Protein AF-A0A414XHU5-F1 (afdb_monomer_lite)

Structure (mmCIF, N/CA/C/O backbone):
data_AF-A0A414XHU5-F1
#
_entry.id   AF-A0A414XHU5-F1
#
loop_
_atom_site.group_PDB
_atom_site.id
_atom_site.type_symbol
_atom_site.label_atom_id
_atom_site.label_alt_id
_atom_site.label_comp_id
_atom_site.label_asym_id
_atom_site.label_entity_id
_atom_site.label_seq_id
_atom_site.pdbx_PDB_ins_code
_atom_site.Cartn_x
_atom_site.Cartn_y
_atom_site.Cartn_z
_atom_site.occupancy
_atom_site.B_iso_or_equiv
_atom_site.auth_seq_id
_atom_site.auth_comp_id
_atom_site.auth_asym_id
_atom_site.auth_atom_id
_atom_site.pdbx_PDB_model_num
ATOM 1 N N . ASN A 1 1 ? 44.545 -7.232 -40.490 1.00 36.19 1 ASN A N 1
ATOM 2 C CA . ASN A 1 1 ? 45.678 -6.983 -41.417 1.00 36.19 1 ASN A CA 1
ATOM 3 C C . ASN A 1 1 ? 45.856 -5.525 -41.843 1.00 36.19 1 ASN A C 1
ATOM 5 O O . ASN A 1 1 ? 46.999 -5.104 -41.932 1.00 36.19 1 ASN A O 1
ATOM 9 N N . TYR A 1 2 ? 44.798 -4.718 -42.003 1.00 29.08 2 TYR A N 1
ATOM 10 C CA . TYR A 1 2 ? 44.934 -3.293 -42.374 1.00 29.08 2 TYR A CA 1
ATOM 11 C C . TYR A 1 2 ? 45.506 -2.367 -41.276 1.00 29.08 2 TYR A C 1
ATOM 13 O O . TYR A 1 2 ? 46.266 -1.456 -41.587 1.00 29.08 2 TYR A O 1
ATOM 21 N N . ILE A 1 3 ? 45.227 -2.626 -39.990 1.00 36.09 3 ILE A N 1
ATOM 22 C CA . ILE A 1 3 ? 45.802 -1.844 -38.870 1.00 36.09 3 ILE A CA 1
ATOM 23 C C . ILE A 1 3 ? 47.308 -2.125 -38.708 1.00 36.09 3 ILE A C 1
ATOM 25 O O . ILE A 1 3 ? 48.097 -1.203 -38.524 1.00 36.09 3 ILE A O 1
ATOM 29 N N . LYS A 1 4 ? 47.730 -3.385 -38.901 1.00 31.91 4 LYS A N 1
ATOM 30 C CA . LYS A 1 4 ? 49.151 -3.775 -38.906 1.00 31.91 4 LYS A CA 1
ATOM 31 C C . LYS A 1 4 ? 49.936 -3.072 -40.026 1.00 31.91 4 LYS A C 1
ATOM 33 O O . LYS A 1 4 ? 51.056 -2.646 -39.789 1.00 31.91 4 LYS A O 1
ATOM 38 N N . MET A 1 5 ? 49.339 -2.885 -41.209 1.00 30.17 5 MET A N 1
ATOM 39 C CA . MET A 1 5 ? 49.980 -2.190 -42.337 1.00 30.17 5 MET A CA 1
ATOM 40 C C . MET A 1 5 ? 50.178 -0.679 -42.108 1.00 30.17 5 MET A C 1
ATOM 42 O O . MET A 1 5 ? 51.208 -0.145 -42.511 1.00 30.17 5 MET A O 1
ATOM 46 N N . ARG A 1 6 ? 49.252 0.021 -41.429 1.00 39.09 6 ARG A N 1
ATOM 47 C CA . ARG A 1 6 ? 49.417 1.462 -41.131 1.00 39.09 6 ARG A CA 1
ATOM 48 C C . ARG A 1 6 ? 50.498 1.740 -40.082 1.00 39.09 6 ARG A C 1
ATOM 50 O O . ARG A 1 6 ? 51.263 2.683 -40.259 1.00 39.09 6 ARG A O 1
ATOM 57 N N . CYS A 1 7 ? 50.604 0.915 -39.037 1.00 41.22 7 CYS A N 1
ATOM 58 C CA . CYS A 1 7 ? 51.664 1.064 -38.030 1.00 41.22 7 CYS A CA 1
ATOM 59 C C . CYS A 1 7 ? 53.061 0.774 -38.602 1.00 41.22 7 CYS A C 1
ATOM 61 O O . CYS A 1 7 ? 54.009 1.471 -38.255 1.00 41.22 7 CYS A O 1
ATOM 63 N N . VAL A 1 8 ? 53.185 -0.194 -39.520 1.00 48.91 8 VAL A N 1
ATOM 64 C CA . VAL A 1 8 ? 54.460 -0.505 -40.197 1.00 48.91 8 VAL A CA 1
ATOM 65 C C . VAL A 1 8 ? 54.931 0.659 -41.081 1.00 48.91 8 VAL A C 1
ATOM 67 O O . VAL A 1 8 ? 56.120 0.968 -41.095 1.00 48.91 8 VAL A O 1
ATOM 70 N N . ASN A 1 9 ? 54.013 1.363 -41.755 1.00 51.53 9 ASN A N 1
ATOM 71 C CA . ASN A 1 9 ? 54.365 2.541 -42.555 1.00 51.53 9 ASN A CA 1
ATOM 72 C C . ASN A 1 9 ? 54.833 3.727 -41.695 1.00 51.53 9 ASN A C 1
ATOM 74 O O . ASN A 1 9 ? 55.819 4.367 -42.050 1.00 51.53 9 ASN A O 1
ATOM 78 N N . LEU A 1 10 ? 54.179 3.983 -40.555 1.00 57.66 10 LEU A N 1
ATOM 79 C CA . LEU A 1 10 ? 54.567 5.055 -39.623 1.00 57.66 10 LEU A CA 1
ATOM 80 C C . LEU A 1 10 ? 55.921 4.789 -38.950 1.00 57.66 10 LEU A C 1
ATOM 82 O O . LEU A 1 10 ? 56.737 5.700 -38.807 1.00 57.66 10 LEU A O 1
ATOM 86 N N . GLN A 1 11 ? 56.182 3.532 -38.591 1.00 65.81 11 GLN A N 1
ATOM 87 C CA . GLN A 1 11 ? 57.481 3.099 -38.080 1.00 65.81 11 GLN A CA 1
ATOM 88 C C . GLN A 1 11 ? 58.587 3.303 -39.127 1.00 65.81 11 GLN A C 1
ATOM 90 O O . GLN A 1 11 ? 59.675 3.775 -38.795 1.00 65.81 11 GLN A O 1
ATOM 95 N N . GLY A 1 12 ? 58.315 2.957 -40.391 1.00 68.25 12 GLY A N 1
ATOM 96 C CA . GLY A 1 12 ? 59.258 3.139 -41.494 1.00 68.25 12 GLY A CA 1
ATOM 97 C C . GLY A 1 12 ? 59.642 4.605 -41.701 1.00 68.25 12 GLY A C 1
ATOM 98 O O . GLY A 1 12 ? 60.824 4.913 -41.835 1.00 68.25 12 GLY A O 1
ATOM 99 N N . THR A 1 13 ? 58.669 5.520 -41.655 1.00 73.00 13 THR A N 1
ATOM 100 C CA . THR A 1 13 ? 58.928 6.968 -41.734 1.00 73.00 13 THR A CA 1
ATOM 101 C C . THR A 1 13 ? 59.700 7.491 -40.527 1.00 73.00 13 THR A C 1
ATOM 103 O O . THR A 1 13 ? 60.700 8.174 -40.714 1.00 73.00 13 THR A O 1
ATOM 106 N N . TRP A 1 14 ? 59.326 7.096 -39.307 1.00 81.38 14 TRP A N 1
ATOM 107 C CA . TRP A 1 14 ? 60.024 7.537 -38.095 1.00 81.38 14 TRP A CA 1
ATOM 108 C C . TRP A 1 14 ? 61.486 7.087 -38.067 1.00 81.38 14 TRP A C 1
ATOM 110 O O . TRP A 1 14 ? 62.373 7.870 -37.740 1.00 81.38 14 TRP A O 1
ATOM 120 N N . LYS A 1 15 ? 61.761 5.840 -38.466 1.00 80.25 15 LYS A N 1
ATOM 121 C CA . LYS A 1 15 ? 63.132 5.320 -38.519 1.00 80.25 15 LYS A CA 1
ATOM 122 C C . LYS A 1 15 ? 63.990 6.072 -39.544 1.00 80.25 15 LYS A C 1
ATOM 124 O O . LYS A 1 15 ? 65.169 6.315 -39.292 1.00 80.25 15 LYS A O 1
ATOM 129 N N . ASN A 1 16 ? 63.401 6.458 -40.677 1.00 80.25 16 ASN A N 1
ATOM 130 C CA . ASN A 1 16 ? 64.080 7.263 -41.692 1.00 80.25 16 ASN A CA 1
ATOM 131 C C . ASN A 1 16 ? 64.352 8.689 -41.201 1.00 80.25 16 ASN A C 1
ATOM 133 O O . ASN A 1 16 ? 65.447 9.205 -41.420 1.00 80.25 16 ASN A O 1
ATOM 137 N N . ASP A 1 17 ? 63.396 9.302 -40.503 1.00 77.44 17 ASP A N 1
ATOM 138 C CA . ASP A 1 17 ? 63.573 10.624 -39.902 1.00 77.44 17 ASP A CA 1
ATOM 139 C C . ASP A 1 17 ? 64.640 10.592 -38.795 1.00 77.44 17 ASP A C 1
ATOM 141 O O . ASP A 1 17 ? 65.489 11.482 -38.737 1.00 77.44 17 ASP A O 1
ATOM 145 N N . LEU A 1 18 ? 64.690 9.524 -37.988 1.00 82.81 18 LEU A N 1
ATOM 146 C CA . LEU A 1 18 ? 65.728 9.333 -36.971 1.00 82.81 18 LEU A CA 1
ATOM 147 C C . LEU A 1 18 ? 67.129 9.268 -37.569 1.00 82.81 18 LEU A C 1
ATOM 149 O O . LEU A 1 18 ? 68.023 9.968 -37.097 1.00 82.81 18 LEU A O 1
ATOM 153 N N . ALA A 1 19 ? 67.313 8.506 -38.646 1.00 83.31 19 ALA A N 1
ATOM 154 C CA . ALA A 1 19 ? 68.593 8.453 -39.346 1.00 83.31 19 ALA A CA 1
ATOM 155 C C . ALA A 1 19 ? 68.952 9.792 -40.016 1.00 83.31 19 ALA A C 1
ATOM 157 O O . ALA A 1 19 ? 70.114 10.194 -40.017 1.00 83.31 19 ALA A O 1
ATOM 158 N N . LYS A 1 20 ? 67.962 10.496 -40.576 1.00 83.38 20 LYS A N 1
ATOM 159 C CA . LYS A 1 20 ? 68.163 11.742 -41.327 1.00 83.38 20 LYS A CA 1
ATOM 160 C C . LYS A 1 20 ? 68.530 12.929 -40.440 1.00 83.38 20 LYS A C 1
ATOM 162 O O . LYS A 1 20 ? 69.322 13.772 -40.858 1.00 83.38 20 LYS A O 1
ATOM 167 N N . PHE A 1 21 ? 67.934 13.024 -39.255 1.00 78.69 21 PHE A N 1
ATOM 168 C CA . PHE A 1 21 ? 68.099 14.179 -38.373 1.00 78.69 21 PHE A CA 1
ATOM 169 C C . PHE A 1 21 ? 69.073 13.934 -37.214 1.00 78.69 21 PHE A C 1
ATOM 171 O O . PHE A 1 21 ? 69.372 14.870 -36.468 1.00 78.69 21 PHE A O 1
ATOM 178 N N . CYS A 1 22 ? 69.612 12.719 -37.083 1.00 85.62 22 CYS A N 1
ATOM 179 C CA . CYS A 1 22 ? 70.614 12.381 -36.077 1.00 85.62 22 CYS A CA 1
ATOM 180 C C . CYS A 1 22 ? 71.821 13.335 -36.101 1.00 85.62 22 CYS A C 1
ATOM 182 O O . CYS A 1 22 ? 72.412 13.577 -37.151 1.00 85.62 22 CYS A O 1
ATOM 184 N N . GLY A 1 23 ? 72.200 13.877 -34.938 1.00 77.69 23 GLY A N 1
ATOM 185 C CA . GLY A 1 23 ? 73.363 14.766 -34.806 1.00 77.69 23 GLY A CA 1
ATOM 186 C C . GLY A 1 23 ? 73.193 16.154 -35.438 1.00 77.69 23 GLY A C 1
ATOM 187 O O . GLY A 1 23 ? 74.147 16.928 -35.479 1.00 77.69 23 GLY A O 1
ATOM 188 N N . THR A 1 24 ? 71.992 16.487 -35.919 1.00 84.56 24 THR A N 1
ATOM 189 C CA . THR A 1 24 ? 71.660 17.814 -36.456 1.00 84.56 24 THR A CA 1
ATOM 190 C C . THR A 1 24 ? 70.909 18.653 -35.421 1.00 84.56 24 THR A C 1
ATOM 192 O O . THR A 1 24 ? 70.388 18.137 -34.435 1.00 84.56 24 THR A O 1
ATOM 195 N N . THR A 1 25 ? 70.767 19.956 -35.671 1.00 77.38 25 THR A N 1
ATOM 196 C CA . THR A 1 25 ? 69.922 20.844 -34.849 1.00 77.38 25 THR A CA 1
ATOM 197 C C . THR A 1 25 ? 68.431 20.491 -34.899 1.00 77.38 25 THR A C 1
ATOM 199 O O . THR A 1 25 ? 67.655 21.043 -34.127 1.00 77.38 25 THR A O 1
ATOM 202 N N . SER A 1 26 ? 68.025 19.588 -35.800 1.00 77.50 26 SER A N 1
ATOM 203 C CA . SER A 1 26 ? 66.652 19.083 -35.943 1.00 77.50 26 SER A CA 1
ATOM 204 C C . SER A 1 26 ? 66.491 17.645 -35.438 1.00 77.50 26 SER A C 1
ATOM 206 O O . SER A 1 26 ? 65.523 16.983 -35.806 1.00 77.50 26 SER A O 1
ATOM 208 N N . ALA A 1 27 ? 67.441 17.135 -34.646 1.00 83.06 27 ALA A N 1
ATOM 209 C CA . ALA A 1 27 ? 67.368 15.783 -34.102 1.00 83.06 27 ALA A CA 1
ATOM 210 C C . ALA A 1 27 ? 66.067 15.560 -33.313 1.00 83.06 27 ALA A C 1
ATOM 212 O O . ALA A 1 27 ? 65.570 16.470 -32.644 1.00 83.06 27 ALA A O 1
ATOM 213 N N . LEU A 1 28 ? 65.509 14.346 -33.403 1.00 81.06 28 LEU A N 1
ATOM 214 C CA . LEU A 1 28 ? 64.275 14.017 -32.690 1.00 81.06 28 LEU A CA 1
ATOM 215 C C . LEU A 1 28 ? 64.483 14.170 -31.188 1.00 81.06 28 LEU A C 1
ATOM 217 O O . LEU A 1 28 ? 65.548 13.853 -30.668 1.00 81.06 28 LEU A O 1
ATOM 221 N N . ILE A 1 29 ? 63.456 14.654 -30.500 1.00 81.19 29 ILE A N 1
ATOM 222 C CA . ILE A 1 29 ? 63.502 14.932 -29.066 1.00 81.19 29 ILE A CA 1
ATOM 223 C C . ILE A 1 29 ? 62.794 13.812 -28.313 1.00 81.19 29 ILE A C 1
ATOM 225 O O . ILE A 1 29 ? 61.684 13.422 -28.670 1.00 81.19 29 ILE A O 1
ATOM 229 N N . ASP A 1 30 ? 63.434 13.310 -27.264 1.00 79.06 30 ASP A N 1
ATOM 230 C CA . ASP A 1 30 ? 62.858 12.377 -26.309 1.00 79.06 30 ASP A CA 1
ATOM 231 C C . ASP A 1 30 ? 61.761 13.077 -25.502 1.00 79.06 30 ASP A C 1
ATOM 233 O O . ASP A 1 30 ? 62.015 13.929 -24.647 1.00 79.06 30 ASP A O 1
ATOM 237 N N . HIS A 1 31 ? 60.514 12.690 -25.757 1.00 72.06 31 HIS A N 1
ATOM 238 C CA . HIS A 1 31 ? 59.341 13.249 -25.093 1.00 72.06 31 HIS A CA 1
ATOM 239 C C . HIS A 1 31 ? 59.293 12.964 -23.580 1.00 72.06 31 HIS A C 1
ATOM 241 O O . HIS A 1 31 ? 58.481 13.568 -22.875 1.00 72.06 31 HIS A O 1
ATOM 247 N N . LYS A 1 32 ? 60.158 12.086 -23.051 1.00 68.50 32 LYS A N 1
ATOM 248 C CA . LYS A 1 32 ? 60.255 11.790 -21.614 1.00 68.50 32 LYS A CA 1
ATOM 249 C C . LYS A 1 32 ? 61.155 12.754 -20.858 1.00 68.50 32 LYS A C 1
ATOM 251 O O . LYS A 1 32 ? 60.929 13.017 -19.684 1.00 68.50 32 LYS A O 1
ATOM 256 N N . ASN A 1 33 ? 62.197 13.290 -21.474 1.00 74.00 33 ASN A N 1
ATOM 257 C CA . ASN A 1 33 ? 63.167 14.129 -20.758 1.00 74.00 33 ASN A CA 1
ATOM 258 C C . ASN A 1 33 ? 63.500 15.441 -21.477 1.00 74.00 33 ASN A C 1
ATOM 260 O O . ASN A 1 33 ? 64.143 16.295 -20.872 1.00 74.00 33 ASN A O 1
ATOM 264 N N . GLY A 1 34 ? 63.006 15.640 -22.701 1.00 74.25 34 GLY A N 1
ATOM 265 C CA . GLY A 1 34 ? 63.247 16.827 -23.518 1.00 74.25 34 GLY A CA 1
ATOM 266 C C . GLY A 1 34 ? 64.647 16.888 -24.138 1.00 74.25 34 GLY A C 1
ATOM 267 O O . GLY A 1 34 ? 64.983 17.901 -24.746 1.00 74.25 34 GLY A O 1
ATOM 268 N N . GLY A 1 35 ? 65.468 15.845 -23.978 1.00 82.25 35 GLY A N 1
ATOM 269 C CA . GLY A 1 35 ? 66.785 15.720 -24.604 1.00 82.25 35 GLY A CA 1
ATOM 270 C C . GLY A 1 35 ? 66.709 15.154 -26.023 1.00 82.25 35 GLY A C 1
ATOM 271 O O . GLY A 1 35 ? 65.655 14.720 -26.472 1.00 82.25 35 GLY A O 1
ATOM 272 N N . VAL A 1 36 ? 67.828 15.139 -26.747 1.00 86.38 36 VAL A N 1
ATOM 273 C CA . VAL A 1 36 ? 67.893 14.512 -28.078 1.00 86.38 36 VAL A CA 1
ATOM 274 C C . VAL A 1 36 ? 67.743 12.992 -27.946 1.00 86.38 36 VAL A C 1
ATOM 276 O O . VAL A 1 36 ? 68.419 12.370 -27.126 1.00 86.38 36 VAL A O 1
ATOM 279 N N . TRP A 1 37 ? 66.860 12.399 -28.750 1.00 84.44 37 TRP A N 1
ATOM 280 C CA . TRP A 1 37 ? 66.665 10.957 -28.839 1.00 84.44 37 TRP A CA 1
ATOM 281 C C . TRP A 1 37 ? 67.918 10.288 -29.393 1.00 84.44 37 TRP A C 1
ATOM 283 O O . TRP A 1 37 ? 68.489 10.716 -30.397 1.00 84.44 37 TRP A O 1
ATOM 293 N N . ASP A 1 38 ? 68.327 9.212 -28.734 1.00 86.31 38 ASP A N 1
ATOM 294 C CA . ASP A 1 38 ? 69.492 8.432 -29.123 1.00 86.31 38 ASP A CA 1
ATOM 295 C C . ASP A 1 38 ? 69.251 7.738 -30.474 1.00 86.31 38 ASP A C 1
ATOM 297 O O . ASP A 1 38 ? 68.32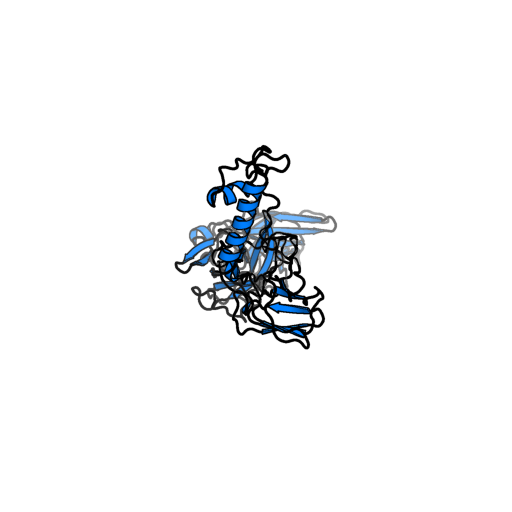9 6.934 -30.626 1.00 86.31 38 ASP A O 1
ATOM 301 N N . CYS A 1 39 ? 70.086 8.043 -31.464 1.00 86.25 39 CYS A N 1
ATOM 302 C CA . CYS A 1 39 ? 69.947 7.536 -32.827 1.00 86.25 39 CYS A CA 1
ATOM 303 C C . CYS A 1 39 ? 70.126 6.017 -32.938 1.00 86.25 39 CYS A C 1
ATOM 305 O O . CYS A 1 39 ? 69.621 5.400 -33.882 1.00 86.25 39 CYS A O 1
ATOM 307 N N . GLU A 1 40 ? 70.804 5.408 -31.963 1.00 84.81 40 GLU A N 1
ATOM 308 C CA . GLU A 1 40 ? 70.985 3.959 -31.896 1.00 84.81 40 GLU A CA 1
ATOM 309 C C . GLU A 1 40 ? 69.722 3.241 -31.383 1.00 84.81 40 GLU A C 1
ATOM 311 O O . GLU A 1 40 ? 69.543 2.042 -31.610 1.00 84.81 40 GLU A O 1
ATOM 316 N N . LYS A 1 41 ? 68.772 3.970 -30.777 1.00 85.81 41 LYS A N 1
ATOM 317 C CA . LYS A 1 41 ? 67.453 3.453 -30.371 1.00 85.81 41 LYS A CA 1
ATOM 318 C C . LYS A 1 41 ? 66.461 3.502 -31.533 1.00 85.81 41 LYS A C 1
ATOM 320 O O . LYS A 1 41 ? 65.554 4.333 -31.556 1.00 85.81 41 LYS A O 1
ATOM 325 N N . ASN A 1 42 ? 66.645 2.617 -32.514 1.00 82.25 42 ASN A N 1
ATOM 326 C CA . ASN A 1 42 ? 65.907 2.607 -33.787 1.00 82.25 42 ASN A CA 1
ATOM 327 C C . ASN A 1 42 ? 65.093 1.318 -34.057 1.00 82.25 42 ASN A C 1
ATOM 329 O O . ASN A 1 42 ? 64.725 1.019 -35.206 1.00 82.25 42 ASN A O 1
ATOM 333 N N . THR A 1 43 ? 64.816 0.527 -33.016 1.00 80.44 43 THR A N 1
ATOM 334 C CA . THR A 1 43 ? 64.019 -0.706 -33.110 1.00 80.44 43 THR A CA 1
ATOM 335 C C . THR A 1 43 ? 62.511 -0.435 -33.014 1.00 80.44 43 THR A C 1
ATOM 337 O O . THR A 1 43 ? 62.071 0.665 -32.699 1.00 80.44 43 THR A O 1
ATOM 340 N N . LEU A 1 44 ? 61.675 -1.450 -33.277 1.00 68.81 44 LEU A N 1
ATOM 341 C CA . LEU A 1 44 ? 60.216 -1.334 -33.108 1.00 68.81 44 LEU A CA 1
ATOM 342 C C . LEU A 1 44 ? 59.829 -1.023 -31.656 1.00 68.81 44 LEU A C 1
ATOM 344 O O . LEU A 1 44 ? 58.884 -0.280 -31.411 1.00 68.81 44 LEU A O 1
ATOM 348 N N . LYS A 1 45 ? 60.559 -1.601 -30.699 1.00 73.69 45 LYS A N 1
ATOM 349 C CA . LYS A 1 45 ? 60.351 -1.318 -29.283 1.00 73.69 45 LYS A CA 1
ATOM 350 C C . LYS A 1 45 ? 60.676 0.145 -28.981 1.00 73.69 45 LYS A C 1
ATOM 352 O O . LYS A 1 45 ? 59.893 0.798 -28.305 1.00 73.69 45 LYS A O 1
ATOM 357 N N . ASP A 1 46 ? 61.760 0.661 -29.555 1.00 79.12 46 ASP A N 1
ATOM 358 C CA . ASP A 1 46 ? 62.156 2.061 -29.393 1.00 79.12 46 ASP A CA 1
ATOM 359 C C . ASP A 1 46 ? 61.168 3.023 -30.052 1.00 79.12 46 ASP A C 1
ATOM 361 O O . ASP A 1 46 ? 60.911 4.085 -29.507 1.00 79.12 46 ASP A O 1
ATOM 365 N N . PHE A 1 47 ? 60.557 2.639 -31.178 1.00 74.31 47 PHE A N 1
ATOM 366 C CA . PHE A 1 47 ? 59.483 3.417 -31.799 1.00 74.31 47 PHE A 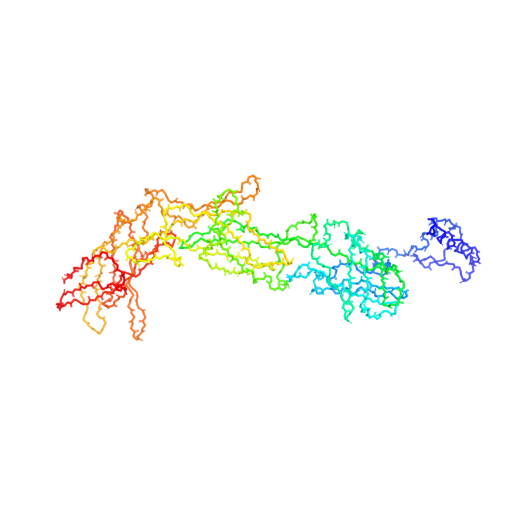CA 1
ATOM 367 C C . PHE A 1 47 ? 58.279 3.568 -30.864 1.00 74.31 47 PHE A C 1
ATOM 369 O O . PHE A 1 47 ? 57.768 4.670 -30.693 1.00 74.31 47 PHE A O 1
ATOM 376 N N . TYR A 1 48 ? 57.835 2.484 -30.221 1.00 69.94 48 TYR A N 1
ATOM 377 C CA . TYR A 1 48 ? 56.766 2.588 -29.227 1.00 69.94 48 TYR A CA 1
ATOM 378 C C . TYR A 1 48 ? 57.225 3.373 -27.995 1.00 69.94 48 TYR A C 1
ATOM 380 O O . TYR A 1 48 ? 56.496 4.245 -27.534 1.00 69.94 48 TYR A O 1
ATOM 388 N N . ASP A 1 49 ? 58.447 3.141 -27.510 1.00 73.19 49 ASP A N 1
ATOM 389 C CA . ASP A 1 49 ? 59.011 3.879 -26.375 1.00 73.19 49 ASP A CA 1
ATOM 390 C C . ASP A 1 49 ? 59.156 5.385 -26.662 1.00 73.19 49 ASP A C 1
ATOM 392 O O . ASP A 1 49 ? 58.971 6.177 -25.739 1.00 73.19 49 ASP A O 1
ATOM 396 N N . TYR A 1 50 ? 59.432 5.771 -27.913 1.00 71.62 50 TYR A N 1
ATOM 397 C CA . TYR A 1 50 ? 59.484 7.155 -28.392 1.00 71.62 50 TYR A CA 1
ATOM 398 C C . TYR A 1 50 ? 58.107 7.820 -28.362 1.00 71.62 50 TYR A C 1
ATOM 400 O O . TYR A 1 50 ? 57.988 8.977 -27.974 1.00 71.62 50 TYR A O 1
ATOM 408 N N . LEU A 1 51 ? 57.049 7.086 -28.725 1.00 69.00 51 LEU A N 1
ATOM 409 C CA . LEU A 1 51 ? 55.670 7.586 -28.675 1.00 69.00 51 LEU A CA 1
ATOM 410 C C . LEU A 1 51 ? 55.141 7.758 -27.240 1.00 69.00 51 LEU A C 1
ATOM 412 O O . LEU A 1 51 ? 54.148 8.454 -27.030 1.00 69.00 51 LEU A O 1
ATOM 416 N N . HIS A 1 52 ? 55.779 7.136 -26.249 1.00 64.44 52 HIS A N 1
ATOM 417 C CA . HIS A 1 52 ? 55.394 7.251 -24.846 1.00 64.44 52 HIS A CA 1
ATOM 418 C C . HIS A 1 52 ? 56.073 8.470 -24.189 1.00 64.44 52 HIS A C 1
ATOM 420 O O . HIS A 1 52 ? 57.288 8.501 -24.032 1.00 64.44 52 HIS A O 1
ATOM 426 N N . GLY A 1 53 ? 55.290 9.474 -23.778 1.00 57.00 53 GLY A N 1
ATOM 427 C CA . GLY A 1 53 ? 55.781 10.681 -23.093 1.00 57.00 53 GLY A CA 1
ATOM 428 C C . GLY A 1 53 ? 56.194 10.480 -21.623 1.00 57.00 53 GLY A C 1
ATOM 429 O O . GLY A 1 53 ? 56.123 9.373 -21.084 1.00 57.00 53 GLY A O 1
ATOM 430 N N . LYS A 1 54 ? 56.651 11.572 -20.988 1.00 46.53 54 LYS A N 1
ATOM 431 C CA . LYS A 1 54 ? 57.112 11.661 -19.586 1.00 46.53 54 LYS A CA 1
ATOM 432 C C . LYS A 1 54 ? 55.987 11.319 -18.603 1.00 46.53 54 LYS A C 1
ATOM 434 O O . LYS A 1 54 ? 55.184 12.181 -18.290 1.00 46.53 54 LYS A O 1
ATOM 439 N N . ASP A 1 55 ? 55.963 10.075 -18.138 1.00 46.81 55 ASP A N 1
ATOM 440 C CA . ASP A 1 55 ? 55.173 9.546 -17.020 1.00 46.81 55 ASP A CA 1
ATOM 441 C C . ASP A 1 55 ? 53.654 9.819 -17.037 1.00 46.81 55 ASP A C 1
ATOM 443 O O . ASP A 1 55 ? 53.160 10.923 -16.828 1.00 46.81 55 ASP A O 1
ATOM 447 N N . GLY A 1 56 ? 52.885 8.736 -17.195 1.00 50.56 56 GLY A N 1
ATOM 448 C CA . GLY A 1 56 ? 51.428 8.717 -17.089 1.00 50.56 56 GLY A CA 1
ATOM 449 C C . GLY A 1 56 ? 50.933 8.978 -15.667 1.00 50.56 56 GLY A C 1
ATOM 450 O O . GLY A 1 56 ? 50.567 8.040 -14.956 1.00 50.56 56 GLY A O 1
ATOM 451 N N . LYS A 1 57 ? 50.904 10.252 -15.265 1.00 39.41 57 LYS A N 1
ATOM 452 C CA . LYS A 1 57 ? 50.189 10.703 -14.065 1.00 39.41 57 LYS A CA 1
ATOM 453 C C . LYS A 1 57 ? 49.082 11.722 -14.287 1.00 39.41 57 LYS A C 1
ATOM 455 O O . LYS A 1 57 ? 48.213 11.764 -13.434 1.00 39.41 57 LYS A O 1
ATOM 460 N N . ASP A 1 58 ? 48.994 12.362 -15.448 1.00 39.06 58 ASP A N 1
ATOM 461 C CA . ASP A 1 58 ? 47.844 13.205 -15.798 1.00 39.06 58 ASP A CA 1
ATOM 462 C C . ASP A 1 58 ? 47.277 12.769 -17.152 1.00 39.06 58 ASP A C 1
ATOM 464 O O . ASP A 1 58 ? 47.293 13.498 -18.136 1.00 39.06 58 ASP A O 1
ATOM 468 N N . GLY A 1 59 ? 46.802 11.522 -17.214 1.00 33.97 59 GLY A N 1
ATOM 469 C CA . GLY A 1 59 ? 46.061 10.987 -18.358 1.00 33.97 59 GLY A CA 1
ATOM 470 C C . GLY A 1 59 ? 44.641 11.550 -18.468 1.00 33.97 59 GLY A C 1
ATOM 471 O O . GLY A 1 59 ? 43.706 10.782 -18.683 1.00 33.97 59 GLY A O 1
ATOM 472 N N . GLU A 1 60 ? 44.471 12.861 -18.312 1.00 36.56 60 GLU A N 1
ATOM 473 C CA . GLU A 1 60 ? 43.403 13.568 -19.011 1.00 36.56 60 GLU A CA 1
ATOM 474 C C . GLU A 1 60 ? 43.956 13.930 -20.398 1.00 36.56 60 GLU A C 1
ATOM 476 O O . GLU A 1 60 ? 45.056 14.453 -20.529 1.00 36.56 60 GLU A O 1
ATOM 481 N N . ASP A 1 61 ? 43.203 13.591 -21.441 1.00 42.34 61 ASP A N 1
ATOM 482 C CA . ASP A 1 61 ? 43.485 13.900 -22.850 1.00 42.34 61 ASP A CA 1
ATOM 483 C C . ASP A 1 61 ? 44.477 13.004 -23.611 1.00 42.34 61 ASP A C 1
ATOM 485 O O . ASP A 1 61 ? 45.313 13.443 -24.398 1.00 42.34 61 ASP A O 1
ATOM 489 N N . GLY A 1 62 ? 44.236 11.696 -23.524 1.00 31.05 62 GLY A N 1
ATOM 490 C CA . GLY A 1 62 ? 44.446 10.770 -24.638 1.00 31.05 62 GLY A CA 1
ATOM 491 C C . GLY A 1 62 ? 43.104 10.222 -25.115 1.00 31.05 62 GLY A C 1
ATOM 492 O O . GLY A 1 62 ? 42.709 9.134 -24.709 1.00 31.05 62 GLY A O 1
ATOM 493 N N . LYS A 1 63 ? 42.370 10.984 -25.938 1.00 33.19 63 LYS A N 1
ATOM 494 C CA . LYS A 1 63 ? 41.131 10.526 -26.587 1.00 33.19 63 LYS A CA 1
ATOM 495 C C . LYS A 1 63 ? 41.432 9.343 -27.511 1.00 33.19 63 LYS A C 1
ATOM 497 O O . LYS A 1 63 ? 41.643 9.513 -28.711 1.00 33.19 63 LYS A O 1
ATOM 502 N N . ASP A 1 64 ? 41.353 8.131 -26.970 1.00 31.58 64 ASP A N 1
ATOM 503 C CA . ASP A 1 64 ? 40.792 7.013 -27.719 1.00 31.58 64 ASP A CA 1
ATOM 504 C C . ASP A 1 64 ? 39.495 7.535 -28.348 1.00 31.58 64 ASP A C 1
ATOM 506 O O . ASP A 1 64 ? 38.697 8.156 -27.651 1.00 31.58 64 ASP A O 1
ATOM 510 N N . GLY A 1 65 ? 39.264 7.330 -29.645 1.00 31.66 65 GLY A N 1
ATOM 511 C CA . GLY A 1 65 ? 38.048 7.754 -30.360 1.00 31.66 65 GLY A CA 1
ATOM 512 C C . GLY A 1 65 ? 36.749 7.076 -29.892 1.00 31.66 65 GLY A C 1
ATOM 513 O O . GLY A 1 65 ? 35.905 6.725 -30.713 1.00 31.66 65 GLY A O 1
ATOM 514 N N . LYS A 1 66 ? 36.597 6.844 -28.589 1.00 32.53 66 LYS A N 1
ATOM 515 C CA . LYS A 1 66 ? 35.365 6.520 -27.894 1.00 32.53 66 LYS A CA 1
ATOM 516 C C . LYS A 1 66 ? 34.684 7.854 -27.544 1.00 32.53 66 LYS A C 1
ATOM 518 O O . LYS A 1 66 ? 35.261 8.644 -26.797 1.00 32.53 66 LYS A O 1
ATOM 523 N N . PRO A 1 67 ? 33.473 8.136 -28.053 1.00 35.50 67 PRO A N 1
ATOM 524 C CA . PRO A 1 67 ? 32.565 9.061 -27.377 1.00 35.50 67 PRO A CA 1
ATOM 525 C C . PRO A 1 67 ? 32.512 8.693 -25.885 1.00 35.50 67 PRO A C 1
ATOM 527 O O . PRO A 1 67 ? 32.611 7.505 -25.566 1.00 35.50 67 PRO A O 1
ATOM 530 N N . GLY A 1 68 ? 32.436 9.682 -24.987 1.00 41.62 68 GLY A N 1
ATOM 531 C CA . GLY A 1 68 ? 32.540 9.436 -23.545 1.00 41.62 68 GLY A CA 1
ATOM 532 C C . GLY A 1 68 ? 31.596 8.322 -23.084 1.00 41.62 68 GLY A C 1
ATOM 533 O O . GLY A 1 68 ? 30.522 8.146 -23.657 1.00 41.62 68 GLY A O 1
ATOM 534 N N . GLU A 1 69 ? 32.045 7.519 -22.114 1.00 48.38 69 GLU A N 1
ATOM 535 C CA . GLU A 1 69 ? 31.334 6.306 -21.694 1.00 48.38 69 GLU A CA 1
ATOM 536 C C . GLU A 1 69 ? 29.831 6.578 -21.492 1.00 48.38 69 GLU A C 1
ATOM 538 O O . GLU A 1 69 ? 29.466 7.533 -20.795 1.00 48.38 69 GLU A O 1
ATOM 543 N N . PRO A 1 70 ? 28.949 5.754 -22.084 1.00 50.91 70 PRO A N 1
ATOM 544 C CA . PRO A 1 70 ? 27.513 5.909 -21.897 1.00 50.91 70 PRO A CA 1
ATOM 545 C C . PRO A 1 70 ? 27.182 5.832 -20.411 1.00 50.91 70 PRO A C 1
ATOM 547 O O . PRO A 1 70 ? 27.586 4.890 -19.732 1.00 50.91 70 PRO A O 1
ATOM 550 N N . GLY A 1 71 ? 26.397 6.789 -19.920 1.00 48.12 71 GLY A N 1
ATOM 551 C CA . GLY A 1 71 ? 25.925 6.804 -18.535 1.00 48.12 71 GLY A CA 1
ATOM 552 C C . GLY A 1 71 ? 26.725 7.713 -17.603 1.00 48.12 71 GLY A C 1
ATOM 553 O O . GLY A 1 71 ? 26.389 7.791 -16.425 1.00 48.12 71 GLY A O 1
ATOM 554 N N . LYS A 1 72 ? 27.731 8.448 -18.101 1.00 57.09 72 LYS A N 1
ATOM 555 C CA . LYS A 1 72 ? 28.291 9.586 -17.357 1.00 57.09 72 LYS A CA 1
ATOM 556 C C . LYS A 1 72 ? 27.350 10.795 -17.465 1.00 57.09 72 LYS A C 1
ATOM 558 O O . LYS A 1 72 ? 27.043 11.206 -18.589 1.00 57.09 72 LYS A O 1
ATOM 563 N N . PRO A 1 73 ? 26.901 11.375 -16.335 1.00 57.44 73 PRO A N 1
ATOM 564 C CA . PRO A 1 73 ? 26.092 12.589 -16.325 1.00 57.44 73 PRO A CA 1
ATOM 565 C C . PRO A 1 73 ? 26.623 13.675 -17.264 1.00 57.44 73 PRO A C 1
ATOM 567 O O . PRO A 1 73 ? 27.820 13.956 -17.279 1.00 57.44 73 PRO A O 1
ATOM 570 N N . GLY A 1 74 ? 25.734 14.277 -18.055 1.00 52.47 74 GLY A N 1
ATOM 571 C CA . GLY A 1 74 ? 26.045 15.449 -18.882 1.00 52.47 74 GLY A CA 1
ATOM 572 C C . GLY A 1 74 ? 26.992 15.233 -20.072 1.00 52.47 74 GLY A C 1
ATOM 573 O O . GLY A 1 74 ? 27.356 16.208 -20.723 1.00 52.47 74 GLY A O 1
ATOM 574 N N . THR A 1 75 ? 27.396 13.999 -20.395 1.00 61.66 75 THR A N 1
ATOM 575 C CA . THR A 1 75 ? 28.267 13.748 -21.558 1.00 61.66 75 THR A CA 1
ATOM 576 C C . THR A 1 75 ? 27.447 13.679 -22.847 1.00 61.66 75 THR A C 1
ATOM 578 O O . THR A 1 75 ? 26.677 12.736 -23.039 1.00 61.66 75 THR A O 1
ATOM 581 N N . GLU A 1 76 ? 27.628 14.650 -23.745 1.00 64.00 76 GLU A N 1
ATOM 582 C CA . GLU A 1 76 ? 27.043 14.621 -25.090 1.00 64.00 76 GLU A CA 1
ATOM 583 C C . GLU A 1 76 ? 27.814 13.668 -26.015 1.00 64.00 76 GLU A C 1
ATOM 585 O O . GLU A 1 76 ? 29.044 13.707 -26.115 1.00 64.00 76 GLU A O 1
ATOM 590 N N . VAL A 1 77 ? 27.083 12.810 -26.732 1.00 71.44 77 VAL A N 1
ATOM 591 C CA . VAL A 1 77 ? 27.676 11.948 -27.757 1.00 71.44 77 VAL A CA 1
ATOM 592 C C . VAL A 1 77 ? 27.969 12.788 -28.998 1.00 71.44 77 VAL A C 1
ATOM 594 O O . VAL A 1 77 ? 27.071 13.378 -29.594 1.00 71.44 77 VAL A O 1
ATOM 597 N N . THR A 1 78 ? 29.236 12.835 -29.406 1.00 79.69 78 THR A N 1
ATOM 598 C CA . THR A 1 78 ? 29.664 13.617 -30.569 1.00 79.69 78 THR A CA 1
ATOM 599 C C . THR A 1 78 ? 29.079 13.057 -31.869 1.00 79.69 78 THR A C 1
ATOM 601 O O . THR A 1 78 ? 29.249 11.875 -32.184 1.00 79.69 78 THR A O 1
ATOM 604 N N . ILE A 1 79 ? 28.441 13.932 -32.651 1.00 87.25 79 ILE A N 1
ATOM 605 C CA . ILE A 1 79 ? 27.983 13.643 -34.015 1.00 87.25 79 ILE A CA 1
ATOM 606 C C . ILE A 1 79 ? 29.201 13.580 -34.942 1.00 87.25 79 ILE A C 1
ATOM 608 O O . ILE A 1 79 ? 29.975 14.536 -35.041 1.00 87.25 79 ILE A O 1
ATOM 612 N N . ILE A 1 80 ? 29.361 12.461 -35.643 1.00 87.19 80 ILE A N 1
ATOM 613 C CA . ILE A 1 80 ? 30.450 12.248 -36.596 1.00 87.19 80 ILE A CA 1
ATOM 614 C C . ILE A 1 80 ? 29.944 12.619 -37.991 1.00 87.19 80 ILE A C 1
ATOM 616 O O . ILE A 1 80 ? 29.002 12.014 -38.495 1.00 87.19 80 ILE A O 1
ATOM 620 N N . LYS A 1 81 ? 30.561 13.628 -38.616 1.00 88.31 81 LYS A N 1
ATOM 621 C CA . LYS A 1 81 ? 30.214 14.066 -39.977 1.00 88.31 81 LYS A CA 1
ATOM 622 C C . LYS A 1 81 ? 30.713 13.072 -41.031 1.00 88.31 81 LYS A C 1
ATOM 624 O O . LYS A 1 81 ? 31.722 12.402 -40.834 1.00 88.31 81 LYS A O 1
ATOM 629 N N . GLY A 1 82 ? 30.034 13.037 -42.173 1.00 91.06 82 GLY A N 1
ATOM 630 C CA . GLY A 1 82 ? 30.334 12.171 -43.315 1.00 91.06 82 GLY A CA 1
ATOM 631 C C . GLY A 1 82 ? 29.702 10.778 -43.251 1.00 91.06 82 GLY A C 1
ATOM 632 O O . GLY A 1 82 ? 29.923 9.992 -44.163 1.00 91.06 82 GLY A O 1
ATOM 633 N N . ILE A 1 83 ? 28.935 10.469 -42.202 1.00 94.25 83 ILE A N 1
ATOM 634 C CA . ILE A 1 83 ? 28.254 9.183 -41.987 1.00 94.25 83 ILE A CA 1
ATOM 635 C C . ILE A 1 83 ? 26.999 9.430 -41.123 1.00 94.25 83 ILE A C 1
ATOM 637 O O . ILE A 1 83 ? 27.028 10.347 -40.297 1.00 94.25 83 ILE A O 1
ATOM 641 N N . PRO A 1 84 ? 25.884 8.691 -41.277 1.00 97.19 84 PRO A N 1
ATOM 642 C CA . PRO A 1 84 ? 24.728 8.864 -40.404 1.00 97.19 84 PRO A CA 1
ATOM 643 C C . PRO A 1 84 ? 25.026 8.448 -38.960 1.00 97.19 84 PRO A C 1
ATOM 645 O O . PRO A 1 84 ? 25.861 7.583 -38.694 1.00 97.19 84 PRO A O 1
ATOM 648 N N . ASN A 1 85 ? 24.307 9.041 -38.011 1.00 97.25 85 ASN A N 1
ATOM 649 C CA . ASN A 1 85 ? 24.463 8.779 -36.579 1.00 97.25 85 ASN A CA 1
ATOM 650 C C . ASN A 1 85 ? 23.119 8.356 -35.985 1.00 97.25 85 ASN A C 1
ATOM 652 O O . ASN A 1 85 ? 22.092 8.931 -36.334 1.00 97.25 85 ASN A O 1
ATOM 656 N N . VAL A 1 86 ? 23.126 7.400 -35.056 1.00 97.38 86 VAL A N 1
ATOM 657 C CA . VAL A 1 86 ? 21.930 6.969 -34.313 1.00 97.38 86 VAL A CA 1
ATOM 658 C C . VAL A 1 86 ? 22.246 7.056 -32.826 1.00 97.38 86 VAL A C 1
ATOM 660 O O . VAL A 1 86 ? 22.971 6.217 -32.290 1.00 97.38 86 VAL A O 1
ATOM 663 N N . ILE A 1 87 ? 21.748 8.104 -32.171 1.00 94.38 87 ILE A N 1
ATOM 664 C CA . ILE A 1 87 ? 22.198 8.530 -30.841 1.00 94.38 87 ILE A CA 1
ATOM 665 C C . ILE A 1 87 ? 21.076 8.373 -29.817 1.00 94.38 87 ILE A C 1
ATOM 667 O O . ILE A 1 87 ? 20.019 8.996 -29.951 1.00 94.38 87 ILE A O 1
ATOM 671 N N . ALA A 1 88 ? 21.321 7.580 -28.772 1.00 93.81 88 ALA A N 1
ATOM 672 C CA . ALA A 1 88 ? 20.418 7.468 -27.629 1.00 93.81 88 ALA A CA 1
ATOM 673 C C . ALA A 1 88 ? 20.309 8.816 -26.904 1.00 93.81 88 ALA A C 1
ATOM 675 O O . ALA A 1 88 ? 21.304 9.514 -26.719 1.00 93.81 88 ALA A O 1
ATOM 676 N N . GLN A 1 89 ? 19.103 9.180 -26.491 1.00 92.25 89 GLN A N 1
ATOM 677 C CA . GLN A 1 89 ? 18.817 10.419 -25.781 1.00 92.25 89 GLN A CA 1
ATOM 678 C C . GLN A 1 89 ? 18.616 10.126 -24.297 1.00 92.25 89 GLN A C 1
ATOM 680 O O . GLN A 1 89 ? 17.941 9.160 -23.933 1.00 92.25 89 GLN A O 1
ATOM 685 N N . TYR A 1 90 ? 19.179 10.976 -23.439 1.00 87.00 90 TYR A N 1
ATOM 686 C CA . TYR A 1 90 ? 18.913 10.899 -22.010 1.00 87.00 90 TYR A CA 1
ATOM 687 C C . TYR A 1 90 ? 17.447 11.216 -21.724 1.00 87.00 90 TYR A C 1
ATOM 689 O O . TYR A 1 90 ? 16.867 12.156 -22.263 1.00 87.00 90 TYR A O 1
ATOM 697 N N . SER A 1 91 ? 16.869 10.442 -20.818 1.00 89.06 91 SER A N 1
ATOM 698 C CA . SER A 1 91 ? 15.625 10.781 -20.147 1.00 89.06 91 SER A CA 1
ATOM 699 C C . SER A 1 91 ? 15.872 11.675 -18.923 1.00 89.06 91 SER A C 1
ATOM 701 O O . SER A 1 91 ? 15.028 12.520 -18.626 1.00 89.06 91 SER A O 1
ATOM 703 N N . GLN A 1 92 ? 17.001 11.504 -18.215 1.00 83.88 92 GLN A N 1
ATOM 704 C CA . GLN A 1 92 ? 17.497 12.413 -17.170 1.00 83.88 92 GLN A CA 1
ATOM 705 C C . GLN A 1 92 ? 19.018 12.586 -17.329 1.00 83.88 92 GLN A C 1
ATOM 707 O O . GLN A 1 92 ? 19.806 11.726 -16.923 1.00 83.88 92 GLN A O 1
ATOM 712 N N . SER A 1 93 ? 19.431 13.683 -17.965 1.00 80.88 93 SER A N 1
ATOM 713 C CA . SER A 1 93 ? 20.824 13.972 -18.343 1.00 80.88 93 SER A CA 1
ATOM 714 C C . SER A 1 93 ? 21.768 14.092 -17.151 1.00 80.88 93 SER A C 1
ATOM 716 O O . SER A 1 93 ? 22.919 13.658 -17.222 1.00 80.88 93 SER A O 1
ATOM 718 N N . GLU A 1 94 ? 21.276 14.635 -16.041 1.00 78.06 94 GLU A N 1
ATOM 719 C CA . GLU A 1 94 ? 22.030 14.913 -14.811 1.00 78.06 94 GLU A CA 1
ATOM 720 C C . GLU A 1 94 ? 22.444 13.628 -14.084 1.00 78.06 94 GLU A C 1
ATOM 722 O O . GLU A 1 94 ? 23.321 13.653 -13.225 1.00 78.06 94 GLU A O 1
ATOM 727 N N . TYR A 1 95 ? 21.822 12.500 -14.437 1.00 79.25 95 TYR A N 1
ATOM 728 C CA . TYR A 1 95 ? 22.029 11.202 -13.795 1.00 79.25 95 TYR A CA 1
ATOM 729 C C . TYR A 1 95 ? 22.425 10.101 -14.781 1.00 79.25 95 TYR A C 1
ATOM 731 O O . TYR A 1 95 ? 22.559 8.946 -14.386 1.00 79.25 95 TYR A O 1
ATOM 739 N N . GLY A 1 96 ? 22.627 10.443 -16.058 1.00 81.00 96 GLY A N 1
ATOM 740 C CA . GLY A 1 96 ? 23.023 9.479 -17.083 1.00 81.00 96 GLY A CA 1
ATOM 741 C C . GLY A 1 96 ? 21.926 8.470 -17.456 1.00 81.00 96 GLY A C 1
ATOM 742 O O . GLY A 1 96 ? 22.230 7.407 -17.997 1.00 81.00 96 GLY A O 1
ATOM 743 N N . GLU A 1 97 ? 20.656 8.773 -17.174 1.00 86.19 97 GLU A N 1
ATOM 744 C CA . GLU A 1 97 ? 19.536 7.847 -17.375 1.00 86.19 97 GLU A CA 1
ATOM 745 C C . GLU A 1 97 ? 18.996 7.930 -18.799 1.00 86.19 97 GLU A C 1
ATOM 747 O O . GLU A 1 97 ? 18.451 8.957 -19.201 1.00 86.19 97 GLU A O 1
ATOM 752 N N . TYR A 1 98 ? 19.071 6.836 -19.553 1.00 91.56 98 TYR A N 1
ATOM 753 C CA . TYR A 1 98 ? 18.505 6.740 -20.906 1.00 91.56 98 TYR A CA 1
ATOM 754 C C . TYR A 1 98 ? 17.112 6.113 -20.927 1.00 91.56 98 TYR A C 1
ATOM 756 O O . TYR A 1 98 ? 16.244 6.527 -21.695 1.00 91.56 98 TYR A O 1
ATOM 764 N N . VAL A 1 99 ? 16.906 5.092 -20.094 1.00 95.62 99 VAL A N 1
ATOM 765 C CA . VAL A 1 99 ? 15.662 4.327 -20.070 1.00 95.62 99 VAL A CA 1
ATOM 766 C C . VAL A 1 99 ? 14.583 5.179 -19.421 1.00 95.62 99 VAL A C 1
ATOM 768 O O . VAL A 1 99 ? 14.747 5.687 -18.316 1.00 95.62 99 VAL A O 1
ATOM 771 N N . ARG A 1 100 ? 13.459 5.354 -20.106 1.00 96.38 100 ARG A N 1
ATOM 772 C CA . ARG A 1 100 ? 12.375 6.207 -19.629 1.00 96.38 100 ARG A CA 1
ATOM 773 C C . ARG A 1 100 ? 11.602 5.514 -18.513 1.00 96.38 100 ARG A C 1
ATOM 775 O O . ARG A 1 100 ? 11.123 4.396 -18.666 1.00 96.38 100 ARG A O 1
ATOM 782 N N . THR A 1 101 ? 11.373 6.221 -17.411 1.00 95.81 101 THR A N 1
ATOM 783 C CA . THR A 1 101 ? 10.560 5.728 -16.282 1.00 95.81 101 THR A CA 1
ATOM 784 C C . THR A 1 101 ? 9.082 5.525 -16.631 1.00 95.81 101 THR A C 1
ATOM 786 O O . THR A 1 101 ? 8.379 4.796 -15.932 1.00 95.81 101 THR A O 1
ATOM 789 N N . THR A 1 102 ? 8.606 6.155 -17.708 1.00 96.00 102 THR A N 1
ATOM 790 C CA . THR A 1 102 ? 7.205 6.119 -18.150 1.00 96.00 102 THR A CA 1
ATOM 791 C C . THR A 1 102 ? 6.829 4.807 -18.831 1.00 96.00 102 THR A C 1
ATOM 793 O O . THR A 1 102 ? 5.786 4.247 -18.512 1.00 96.00 102 THR A O 1
ATOM 796 N N . ASP A 1 103 ? 7.675 4.286 -19.719 1.00 97.00 103 ASP A N 1
ATOM 797 C CA . ASP A 1 103 ? 7.373 3.094 -20.527 1.00 97.00 103 ASP A CA 1
ATOM 798 C C . ASP A 1 103 ? 8.534 2.093 -20.636 1.00 97.00 103 ASP A C 1
ATOM 800 O O . ASP A 1 103 ? 8.361 1.016 -21.200 1.00 97.00 103 ASP A O 1
ATOM 804 N N . GLY A 1 104 ? 9.703 2.408 -20.074 1.00 97.50 104 GLY A N 1
ATOM 805 C CA . GLY A 1 104 ? 10.893 1.561 -20.147 1.00 97.50 104 GLY A CA 1
ATOM 806 C C . GLY A 1 104 ? 11.615 1.612 -21.490 1.00 97.50 104 GLY A C 1
ATOM 807 O O . GLY A 1 104 ? 12.575 0.869 -21.672 1.00 97.50 104 GLY A O 1
ATOM 808 N N . GLY A 1 105 ? 11.162 2.437 -22.436 1.00 98.12 105 GLY A N 1
ATOM 809 C CA . GLY A 1 105 ? 11.802 2.585 -23.737 1.00 98.12 105 GLY A CA 1
ATOM 810 C C . GLY A 1 105 ? 12.992 3.542 -23.702 1.00 98.12 105 GLY A C 1
ATOM 811 O O . GLY A 1 105 ? 13.202 4.279 -22.735 1.00 98.12 105 GLY A O 1
ATOM 812 N N . VAL A 1 106 ? 13.753 3.566 -24.793 1.00 98.25 106 VAL A N 1
ATOM 813 C CA . VAL A 1 106 ? 14.865 4.506 -24.999 1.00 98.25 106 VAL A CA 1
ATOM 814 C C . VAL A 1 106 ? 14.587 5.327 -26.250 1.00 98.25 106 VAL A C 1
ATOM 816 O O . VAL A 1 106 ? 14.284 4.777 -27.309 1.00 98.25 106 VAL A O 1
ATOM 819 N N . LEU A 1 107 ? 14.664 6.650 -26.117 1.00 97.94 107 LEU A N 1
ATOM 820 C CA . LEU A 1 107 ? 14.520 7.578 -27.234 1.00 97.94 107 LEU A CA 1
ATOM 821 C C . LEU A 1 107 ? 15.839 7.652 -28.006 1.00 97.94 107 LEU A C 1
ATOM 823 O O . LEU A 1 107 ? 16.903 7.779 -27.404 1.00 97.94 107 LEU A O 1
ATOM 827 N N . TYR A 1 108 ? 15.766 7.632 -29.329 1.00 98.12 108 TYR A N 1
ATOM 828 C CA . TYR A 1 108 ? 16.900 7.825 -30.224 1.00 98.12 108 TYR A CA 1
ATOM 829 C C . TYR A 1 108 ? 16.634 8.977 -31.181 1.00 98.12 108 TYR A C 1
ATOM 831 O O . TYR A 1 108 ? 15.500 9.169 -31.615 1.00 98.12 108 TYR A O 1
ATOM 839 N N . LYS A 1 109 ? 17.699 9.694 -31.548 1.00 97.88 109 LYS A N 1
ATOM 840 C CA . LYS A 1 109 ? 17.720 10.660 -32.653 1.00 97.88 109 LYS A CA 1
ATOM 841 C C . LYS A 1 109 ? 18.653 10.184 -33.750 1.00 97.88 109 LYS A C 1
ATOM 843 O O . LYS A 1 109 ? 19.759 9.718 -33.464 1.00 97.88 109 LYS A O 1
ATOM 848 N N . VAL A 1 110 ? 18.210 10.323 -34.993 1.00 98.31 110 VAL A N 1
ATOM 849 C CA . VAL A 1 110 ? 19.011 10.020 -36.177 1.00 98.31 110 VAL A CA 1
ATOM 850 C C . VAL A 1 110 ? 19.473 11.320 -36.812 1.00 98.31 110 VAL A C 1
ATOM 852 O O . VAL A 1 110 ? 18.673 12.231 -37.027 1.00 98.31 110 VAL A O 1
ATOM 855 N N . TYR A 1 111 ? 20.760 11.377 -37.136 1.00 97.25 111 TYR A N 1
ATOM 856 C CA . TYR A 1 111 ? 21.361 12.477 -37.877 1.00 97.25 111 TYR A CA 1
ATOM 857 C C . TYR A 1 111 ? 21.894 11.972 -39.210 1.00 97.25 111 TYR A C 1
ATOM 859 O O . TYR A 1 111 ? 22.436 10.866 -39.294 1.00 97.25 111 TYR A O 1
ATOM 867 N N . ASP A 1 112 ? 21.750 12.787 -40.245 1.00 96.75 112 ASP A N 1
ATOM 868 C CA . ASP A 1 112 ? 22.349 12.538 -41.543 1.00 96.75 112 ASP A CA 1
ATOM 869 C C . ASP A 1 112 ? 23.870 12.777 -41.528 1.00 96.75 112 ASP A C 1
ATOM 871 O O . ASP A 1 112 ? 24.478 13.131 -40.516 1.00 96.75 112 ASP A O 1
ATOM 875 N N . GLU A 1 113 ? 24.497 12.595 -42.686 1.00 95.31 113 GLU A N 1
ATOM 876 C CA . GLU A 1 113 ? 25.944 12.743 -42.874 1.00 95.31 113 GLU A CA 1
ATOM 877 C C . GLU A 1 113 ? 26.445 14.177 -42.624 1.00 95.31 113 GLU A C 1
ATOM 879 O O . GLU A 1 113 ? 27.631 14.390 -42.372 1.00 95.31 113 GLU A O 1
ATOM 884 N N . THR A 1 114 ? 25.569 15.180 -42.691 1.00 94.00 114 THR A N 1
ATOM 885 C CA . THR A 1 114 ? 25.915 16.584 -42.425 1.00 94.00 114 THR A CA 1
ATOM 886 C C . THR A 1 114 ? 25.771 16.950 -40.946 1.00 94.00 114 THR A C 1
ATOM 888 O O . THR A 1 114 ? 26.284 17.988 -40.515 1.00 94.00 114 THR A O 1
ATOM 891 N N . GLY A 1 115 ? 25.135 16.073 -40.164 1.00 92.19 115 GLY A N 1
ATOM 892 C CA . GLY A 1 115 ? 24.791 16.283 -38.764 1.00 92.19 115 GLY A CA 1
ATOM 893 C C . GLY A 1 115 ? 23.425 16.939 -38.555 1.00 92.19 115 GLY A C 1
ATOM 894 O O . GLY A 1 115 ? 23.167 17.431 -37.459 1.00 92.19 115 GLY A O 1
ATOM 895 N N . GLN A 1 116 ? 22.561 16.973 -39.573 1.00 95.88 116 GLN A N 1
ATOM 896 C CA . GLN A 1 116 ? 21.178 17.448 -39.455 1.00 95.88 116 GLN A CA 1
ATOM 897 C C . GLN A 1 116 ? 20.245 16.302 -39.068 1.00 95.88 116 GLN A C 1
ATOM 899 O O . GLN A 1 116 ? 20.530 15.146 -39.371 1.00 95.88 116 GLN A O 1
ATOM 904 N N . ILE A 1 117 ? 19.129 16.603 -38.400 1.00 97.00 117 ILE A N 1
ATOM 905 C CA . ILE A 1 117 ? 18.135 15.582 -38.040 1.00 97.00 117 ILE A CA 1
ATOM 906 C C . ILE A 1 117 ? 17.570 14.898 -39.291 1.00 97.00 117 ILE A C 1
ATOM 908 O O . ILE A 1 117 ? 17.300 15.546 -40.301 1.00 97.00 117 ILE A O 1
ATOM 912 N N . ALA A 1 118 ? 17.386 13.582 -39.216 1.00 97.19 118 ALA A N 1
ATOM 913 C CA . ALA A 1 118 ? 16.961 12.761 -40.342 1.00 97.19 118 ALA A CA 1
ATOM 914 C C . ALA A 1 118 ? 15.540 12.207 -40.124 1.00 97.19 118 ALA A C 1
ATOM 916 O O . ALA A 1 118 ? 15.385 11.117 -39.556 1.00 97.19 118 ALA A O 1
ATOM 917 N N . PRO A 1 119 ? 14.487 12.927 -40.555 1.00 97.44 119 PRO A N 1
ATOM 918 C CA . PRO A 1 119 ? 13.120 12.422 -40.497 1.00 97.44 119 PRO A CA 1
ATOM 919 C C . PRO A 1 119 ? 12.899 11.274 -41.488 1.00 97.44 119 PRO A C 1
ATOM 921 O O . PRO A 1 119 ? 13.522 11.229 -42.552 1.00 97.44 119 PRO A O 1
ATOM 924 N N . LYS A 1 120 ? 11.988 10.350 -41.152 1.00 96.81 120 LYS A N 1
ATOM 925 C CA . LYS A 1 120 ? 11.623 9.170 -41.968 1.00 96.81 120 LYS A CA 1
ATOM 926 C C . LYS A 1 120 ? 12.798 8.247 -42.318 1.00 96.81 120 LYS A C 1
ATOM 928 O O . LYS A 1 120 ? 12.700 7.452 -43.251 1.00 96.81 120 LYS A O 1
ATOM 933 N N . ALA A 1 121 ? 13.900 8.339 -41.582 1.00 98.06 121 ALA A N 1
ATOM 934 C CA . ALA A 1 121 ? 15.029 7.435 -41.697 1.00 98.06 121 ALA A CA 1
ATOM 935 C C . ALA A 1 121 ? 14.658 6.061 -41.129 1.00 98.06 121 ALA A C 1
ATOM 937 O O . ALA A 1 121 ? 14.036 5.965 -40.070 1.00 98.06 121 ALA A O 1
ATOM 938 N N . GLN A 1 122 ? 15.068 5.003 -41.824 1.00 98.50 122 GLN A N 1
ATOM 939 C CA . GLN A 1 122 ? 14.885 3.623 -41.387 1.00 98.50 122 GLN A CA 1
ATOM 940 C C . GLN A 1 122 ? 16.178 3.111 -40.742 1.00 98.50 122 GLN A C 1
ATOM 942 O O . GLN A 1 122 ? 17.253 3.237 -41.325 1.00 98.50 122 GLN A O 1
ATOM 947 N N . VAL A 1 123 ? 16.073 2.533 -39.548 1.00 98.69 123 VAL A N 1
ATOM 948 C CA . VAL A 1 123 ? 17.191 2.050 -38.722 1.00 98.69 123 VAL A CA 1
ATOM 949 C C . VAL A 1 123 ? 17.008 0.555 -38.484 1.00 98.69 123 VAL A C 1
ATOM 951 O O . VAL A 1 123 ? 16.006 0.162 -37.886 1.00 98.69 123 VAL A O 1
ATOM 954 N N . LYS A 1 124 ? 17.961 -0.276 -38.918 1.00 98.56 124 LYS A N 1
ATOM 955 C CA . LYS A 1 124 ? 17.929 -1.739 -38.766 1.00 98.56 124 LYS A CA 1
ATOM 956 C C . LYS A 1 124 ? 19.277 -2.287 -38.289 1.00 98.56 124 LYS A C 1
ATOM 958 O O . LYS A 1 124 ? 20.344 -1.844 -38.711 1.00 98.56 124 LYS A O 1
ATOM 963 N N . GLY A 1 125 ? 19.227 -3.279 -37.399 1.00 97.31 125 GLY A N 1
ATOM 964 C CA . GLY A 1 125 ? 20.424 -3.954 -36.894 1.00 97.31 125 GLY A CA 1
ATOM 965 C C . GLY A 1 125 ? 21.230 -3.124 -35.897 1.00 97.31 125 GLY A C 1
ATOM 966 O O . GLY A 1 125 ? 22.443 -2.992 -36.055 1.00 97.31 125 GLY A O 1
ATOM 967 N N . MET A 1 126 ? 20.566 -2.551 -34.886 1.00 98.19 126 MET A N 1
ATOM 968 C CA . MET A 1 126 ? 21.253 -1.857 -33.789 1.00 98.19 126 MET A CA 1
ATOM 969 C C . MET A 1 126 ? 22.016 -2.854 -32.884 1.00 98.19 126 MET A C 1
ATOM 971 O O . MET A 1 126 ? 21.645 -4.031 -32.825 1.00 98.19 126 MET A O 1
ATOM 975 N N . PRO A 1 127 ? 23.060 -2.414 -32.154 1.00 96.44 127 PRO A N 1
ATOM 976 C CA . PRO A 1 127 ? 23.828 -3.273 -31.250 1.00 96.44 127 PRO A CA 1
ATOM 977 C C . PRO A 1 127 ? 22.964 -3.945 -30.172 1.00 96.44 127 PRO A C 1
ATOM 979 O O . PRO A 1 127 ? 22.096 -3.315 -29.577 1.00 96.44 127 PRO A O 1
ATOM 982 N N . GLY A 1 128 ? 23.218 -5.221 -29.886 1.00 95.69 128 GLY A N 1
ATOM 983 C CA . GLY A 1 128 ? 22.609 -5.950 -28.768 1.00 95.69 128 GLY A CA 1
ATOM 984 C C . GLY A 1 128 ? 21.137 -6.347 -28.930 1.00 95.69 128 GLY A C 1
ATOM 985 O O . GLY A 1 128 ? 20.671 -7.191 -28.173 1.00 95.69 128 GLY A O 1
ATOM 986 N N . ILE A 1 129 ? 20.412 -5.804 -29.910 1.00 96.44 129 ILE A N 1
ATOM 987 C CA . ILE A 1 129 ? 19.003 -6.142 -30.165 1.00 96.44 129 ILE A CA 1
ATOM 988 C C . ILE A 1 129 ? 18.860 -7.134 -31.325 1.00 96.44 129 ILE A C 1
ATOM 990 O O . ILE A 1 129 ? 19.817 -7.431 -32.043 1.00 96.44 129 ILE A O 1
ATOM 994 N N . ASN A 1 130 ? 17.642 -7.636 -31.544 1.00 96.38 130 ASN A N 1
ATOM 995 C CA . ASN A 1 130 ? 17.342 -8.469 -32.708 1.00 96.38 130 ASN A CA 1
ATOM 996 C C . ASN A 1 130 ? 17.667 -7.714 -34.013 1.00 96.38 130 ASN A C 1
ATOM 998 O O . ASN A 1 130 ? 17.116 -6.645 -34.274 1.00 96.38 130 ASN A O 1
ATOM 1002 N N . ALA A 1 131 ? 18.534 -8.297 -34.846 1.00 95.75 131 ALA A N 1
ATOM 1003 C CA . ALA A 1 131 ? 19.029 -7.675 -36.071 1.00 95.75 131 ALA A CA 1
ATOM 1004 C C . ALA A 1 131 ? 17.936 -7.382 -37.116 1.00 95.75 131 ALA A C 1
ATOM 1006 O O . ALA A 1 131 ? 18.114 -6.491 -37.944 1.00 95.75 131 ALA A O 1
ATOM 1007 N N . GLU A 1 132 ? 16.804 -8.089 -37.060 1.00 96.69 132 GLU A N 1
ATOM 1008 C CA . GLU A 1 132 ? 15.677 -7.880 -37.974 1.00 96.69 132 GLU A CA 1
ATOM 1009 C C . GLU A 1 132 ? 14.753 -6.733 -37.548 1.00 96.69 132 GLU A C 1
ATOM 1011 O O . GLU A 1 132 ? 13.923 -6.274 -38.339 1.00 96.69 132 GLU A O 1
ATOM 1016 N N . LYS A 1 133 ? 14.894 -6.229 -36.314 1.00 97.62 133 LYS A N 1
ATOM 1017 C CA . LYS A 1 133 ? 14.098 -5.097 -35.838 1.00 97.62 133 LYS A CA 1
ATOM 1018 C C . LYS A 1 133 ? 14.456 -3.838 -36.609 1.00 97.62 133 LYS A C 1
ATOM 1020 O O . LYS A 1 133 ? 15.626 -3.505 -36.792 1.00 97.62 133 LYS A O 1
ATOM 1025 N N . THR A 1 134 ? 13.405 -3.154 -37.043 1.00 98.00 134 THR A N 1
ATOM 1026 C CA . THR A 1 134 ? 13.489 -1.932 -37.828 1.00 98.00 134 THR A CA 1
ATOM 1027 C C . THR A 1 134 ? 12.678 -0.844 -37.141 1.00 98.00 134 THR A C 1
ATOM 1029 O O . THR A 1 134 ? 11.530 -1.075 -36.765 1.00 98.00 134 THR A O 1
ATOM 1032 N N . TYR A 1 135 ? 13.258 0.345 -37.033 1.00 98.50 135 TYR A N 1
ATOM 1033 C CA . TYR A 1 135 ? 12.598 1.542 -36.526 1.00 98.50 135 TYR A CA 1
ATOM 1034 C C . TYR A 1 135 ? 12.582 2.625 -37.595 1.00 98.50 135 TYR A C 1
ATOM 1036 O O . TYR A 1 135 ? 13.481 2.689 -38.433 1.00 98.50 135 TYR A O 1
ATOM 1044 N N . ILE A 1 136 ? 11.556 3.470 -37.568 1.00 98.19 136 ILE A N 1
ATOM 1045 C CA . ILE A 1 136 ? 11.399 4.580 -38.506 1.00 98.19 136 ILE A CA 1
ATOM 1046 C C . ILE A 1 136 ? 11.277 5.858 -37.692 1.00 98.19 136 ILE A C 1
ATOM 1048 O O . ILE A 1 136 ? 10.476 5.918 -36.757 1.00 98.19 136 ILE A O 1
ATOM 1052 N N . THR A 1 137 ? 12.073 6.868 -38.034 1.00 98.38 137 THR A N 1
ATOM 1053 C CA . THR A 1 137 ? 12.001 8.156 -37.350 1.00 98.38 137 THR A CA 1
ATOM 1054 C C . THR A 1 137 ? 10.753 8.944 -37.727 1.00 98.38 137 THR A C 1
ATOM 1056 O O . THR A 1 137 ? 10.300 8.939 -38.874 1.00 98.38 137 THR A O 1
ATOM 1059 N N . ASN A 1 138 ? 10.217 9.673 -36.754 1.00 98.06 138 ASN A N 1
ATOM 1060 C CA . ASN A 1 138 ? 9.179 10.676 -36.960 1.00 98.06 138 ASN A CA 1
ATOM 1061 C C . ASN A 1 138 ? 9.747 11.944 -37.643 1.00 98.06 138 ASN A C 1
ATOM 1063 O O . ASN A 1 138 ? 10.914 11.997 -38.036 1.00 98.06 138 ASN A O 1
ATOM 1067 N N . GLU A 1 139 ? 8.928 12.990 -37.763 1.00 97.00 139 GLU A N 1
ATOM 1068 C CA . GLU A 1 139 ? 9.321 14.271 -38.380 1.00 97.00 139 GLU A CA 1
ATOM 1069 C C . GLU A 1 139 ? 10.442 15.016 -37.621 1.00 97.00 139 GLU A C 1
ATOM 1071 O O . GLU A 1 139 ? 11.119 15.858 -38.203 1.00 97.00 139 GLU A O 1
ATOM 1076 N N . ASN A 1 140 ? 10.704 14.673 -36.355 1.00 97.44 140 ASN A N 1
ATOM 1077 C CA . ASN A 1 140 ? 11.815 15.223 -35.570 1.00 97.44 140 ASN A CA 1
ATOM 1078 C C . ASN A 1 140 ? 13.110 14.401 -35.710 1.00 97.44 140 ASN A C 1
ATOM 1080 O O . ASN A 1 140 ? 14.094 14.677 -35.024 1.00 97.44 140 ASN A O 1
ATOM 1084 N N . GLY A 1 141 ? 13.122 13.362 -36.552 1.00 97.94 141 GLY A N 1
ATOM 1085 C CA . GLY A 1 141 ? 14.247 12.432 -36.634 1.00 97.94 141 GLY A CA 1
ATOM 1086 C C . GLY A 1 141 ? 14.350 11.501 -35.422 1.00 97.94 141 GLY A C 1
ATOM 1087 O O . GLY A 1 141 ? 15.428 10.976 -35.149 1.00 97.94 141 GLY A O 1
ATOM 1088 N N . GLU A 1 142 ? 13.250 11.287 -34.696 1.00 98.56 142 GLU A N 1
ATOM 1089 C CA . GLU A 1 142 ? 13.215 10.523 -33.447 1.00 98.56 142 GLU A CA 1
ATOM 1090 C C . GLU A 1 142 ? 12.470 9.194 -33.579 1.00 98.56 142 GLU A C 1
ATOM 1092 O O . GLU A 1 142 ? 11.463 9.100 -34.280 1.00 98.56 142 GLU A O 1
ATOM 1097 N N . PHE A 1 143 ? 12.909 8.179 -32.838 1.00 98.69 143 PHE A N 1
ATOM 1098 C CA . PHE A 1 143 ? 12.154 6.942 -32.624 1.00 98.69 143 PHE A CA 1
ATOM 1099 C C . PHE A 1 143 ? 12.391 6.395 -31.213 1.00 98.69 143 PHE A C 1
ATOM 1101 O O . PHE A 1 143 ? 13.363 6.754 -30.550 1.00 98.69 143 PHE A O 1
ATOM 1108 N N . ILE A 1 144 ? 11.505 5.513 -30.750 1.00 98.56 144 ILE A N 1
ATOM 1109 C CA . ILE A 1 144 ? 11.651 4.820 -29.466 1.00 98.56 144 ILE A CA 1
ATOM 1110 C C . ILE A 1 144 ? 11.950 3.350 -29.735 1.00 98.56 144 ILE A C 1
ATOM 1112 O O . ILE A 1 144 ? 11.202 2.689 -30.456 1.00 98.56 144 ILE A O 1
ATOM 1116 N N . VAL A 1 145 ? 13.009 2.835 -29.112 1.00 98.69 145 VAL A N 1
ATOM 1117 C CA . VAL A 1 145 ? 13.171 1.391 -28.924 1.00 98.69 145 VAL A CA 1
ATOM 1118 C C . VAL A 1 145 ? 12.329 1.003 -27.706 1.00 98.69 145 VAL A C 1
ATOM 1120 O O . VAL A 1 145 ? 12.610 1.503 -26.609 1.00 98.69 145 VAL A O 1
ATOM 1123 N N . PRO A 1 146 ? 11.272 0.185 -27.866 1.00 98.44 146 PRO A N 1
ATOM 1124 C CA . PRO A 1 146 ? 10.424 -0.218 -26.752 1.00 98.44 146 PRO A CA 1
ATOM 1125 C C . PRO A 1 146 ? 11.188 -1.161 -25.818 1.00 98.44 146 PRO A C 1
ATOM 1127 O O . PRO A 1 146 ? 12.129 -1.842 -26.232 1.00 98.44 146 PRO A O 1
ATOM 1130 N N . LYS A 1 147 ? 10.772 -1.231 -24.551 1.00 97.81 147 LYS A N 1
ATOM 1131 C CA . LYS A 1 147 ? 11.467 -2.029 -23.530 1.00 97.81 147 LYS A CA 1
ATOM 1132 C C . LYS A 1 147 ? 11.583 -3.516 -23.889 1.00 97.81 147 LYS A C 1
ATOM 1134 O O . LYS A 1 147 ? 12.506 -4.180 -23.431 1.00 97.81 147 LYS A O 1
ATOM 1139 N N . GLU A 1 148 ? 10.642 -4.046 -24.671 1.00 97.44 148 GLU A N 1
ATOM 1140 C CA . GLU A 1 148 ? 10.605 -5.439 -25.124 1.00 97.44 148 GLU A CA 1
ATOM 1141 C C . GLU A 1 148 ? 11.747 -5.769 -26.084 1.00 97.44 148 GLU A C 1
ATOM 1143 O O . GLU A 1 148 ? 12.166 -6.922 -26.150 1.00 97.44 148 GLU A O 1
ATOM 1148 N N . ASP A 1 149 ? 12.246 -4.760 -26.798 1.00 98.19 149 ASP A N 1
ATOM 1149 C CA . ASP A 1 149 ? 13.341 -4.903 -27.752 1.00 98.19 149 ASP A CA 1
ATOM 1150 C C . ASP A 1 149 ? 14.706 -4.608 -27.111 1.00 98.19 149 ASP A C 1
ATOM 1152 O O . ASP A 1 149 ? 15.734 -4.929 -27.708 1.00 98.19 149 ASP A O 1
ATOM 1156 N N . LEU A 1 150 ? 14.734 -4.023 -25.904 1.00 98.12 150 LEU A N 1
ATOM 1157 C CA . LEU A 1 150 ? 15.973 -3.747 -25.180 1.00 98.12 150 LEU A CA 1
ATOM 1158 C C . LEU A 1 150 ? 16.654 -5.046 -24.706 1.00 98.12 150 LEU A C 1
ATOM 1160 O O . LEU A 1 150 ? 15.981 -5.979 -24.259 1.00 98.12 150 LEU A O 1
ATOM 1164 N N . PRO A 1 151 ? 17.996 -5.100 -24.754 1.00 97.06 151 PRO A N 1
ATOM 1165 C CA . PRO A 1 151 ? 18.758 -6.282 -24.388 1.00 97.06 151 PRO A CA 1
ATOM 1166 C C . PRO A 1 151 ? 18.799 -6.545 -22.880 1.00 97.06 151 PRO A C 1
ATOM 1168 O O . PRO A 1 151 ? 18.519 -5.681 -22.047 1.00 97.06 151 PRO A O 1
ATOM 1171 N N . GLU A 1 152 ? 19.257 -7.751 -22.550 1.00 95.50 152 GLU A N 1
ATOM 1172 C CA . GLU A 1 152 ? 19.729 -8.151 -21.223 1.00 95.50 152 GLU A CA 1
ATOM 1173 C C . GLU A 1 152 ? 21.148 -8.716 -21.348 1.00 95.50 152 GLU A C 1
ATOM 1175 O O . GLU A 1 152 ? 21.390 -9.907 -21.169 1.00 95.50 152 GLU A O 1
ATOM 1180 N N . ILE A 1 153 ? 22.102 -7.853 -21.702 1.00 94.25 153 ILE A N 1
ATOM 1181 C CA . ILE A 1 153 ? 23.492 -8.237 -21.980 1.00 94.25 153 ILE A CA 1
ATOM 1182 C C . ILE A 1 153 ? 24.436 -7.470 -21.054 1.00 94.25 153 ILE A C 1
ATOM 1184 O O . ILE A 1 153 ? 24.464 -6.238 -21.066 1.00 94.25 153 ILE A O 1
ATOM 1188 N N . GLN A 1 154 ? 25.253 -8.182 -20.276 1.00 92.12 154 GLN A N 1
ATOM 1189 C CA . GLN A 1 154 ? 26.209 -7.539 -19.373 1.00 92.12 154 GLN A CA 1
ATOM 1190 C C . GLN A 1 154 ? 27.330 -6.818 -20.141 1.00 92.12 154 GLN A C 1
ATOM 1192 O O . GLN A 1 154 ? 27.601 -5.648 -19.867 1.00 92.12 154 GLN A O 1
ATOM 1197 N N . ASP A 1 155 ? 27.939 -7.478 -21.136 1.00 89.44 155 ASP A N 1
ATOM 1198 C CA . ASP A 1 155 ? 29.043 -6.911 -21.922 1.00 89.44 155 ASP A CA 1
ATOM 1199 C C . ASP A 1 155 ? 28.603 -5.662 -22.701 1.00 89.44 155 ASP A C 1
ATOM 1201 O O . ASP A 1 155 ? 27.792 -5.711 -23.631 1.00 89.44 155 ASP A O 1
ATOM 1205 N N . ILE A 1 156 ? 29.178 -4.525 -22.316 1.00 86.12 156 ILE A N 1
ATOM 1206 C CA . ILE A 1 156 ? 28.909 -3.217 -22.904 1.00 86.12 156 ILE A CA 1
ATOM 1207 C C . ILE A 1 156 ? 29.293 -3.148 -24.387 1.00 86.12 156 ILE A C 1
ATOM 1209 O O . ILE A 1 156 ? 28.625 -2.457 -25.156 1.00 86.12 156 ILE A O 1
ATOM 1213 N N . ASN A 1 157 ? 30.315 -3.889 -24.823 1.00 88.25 157 ASN A N 1
ATOM 1214 C CA . ASN A 1 157 ? 30.812 -3.832 -26.201 1.00 88.25 157 ASN A CA 1
ATOM 1215 C C . ASN A 1 157 ? 29.831 -4.448 -27.201 1.00 88.25 157 ASN A C 1
ATOM 1217 O O . ASN A 1 157 ? 29.837 -4.085 -28.373 1.00 88.25 157 ASN A O 1
ATOM 1221 N N . LEU A 1 158 ? 28.965 -5.353 -26.744 1.00 92.38 158 LEU A N 1
ATOM 1222 C CA . LEU A 1 158 ? 27.900 -5.930 -27.566 1.00 92.38 158 LEU A CA 1
ATOM 1223 C C . LEU A 1 158 ? 26.712 -4.976 -27.735 1.00 92.38 158 LEU A C 1
ATOM 1225 O O . LEU A 1 158 ? 25.887 -5.167 -28.626 1.00 92.38 158 LEU A O 1
ATOM 1229 N N . ARG A 1 159 ? 26.634 -3.944 -26.893 1.00 93.19 159 ARG A N 1
ATOM 1230 C CA . ARG A 1 159 ? 25.570 -2.935 -26.866 1.00 93.19 159 ARG A CA 1
ATOM 1231 C C . ARG A 1 159 ? 26.042 -1.549 -27.303 1.00 93.19 159 ARG A C 1
ATOM 1233 O O . ARG A 1 159 ? 25.254 -0.608 -27.308 1.00 93.19 159 ARG A O 1
ATOM 1240 N N . TRP A 1 160 ? 27.311 -1.416 -27.676 1.00 89.31 160 TRP A N 1
ATOM 1241 C CA . TRP A 1 160 ? 27.902 -0.183 -28.178 1.00 89.31 160 TRP A CA 1
ATOM 1242 C C . TRP A 1 160 ? 28.576 -0.436 -29.520 1.00 89.31 160 TRP A C 1
ATOM 1244 O O . TRP A 1 160 ? 29.526 -1.213 -29.621 1.00 89.31 160 TRP A O 1
ATOM 1254 N N . GLY A 1 161 ? 28.144 0.265 -30.560 1.00 91.25 161 GLY A N 1
ATOM 1255 C CA . GLY A 1 161 ? 28.695 0.034 -31.885 1.00 91.25 161 GLY A CA 1
ATOM 1256 C C . GLY A 1 161 ? 28.055 0.872 -32.974 1.00 91.25 161 GLY A C 1
ATOM 1257 O O . GLY A 1 161 ? 27.657 2.014 -32.751 1.00 91.25 161 GLY A O 1
ATOM 1258 N N . THR A 1 162 ? 28.023 0.288 -34.164 1.00 94.88 162 THR A N 1
ATOM 1259 C CA . THR A 1 162 ? 27.353 0.815 -35.348 1.00 94.88 162 THR A CA 1
ATOM 1260 C C . THR A 1 162 ? 25.955 0.210 -35.467 1.00 94.88 162 THR A C 1
ATOM 1262 O O . THR A 1 162 ? 25.688 -0.895 -34.988 1.00 94.88 162 THR A O 1
ATOM 1265 N N . VAL A 1 163 ? 25.052 0.929 -36.122 1.00 98.12 163 VAL A N 1
ATOM 1266 C CA . VAL A 1 163 ? 23.839 0.365 -36.712 1.00 98.12 163 VAL A CA 1
ATOM 1267 C C . VAL A 1 163 ? 24.204 -0.156 -38.094 1.00 98.12 163 VAL A C 1
ATOM 1269 O O . VAL A 1 163 ? 24.775 0.585 -38.896 1.00 98.12 163 VAL A O 1
ATOM 1272 N N . LYS A 1 164 ? 23.860 -1.417 -38.371 1.00 97.69 164 LYS A N 1
ATOM 1273 C CA . LYS A 1 164 ? 24.210 -2.084 -39.635 1.00 97.69 164 LYS A CA 1
ATOM 1274 C C . LYS A 1 164 ? 23.631 -1.381 -40.861 1.00 97.69 164 LYS A C 1
ATOM 1276 O O . LYS A 1 164 ? 24.329 -1.241 -41.859 1.00 97.69 164 LYS A O 1
ATOM 1281 N N . GLU A 1 165 ? 22.372 -0.954 -40.785 1.00 98.25 165 GLU A N 1
ATOM 1282 C CA . GLU A 1 165 ? 21.666 -0.318 -41.895 1.00 98.25 165 GLU A CA 1
ATOM 1283 C C . GLU A 1 165 ? 20.898 0.919 -41.414 1.00 98.25 165 GLU A C 1
ATOM 1285 O O . GLU A 1 165 ? 19.917 0.824 -40.673 1.00 98.25 165 GLU A O 1
ATOM 1290 N N . VAL A 1 166 ? 21.329 2.091 -41.875 1.00 98.50 166 VAL A N 1
ATOM 1291 C CA . VAL A 1 166 ? 20.591 3.351 -41.797 1.00 98.50 166 VAL A CA 1
ATOM 1292 C C . VAL A 1 166 ? 20.243 3.788 -43.213 1.00 98.50 166 VAL A C 1
ATOM 1294 O O . VAL A 1 166 ? 21.123 4.059 -44.030 1.00 98.50 166 VAL A O 1
ATOM 1297 N N . THR A 1 167 ? 18.949 3.868 -43.506 1.00 98.38 167 THR A N 1
ATOM 1298 C CA . THR A 1 167 ? 18.431 4.332 -44.797 1.00 98.38 167 THR A CA 1
ATOM 1299 C C . THR A 1 167 ? 17.850 5.725 -44.615 1.00 98.38 167 THR A C 1
ATOM 1301 O O . THR A 1 167 ? 16.780 5.892 -44.030 1.00 98.38 167 THR A O 1
ATOM 1304 N N . LEU A 1 168 ? 18.577 6.735 -45.090 1.00 97.44 168 LEU A N 1
ATOM 1305 C CA . LEU A 1 168 ? 18.102 8.118 -45.128 1.00 97.44 168 LEU A CA 1
ATOM 1306 C C . LEU A 1 168 ? 17.114 8.297 -46.291 1.00 97.44 168 LEU A C 1
ATOM 1308 O O . LEU A 1 168 ? 17.208 7.598 -47.301 1.00 97.44 168 LEU A O 1
ATOM 1312 N N . ALA A 1 169 ? 16.186 9.248 -46.174 1.00 90.94 169 ALA A N 1
ATOM 1313 C CA . ALA A 1 169 ? 15.185 9.501 -47.209 1.00 90.94 169 ALA A CA 1
ATOM 1314 C C . ALA A 1 169 ? 15.838 9.720 -48.591 1.00 90.94 169 ALA A C 1
ATOM 1316 O O . ALA A 1 169 ? 16.679 10.601 -48.766 1.00 90.94 169 ALA A O 1
ATOM 1317 N N . GLY A 1 170 ? 15.459 8.892 -49.571 1.00 89.25 170 GLY A N 1
ATOM 1318 C CA . GLY A 1 170 ? 15.985 8.954 -50.939 1.00 89.25 170 GLY A CA 1
ATOM 1319 C C . GLY A 1 170 ? 17.421 8.443 -51.125 1.00 89.25 170 GLY A C 1
ATOM 1320 O O . GLY A 1 170 ? 17.976 8.630 -52.207 1.00 89.25 170 GLY A O 1
ATOM 1321 N N . LYS A 1 171 ? 18.033 7.806 -50.116 1.00 94.81 171 LYS A N 1
ATOM 1322 C CA . LYS A 1 171 ? 19.391 7.237 -50.190 1.00 94.81 171 LYS A CA 1
ATOM 1323 C C . LYS A 1 171 ? 19.386 5.715 -50.026 1.00 94.81 171 LYS A C 1
ATOM 1325 O O . LYS A 1 171 ? 18.424 5.132 -49.537 1.00 94.81 171 LYS A O 1
ATOM 1330 N N . LEU A 1 172 ? 20.484 5.080 -50.439 1.00 95.69 172 LEU A N 1
ATOM 1331 C CA . LEU A 1 172 ? 20.733 3.660 -50.181 1.00 95.69 172 LEU A CA 1
ATOM 1332 C C . LEU A 1 172 ? 21.094 3.424 -48.697 1.00 95.69 172 LEU A C 1
ATOM 1334 O O . LEU A 1 172 ? 21.621 4.343 -48.060 1.00 95.69 172 LEU A O 1
ATOM 1338 N N . PRO A 1 173 ? 20.846 2.216 -48.154 1.00 97.12 173 PRO A N 1
ATOM 1339 C CA . PRO A 1 173 ? 21.267 1.855 -46.802 1.00 97.12 173 PRO A CA 1
ATOM 1340 C C . PRO A 1 173 ? 22.789 1.942 -46.635 1.00 97.12 173 PRO A C 1
ATOM 1342 O O . PRO A 1 173 ? 23.540 1.519 -47.517 1.00 97.12 173 PRO A O 1
ATOM 1345 N N . GLN A 1 174 ? 23.243 2.448 -45.491 1.00 96.88 174 GLN A N 1
ATOM 1346 C CA . GLN A 1 174 ? 24.659 2.490 -45.115 1.00 96.88 174 GLN A CA 1
ATOM 1347 C C . GLN A 1 174 ? 24.848 2.245 -43.613 1.00 96.88 174 GLN A C 1
ATOM 1349 O O . GLN A 1 174 ? 23.914 2.413 -42.832 1.00 96.88 174 GLN A O 1
ATOM 1354 N N . GLU A 1 175 ? 26.055 1.860 -43.203 1.00 97.50 175 GLU A N 1
ATOM 1355 C CA . GLU A 1 175 ? 26.396 1.706 -41.785 1.00 97.50 175 GLU A CA 1
ATOM 1356 C C . GLU A 1 175 ? 26.439 3.078 -41.083 1.00 97.50 175 GLU A C 1
ATOM 1358 O O . GLU A 1 175 ? 26.805 4.086 -41.691 1.00 97.50 175 GLU A O 1
ATOM 1363 N N . SER A 1 176 ? 26.066 3.136 -39.802 1.00 97.38 176 SER A N 1
ATOM 1364 C CA . SER A 1 176 ? 26.203 4.361 -39.004 1.00 97.38 176 SER A CA 1
ATOM 1365 C C . SER A 1 176 ? 27.614 4.554 -38.445 1.00 97.38 176 SER A C 1
ATOM 1367 O O . SER A 1 176 ? 28.427 3.634 -38.374 1.00 97.38 176 SER A O 1
ATOM 1369 N N . ALA A 1 177 ? 27.875 5.743 -37.908 1.00 92.88 177 ALA A N 1
ATOM 1370 C CA . ALA A 1 177 ? 28.975 5.966 -36.980 1.00 92.88 177 ALA A CA 1
ATOM 1371 C C . ALA A 1 177 ? 28.958 4.967 -35.804 1.00 92.88 177 ALA A C 1
ATOM 1373 O O . ALA A 1 177 ? 27.899 4.523 -35.351 1.00 92.88 177 ALA A O 1
ATOM 1374 N N . LYS A 1 178 ? 30.146 4.654 -35.263 1.00 91.25 178 LYS A N 1
ATOM 1375 C CA . LYS A 1 178 ? 30.335 3.770 -34.095 1.00 91.25 178 LYS A CA 1
ATOM 1376 C C . LYS A 1 178 ? 30.083 4.501 -32.767 1.00 91.25 178 LYS A C 1
ATOM 1378 O O . LYS A 1 178 ? 30.943 4.543 -31.885 1.00 91.25 178 LYS A O 1
ATOM 1383 N N . ASN A 1 179 ? 28.922 5.128 -32.650 1.00 89.38 179 ASN A N 1
ATOM 1384 C CA . ASN A 1 179 ? 28.507 5.926 -31.496 1.00 89.38 179 ASN A CA 1
ATOM 1385 C C . ASN A 1 179 ? 27.069 5.616 -31.048 1.00 89.38 179 ASN A C 1
ATOM 1387 O O . ASN A 1 179 ? 26.470 6.388 -30.301 1.00 89.38 179 ASN A O 1
ATOM 1391 N N . THR A 1 180 ? 26.522 4.474 -31.469 1.00 93.62 180 THR A N 1
ATOM 1392 C CA . THR A 1 180 ? 25.217 4.002 -31.014 1.00 93.62 180 THR A CA 1
ATOM 1393 C C . THR A 1 180 ? 25.372 3.169 -29.753 1.00 93.62 180 THR A C 1
ATOM 1395 O O . THR A 1 180 ? 26.021 2.122 -29.762 1.00 93.62 180 THR A O 1
ATOM 1398 N N . TYR A 1 181 ? 24.725 3.620 -28.681 1.00 92.44 181 TYR A N 1
ATOM 1399 C CA . TYR A 1 181 ? 24.590 2.888 -27.429 1.00 92.44 181 TYR A CA 1
ATOM 1400 C C . TYR A 1 181 ? 23.177 2.325 -27.264 1.00 92.44 181 TYR A C 1
ATOM 1402 O O . TYR A 1 181 ? 22.202 3.039 -27.500 1.00 92.44 181 TYR A O 1
ATOM 1410 N N . VAL A 1 182 ? 23.062 1.079 -26.805 1.00 95.56 182 VAL A N 1
ATOM 1411 C CA . VAL A 1 182 ? 21.794 0.447 -26.425 1.00 95.56 182 VAL A CA 1
ATOM 1412 C C . VAL A 1 182 ? 21.790 0.084 -24.932 1.00 95.56 182 VAL A C 1
ATOM 1414 O O . VAL A 1 182 ? 22.447 -0.874 -24.513 1.00 95.56 182 VAL A O 1
ATOM 1417 N N . PRO A 1 183 ? 21.065 0.843 -24.088 1.00 94.06 183 PRO A N 1
ATOM 1418 C CA . PRO A 1 183 ? 20.855 0.483 -22.689 1.00 94.06 183 PRO A CA 1
ATOM 1419 C C . PRO A 1 183 ? 20.147 -0.866 -22.548 1.00 94.06 183 PRO A C 1
ATOM 1421 O O . PRO A 1 183 ? 19.331 -1.235 -23.386 1.00 94.06 183 PRO A O 1
ATOM 1424 N N . ASN A 1 184 ? 20.429 -1.586 -21.465 1.00 96.06 184 ASN A N 1
ATOM 1425 C CA . ASN A 1 184 ? 19.666 -2.780 -21.112 1.00 96.06 184 ASN A CA 1
ATOM 1426 C C . ASN A 1 184 ? 18.249 -2.423 -20.642 1.00 96.06 184 ASN A C 1
ATOM 1428 O O . ASN A 1 184 ? 17.985 -1.312 -20.171 1.00 96.06 184 ASN A O 1
ATOM 1432 N N . ARG A 1 185 ? 17.349 -3.406 -20.707 1.00 96.94 185 ARG A N 1
ATOM 1433 C CA . ARG A 1 185 ? 16.033 -3.325 -20.074 1.00 96.94 185 ARG A CA 1
ATOM 1434 C C . ARG A 1 185 ? 16.186 -3.190 -18.559 1.00 96.94 185 ARG A C 1
ATOM 1436 O O . ARG A 1 185 ? 16.817 -4.020 -17.908 1.00 96.94 185 ARG A O 1
ATOM 1443 N N . VAL A 1 186 ? 15.531 -2.185 -17.983 1.00 96.69 186 VAL A N 1
ATOM 1444 C CA . VAL A 1 186 ? 15.436 -2.048 -16.525 1.00 96.69 186 VAL A CA 1
ATOM 1445 C C . VAL A 1 186 ? 14.437 -3.070 -15.989 1.00 96.69 186 VAL A C 1
ATOM 1447 O O . VAL A 1 186 ? 13.295 -3.136 -16.442 1.00 96.69 186 VAL A O 1
ATOM 1450 N N . ARG A 1 187 ? 14.856 -3.856 -14.998 1.00 97.19 187 ARG A N 1
ATOM 1451 C CA . ARG A 1 187 ? 13.983 -4.776 -14.259 1.00 97.19 187 ARG A CA 1
ATOM 1452 C C . ARG A 1 187 ? 13.561 -4.164 -12.935 1.00 97.19 187 ARG A C 1
ATOM 1454 O O . ARG A 1 187 ? 14.336 -3.445 -12.312 1.00 97.19 187 ARG A O 1
ATOM 1461 N N . MET A 1 188 ? 12.344 -4.483 -12.498 1.00 97.25 188 MET A N 1
ATOM 1462 C CA . MET A 1 188 ? 11.730 -3.965 -11.274 1.00 97.25 188 MET A CA 1
ATOM 1463 C C . MET A 1 188 ? 11.315 -5.106 -10.344 1.00 97.25 188 MET A C 1
ATOM 1465 O O . MET A 1 188 ? 10.900 -6.167 -10.808 1.00 97.25 188 MET A O 1
ATOM 1469 N N . ARG A 1 189 ? 11.380 -4.881 -9.029 1.00 96.62 189 ARG A N 1
ATOM 1470 C CA . ARG A 1 189 ? 10.790 -5.776 -8.021 1.00 96.62 189 ARG A CA 1
ATOM 1471 C C . ARG A 1 189 ? 10.327 -5.014 -6.784 1.00 96.62 189 ARG A C 1
ATOM 1473 O O . ARG A 1 189 ? 10.785 -3.903 -6.524 1.00 96.62 189 ARG A O 1
ATOM 1480 N N . MET A 1 190 ? 9.466 -5.647 -5.993 1.00 97.06 190 MET A N 1
ATOM 1481 C CA . MET A 1 190 ? 9.041 -5.169 -4.677 1.00 97.06 190 MET A CA 1
ATOM 1482 C C . MET A 1 190 ? 9.425 -6.196 -3.617 1.00 97.06 190 MET A C 1
ATOM 1484 O O . MET A 1 190 ? 9.137 -7.383 -3.771 1.00 97.06 190 MET A O 1
ATOM 1488 N N . ILE A 1 191 ? 10.078 -5.739 -2.551 1.00 95.94 191 ILE A N 1
ATOM 1489 C CA . ILE A 1 191 ? 10.507 -6.585 -1.432 1.00 95.94 191 ILE A CA 1
ATOM 1490 C C . ILE A 1 191 ? 9.989 -6.021 -0.117 1.00 95.94 191 ILE A C 1
ATOM 1492 O O . ILE A 1 191 ? 9.937 -4.800 0.052 1.00 95.94 191 ILE A O 1
ATOM 1496 N N . LEU A 1 192 ? 9.631 -6.897 0.821 1.00 96.06 192 LEU A N 1
ATOM 1497 C CA . LEU A 1 192 ? 9.224 -6.482 2.156 1.00 96.06 192 LEU A CA 1
ATOM 1498 C C . LEU A 1 192 ? 10.424 -5.895 2.910 1.00 96.06 192 LEU A C 1
ATOM 1500 O O . LEU A 1 192 ? 11.490 -6.517 3.015 1.00 96.06 192 LEU A O 1
ATOM 1504 N N . ARG A 1 193 ? 10.249 -4.680 3.423 1.00 91.69 193 ARG A N 1
ATOM 1505 C CA . ARG A 1 193 ? 11.227 -3.962 4.232 1.00 91.69 193 ARG A CA 1
ATOM 1506 C C . ARG A 1 193 ? 11.236 -4.581 5.625 1.00 91.69 193 ARG A C 1
ATOM 1508 O O . ARG A 1 193 ? 10.253 -4.474 6.342 1.00 91.69 193 ARG A O 1
ATOM 1515 N N . ASP A 1 194 ? 12.370 -5.200 5.960 1.00 82.25 194 ASP A N 1
ATOM 1516 C CA . ASP A 1 194 ? 12.696 -5.727 7.291 1.00 82.25 194 ASP A CA 1
ATOM 1517 C C . ASP A 1 194 ? 11.538 -6.511 7.966 1.00 82.25 194 ASP A C 1
ATOM 1519 O O . ASP A 1 194 ? 10.809 -7.240 7.285 1.00 82.25 194 ASP A O 1
ATOM 1523 N N . ASN A 1 195 ? 11.429 -6.458 9.296 1.00 80.38 195 ASN A N 1
ATOM 1524 C CA . ASN A 1 195 ? 10.385 -7.129 10.080 1.00 80.38 195 ASN A CA 1
ATOM 1525 C C . ASN A 1 195 ? 9.385 -6.131 10.698 1.00 80.38 195 ASN A C 1
ATOM 1527 O O . ASN A 1 195 ? 8.642 -6.498 11.607 1.00 80.38 195 ASN A O 1
ATOM 1531 N 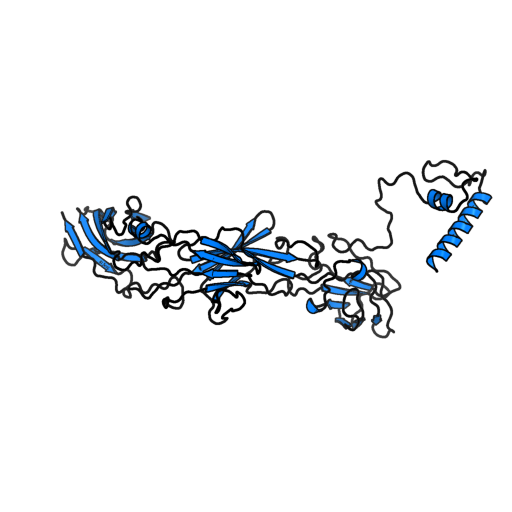N . SER A 1 196 ? 9.339 -4.881 10.223 1.00 82.69 196 SER A N 1
ATOM 1532 C CA . SER A 1 196 ? 8.459 -3.821 10.747 1.00 82.69 196 SER A CA 1
ATOM 1533 C C . SER A 1 196 ? 7.001 -3.975 10.294 1.00 82.69 196 SER A C 1
ATOM 1535 O O . SER A 1 196 ? 6.389 -3.031 9.816 1.00 82.69 196 SER A O 1
ATOM 1537 N N . ASN A 1 197 ? 6.414 -5.162 10.420 1.00 93.00 197 ASN A N 1
ATOM 1538 C CA . ASN A 1 197 ? 5.080 -5.472 9.900 1.00 93.00 197 ASN A CA 1
ATOM 1539 C C . ASN A 1 197 ? 4.042 -5.434 11.029 1.00 93.00 197 ASN A C 1
ATOM 1541 O O . ASN A 1 197 ? 3.529 -6.469 11.457 1.00 93.00 197 ASN A O 1
ATOM 1545 N N . SER A 1 198 ? 3.787 -4.243 11.570 1.00 95.56 198 SER A N 1
ATOM 1546 C CA . SER A 1 198 ? 2.940 -4.069 12.756 1.00 95.56 198 SER A CA 1
ATOM 1547 C C . SER A 1 198 ? 1.455 -4.298 12.471 1.00 95.56 198 SER A C 1
ATOM 1549 O O . SER A 1 198 ? 0.945 -3.936 11.409 1.00 95.56 198 SER A O 1
ATOM 1551 N N . LEU A 1 199 ? 0.748 -4.839 13.459 1.00 97.69 199 LEU A N 1
ATOM 1552 C CA . LEU A 1 199 ? -0.700 -5.037 13.422 1.00 97.69 199 LEU A CA 1
ATOM 1553 C C . LEU A 1 199 ? -1.402 -4.046 14.358 1.00 97.69 199 LEU A C 1
ATOM 1555 O O . LEU A 1 199 ? -0.992 -3.862 15.502 1.00 97.69 199 LEU A O 1
ATOM 1559 N N . TYR A 1 200 ? -2.489 -3.459 13.874 1.00 96.94 200 TYR A N 1
ATOM 1560 C CA . TYR A 1 200 ? -3.399 -2.566 14.589 1.00 96.94 200 TYR A CA 1
ATOM 1561 C C . TYR A 1 200 ? -4.846 -2.901 14.174 1.00 96.94 200 TYR A C 1
ATOM 1563 O O . TYR A 1 200 ? -5.164 -4.067 13.936 1.00 96.94 200 TYR A O 1
ATOM 1571 N N . ASP A 1 201 ? -5.717 -1.906 14.010 1.00 96.12 201 ASP A N 1
ATOM 1572 C CA . ASP A 1 201 ? -6.999 -2.034 13.307 1.00 96.12 201 ASP A CA 1
ATOM 1573 C C . ASP A 1 201 ? -6.807 -2.342 11.806 1.00 96.12 201 ASP A C 1
ATOM 1575 O O . ASP A 1 201 ? -7.716 -2.806 11.119 1.00 96.12 201 ASP A O 1
ATOM 1579 N N . TYR A 1 202 ? -5.587 -2.173 11.309 1.00 97.69 202 TYR A N 1
ATOM 1580 C CA . TYR A 1 202 ? -5.106 -2.587 9.996 1.00 97.69 202 TYR A CA 1
ATOM 1581 C C . TYR A 1 202 ? -3.756 -3.316 10.125 1.00 97.69 202 TYR A C 1
ATOM 1583 O O . TYR A 1 202 ? -3.066 -3.204 11.139 1.00 97.69 202 TYR A O 1
ATOM 1591 N N . GLN A 1 203 ? -3.346 -4.045 9.090 1.00 98.25 203 GLN A N 1
ATOM 1592 C CA . GLN A 1 203 ? -2.002 -4.619 8.976 1.00 98.25 203 GLN A CA 1
ATOM 1593 C C . GLN A 1 203 ? -1.100 -3.669 8.184 1.00 98.25 203 GLN A C 1
ATOM 1595 O O . GLN A 1 203 ? -1.382 -3.407 7.012 1.00 98.25 203 GLN A O 1
ATOM 1600 N N . TYR A 1 204 ? -0.009 -3.196 8.794 1.00 97.69 204 TYR A N 1
ATOM 1601 C CA . TYR A 1 204 ? 1.052 -2.484 8.081 1.00 97.69 204 TYR A CA 1
ATOM 1602 C C . TYR A 1 204 ? 2.007 -3.465 7.414 1.00 97.69 204 TYR A C 1
ATOM 1604 O O . TYR A 1 204 ? 2.482 -4.409 8.049 1.00 97.69 204 TYR A O 1
ATOM 1612 N N . LEU A 1 205 ? 2.347 -3.180 6.162 1.00 98.00 205 LEU A N 1
ATOM 1613 C CA . LEU A 1 205 ? 3.486 -3.767 5.467 1.00 98.00 205 LEU A CA 1
ATOM 1614 C C . LEU A 1 205 ? 4.302 -2.640 4.835 1.00 98.00 205 LEU A C 1
ATOM 1616 O O . LEU A 1 205 ? 3.741 -1.731 4.217 1.00 98.00 205 LEU A O 1
ATOM 1620 N N . TYR A 1 206 ? 5.622 -2.712 4.984 1.00 96.50 206 TYR A N 1
ATOM 1621 C CA . TYR A 1 206 ? 6.563 -1.749 4.417 1.00 96.50 206 TYR A CA 1
ATOM 1622 C C . TYR A 1 206 ? 7.356 -2.417 3.301 1.00 96.50 206 TYR A C 1
ATOM 1624 O O . TYR A 1 206 ? 7.715 -3.585 3.404 1.00 96.50 206 TYR A O 1
ATOM 1632 N N . PHE A 1 207 ? 7.687 -1.677 2.251 1.00 96.94 207 PHE A N 1
ATOM 1633 C CA . PHE A 1 207 ? 8.330 -2.201 1.057 1.00 96.94 207 PHE A CA 1
ATOM 1634 C C . PHE A 1 207 ? 9.469 -1.309 0.580 1.00 96.94 207 PHE A C 1
ATOM 1636 O O . PHE A 1 207 ? 9.393 -0.078 0.642 1.00 96.94 207 PHE A O 1
ATOM 1643 N N . TYR A 1 208 ? 10.489 -1.947 0.012 1.00 95.31 208 TYR A N 1
ATOM 1644 C CA . TYR A 1 208 ? 11.378 -1.302 -0.945 1.00 95.31 208 TYR A CA 1
ATOM 1645 C C . TYR A 1 208 ? 10.966 -1.699 -2.359 1.00 95.31 208 TYR A C 1
ATOM 1647 O O . TYR A 1 208 ? 10.780 -2.879 -2.664 1.00 95.31 208 TYR A O 1
ATOM 1655 N N . ILE A 1 209 ? 10.860 -0.701 -3.230 1.00 96.00 209 ILE A N 1
ATOM 1656 C CA . ILE A 1 209 ? 10.766 -0.909 -4.672 1.00 96.00 209 ILE A CA 1
ATOM 1657 C C . ILE A 1 209 ? 12.179 -0.772 -5.223 1.00 96.00 209 ILE A C 1
ATOM 1659 O O . ILE A 1 209 ? 12.869 0.217 -4.965 1.00 96.00 209 ILE A O 1
ATOM 1663 N N . GLN A 1 210 ? 12.622 -1.794 -5.943 1.00 95.75 210 GLN A N 1
ATOM 1664 C CA . GLN A 1 210 ? 13.990 -1.911 -6.421 1.00 95.75 210 GLN A CA 1
ATOM 1665 C C . GLN A 1 210 ? 14.034 -2.033 -7.935 1.00 95.75 210 GLN A C 1
ATOM 1667 O O . GLN A 1 210 ? 13.124 -2.595 -8.547 1.00 95.75 210 GLN A O 1
ATOM 1672 N N . ARG A 1 211 ? 15.131 -1.549 -8.514 1.00 94.88 211 ARG A N 1
ATOM 1673 C CA . ARG A 1 211 ? 15.471 -1.715 -9.919 1.00 94.88 211 ARG A CA 1
ATOM 1674 C C . ARG A 1 211 ? 16.796 -2.443 -10.097 1.00 94.88 211 ARG A C 1
ATOM 1676 O O . ARG A 1 211 ? 17.639 -2.462 -9.197 1.00 94.88 211 ARG A O 1
ATOM 1683 N N . LYS A 1 212 ? 16.980 -2.992 -11.287 1.00 94.50 212 LYS A N 1
ATOM 1684 C CA . LYS A 1 212 ? 18.230 -3.567 -11.770 1.00 94.50 212 LYS A CA 1
ATOM 1685 C C . LYS A 1 212 ? 18.425 -3.131 -13.220 1.00 94.50 212 LYS A C 1
ATOM 1687 O O . LYS A 1 212 ? 17.527 -3.328 -14.034 1.00 94.50 212 LYS A O 1
ATOM 1692 N N . VAL A 1 213 ? 19.551 -2.475 -13.502 1.00 91.25 213 VAL A N 1
ATOM 1693 C CA . VAL A 1 213 ? 19.817 -1.826 -14.799 1.00 91.25 213 VAL A CA 1
ATOM 1694 C C . VAL A 1 213 ? 20.667 -2.687 -15.734 1.00 91.25 213 VAL A C 1
ATOM 1696 O O . VAL A 1 213 ? 20.526 -2.552 -16.941 1.00 91.25 213 VAL A O 1
ATOM 1699 N N . ASN A 1 214 ? 21.486 -3.609 -15.208 1.00 90.56 214 ASN A N 1
ATOM 1700 C CA . ASN A 1 214 ? 22.163 -4.648 -15.992 1.00 90.56 214 ASN A CA 1
ATOM 1701 C C . ASN A 1 214 ? 21.911 -6.050 -15.407 1.00 90.56 214 ASN A C 1
ATOM 1703 O O . ASN A 1 214 ? 21.655 -6.158 -14.208 1.00 90.56 214 ASN A O 1
ATOM 1707 N N . PRO A 1 215 ? 21.992 -7.130 -16.207 1.00 89.88 215 PRO A N 1
ATOM 1708 C CA . PRO A 1 215 ? 21.620 -8.492 -15.802 1.00 89.88 215 PRO A CA 1
ATOM 1709 C C . PRO A 1 215 ? 22.417 -9.100 -14.649 1.00 89.88 215 PRO A C 1
ATOM 1711 O O . PRO A 1 215 ? 21.886 -9.970 -13.959 1.00 89.88 215 PRO A O 1
ATOM 1714 N N . GLU A 1 216 ? 23.647 -8.663 -14.392 1.00 92.25 216 GLU A N 1
ATOM 1715 C CA . GLU A 1 216 ? 24.484 -9.198 -13.305 1.00 92.25 216 GLU A CA 1
ATOM 1716 C C . GLU A 1 216 ? 24.594 -8.240 -12.112 1.00 92.25 216 GLU A C 1
ATOM 1718 O O . GLU A 1 216 ? 25.083 -8.621 -11.050 1.00 92.25 216 GLU A O 1
ATOM 1723 N N . ASP A 1 217 ? 24.050 -7.028 -12.237 1.00 90.25 217 ASP A N 1
ATOM 1724 C CA . ASP A 1 217 ? 24.095 -6.036 -11.167 1.00 90.25 217 ASP A CA 1
ATOM 1725 C C . ASP A 1 217 ? 23.279 -6.474 -9.943 1.00 90.25 217 ASP A C 1
ATOM 1727 O O . ASP A 1 217 ? 22.299 -7.232 -10.018 1.00 90.25 217 ASP A O 1
ATOM 1731 N N . GLN A 1 218 ? 23.665 -5.926 -8.792 1.00 94.75 218 GLN A N 1
ATOM 1732 C CA . GLN A 1 218 ? 22.858 -6.000 -7.583 1.00 94.75 218 GLN A CA 1
ATOM 1733 C C . GLN A 1 218 ? 21.584 -5.168 -7.741 1.00 94.75 218 GLN A C 1
ATOM 1735 O O . GLN A 1 218 ? 21.575 -4.111 -8.371 1.00 94.75 218 GLN A O 1
ATOM 1740 N N . TRP A 1 219 ? 20.502 -5.635 -7.123 1.00 95.38 219 TRP A N 1
ATOM 1741 C CA . TRP A 1 219 ? 19.277 -4.851 -7.020 1.00 95.38 219 TRP A CA 1
ATOM 1742 C C . TRP A 1 219 ? 19.497 -3.633 -6.131 1.00 95.38 219 TRP A C 1
ATOM 1744 O O . TRP A 1 219 ? 20.073 -3.738 -5.049 1.00 95.38 219 TRP A O 1
ATOM 1754 N N . GLN A 1 220 ? 18.981 -2.490 -6.562 1.00 92.50 220 GLN A N 1
ATOM 1755 C CA . GLN A 1 220 ? 19.101 -1.228 -5.842 1.00 92.50 220 GLN A CA 1
ATOM 1756 C C . GLN A 1 220 ? 17.719 -0.629 -5.629 1.00 92.50 220 GLN A C 1
ATOM 1758 O O . GLN A 1 220 ? 16.856 -0.744 -6.497 1.00 92.50 220 GLN A O 1
ATOM 1763 N N . ASN A 1 221 ? 17.496 0.028 -4.491 1.00 93.00 221 ASN A N 1
ATOM 1764 C CA . ASN A 1 221 ? 16.278 0.815 -4.294 1.00 93.00 221 ASN A CA 1
ATOM 1765 C C . ASN A 1 221 ? 16.162 1.863 -5.402 1.00 93.00 221 ASN A C 1
ATOM 1767 O O . ASN A 1 221 ? 17.176 2.410 -5.841 1.00 93.00 221 ASN A O 1
ATOM 1771 N N . ILE A 1 222 ? 14.941 2.138 -5.865 1.00 91.19 222 ILE A N 1
ATOM 1772 C CA . ILE A 1 222 ? 14.766 3.172 -6.883 1.00 91.19 222 ILE A CA 1
ATOM 1773 C C . ILE A 1 222 ? 15.252 4.530 -6.349 1.00 91.19 222 ILE A C 1
ATOM 1775 O O . ILE A 1 222 ? 14.850 4.929 -5.251 1.00 91.19 222 ILE A O 1
ATOM 1779 N N . PRO A 1 223 ? 16.132 5.234 -7.084 1.00 87.75 223 PRO A N 1
ATOM 1780 C CA . PRO A 1 223 ? 16.637 6.525 -6.639 1.00 87.75 223 PRO A CA 1
ATOM 1781 C C . PRO A 1 223 ? 15.552 7.596 -6.557 1.00 87.75 223 PRO A C 1
ATOM 1783 O O . PRO A 1 223 ? 14.648 7.646 -7.391 1.00 87.75 223 PRO A O 1
ATOM 1786 N N . SER A 1 224 ? 15.693 8.497 -5.583 1.00 89.94 224 SER A N 1
ATOM 1787 C CA . SER A 1 224 ? 14.748 9.600 -5.362 1.00 89.94 224 SER A CA 1
ATOM 1788 C C . SER A 1 224 ? 14.768 10.675 -6.449 1.00 89.94 224 SER A C 1
ATOM 1790 O O . SER A 1 224 ? 13.759 11.345 -6.647 1.00 89.94 224 SER A O 1
ATOM 1792 N N . TYR A 1 225 ? 15.872 10.814 -7.190 1.00 85.44 225 TYR A N 1
ATOM 1793 C CA . TYR A 1 225 ? 15.958 11.768 -8.299 1.00 85.44 225 TYR A CA 1
ATOM 1794 C C . TYR A 1 225 ? 15.088 11.376 -9.498 1.00 85.44 225 TYR A C 1
ATOM 1796 O O . TYR A 1 225 ? 14.817 12.204 -10.365 1.00 85.44 225 TYR A O 1
ATOM 1804 N N . LEU A 1 226 ? 14.668 10.108 -9.582 1.00 89.94 226 LEU A N 1
ATOM 1805 C CA . LEU A 1 226 ? 13.869 9.653 -10.706 1.00 89.94 226 LEU A CA 1
ATOM 1806 C C . LEU A 1 226 ? 12.455 10.251 -10.640 1.00 89.94 226 LEU A C 1
ATOM 1808 O O . LEU A 1 226 ? 11.844 10.266 -9.561 1.00 89.94 226 LEU A O 1
ATOM 1812 N N . PRO A 1 227 ? 11.878 10.654 -11.787 1.00 90.75 227 PRO A N 1
ATOM 1813 C CA . PRO A 1 227 ? 10.529 11.202 -11.843 1.00 90.75 227 PRO A CA 1
ATOM 1814 C C . PRO A 1 227 ? 9.496 10.278 -11.192 1.00 90.75 227 PRO A C 1
ATOM 1816 O O . PRO A 1 227 ? 9.427 9.084 -11.498 1.00 90.75 227 PRO A O 1
ATOM 1819 N N . ASN A 1 228 ? 8.672 10.845 -10.309 1.00 92.19 228 ASN A N 1
ATOM 1820 C CA . ASN A 1 228 ? 7.589 10.160 -9.594 1.00 92.19 228 ASN A CA 1
ATOM 1821 C C . ASN A 1 228 ? 8.015 8.909 -8.799 1.00 92.19 228 ASN A C 1
ATOM 1823 O O . ASN A 1 228 ? 7.165 8.076 -8.472 1.00 92.19 228 ASN A O 1
ATOM 1827 N N . SER A 1 229 ? 9.301 8.771 -8.464 1.00 91.38 229 SER A N 1
ATOM 1828 C CA . SER A 1 229 ? 9.822 7.618 -7.722 1.00 91.38 229 SER A CA 1
ATOM 1829 C C . SER A 1 229 ? 9.155 7.450 -6.357 1.00 91.38 229 SER A C 1
ATOM 1831 O O . SER A 1 229 ? 8.824 6.329 -6.002 1.00 91.38 229 SER A O 1
ATOM 1833 N N . GLY A 1 230 ? 8.851 8.520 -5.618 1.00 90.12 230 GLY A N 1
ATOM 1834 C CA . GLY A 1 230 ? 8.119 8.428 -4.343 1.00 90.12 230 GLY A CA 1
ATOM 1835 C C . GLY A 1 230 ? 6.633 8.077 -4.496 1.00 90.12 230 GLY A C 1
ATOM 1836 O O . GLY A 1 230 ? 6.078 7.322 -3.707 1.00 90.12 230 GLY A O 1
ATOM 1837 N N . SER A 1 231 ? 5.976 8.550 -5.554 1.00 90.38 231 SER A N 1
ATOM 1838 C CA . SER A 1 231 ? 4.527 8.394 -5.737 1.00 90.38 231 SER A CA 1
ATOM 1839 C C . SER A 1 231 ? 4.180 7.067 -6.419 1.00 90.38 231 SER A C 1
ATOM 1841 O O . SER A 1 231 ? 3.682 7.057 -7.548 1.00 90.38 231 SER A O 1
ATOM 1843 N N . ARG A 1 232 ? 4.499 5.934 -5.778 1.00 94.12 232 ARG A N 1
ATOM 1844 C CA . ARG A 1 232 ? 4.138 4.588 -6.261 1.00 94.12 232 ARG A CA 1
ATOM 1845 C C . ARG A 1 232 ? 2.942 4.062 -5.475 1.00 94.12 232 ARG A C 1
ATOM 1847 O O . ARG A 1 232 ? 3.072 3.694 -4.315 1.00 94.12 232 ARG A O 1
ATOM 1854 N N . ASN A 1 233 ? 1.783 4.016 -6.125 1.00 95.06 233 ASN A N 1
ATOM 1855 C CA . ASN A 1 233 ? 0.557 3.536 -5.498 1.00 95.06 233 ASN A CA 1
ATOM 1856 C C . ASN A 1 233 ? 0.564 2.007 -5.378 1.00 95.06 233 ASN A C 1
ATOM 1858 O O . ASN A 1 233 ? 0.820 1.306 -6.361 1.00 95.06 233 ASN A O 1
ATOM 1862 N N . LEU A 1 234 ? 0.232 1.508 -4.190 1.00 97.50 234 LEU A N 1
ATOM 1863 C CA . LEU A 1 234 ? 0.119 0.086 -3.872 1.00 97.50 234 LEU A CA 1
ATOM 1864 C C . LEU A 1 234 ? -1.340 -0.298 -3.624 1.00 97.50 234 LEU A C 1
ATOM 1866 O O . LEU A 1 234 ? -2.103 0.494 -3.073 1.00 97.50 234 LEU A O 1
ATOM 1870 N N . ASP A 1 235 ? -1.701 -1.521 -3.999 1.00 97.75 235 ASP A N 1
ATOM 1871 C CA . ASP A 1 235 ? -3.013 -2.109 -3.747 1.00 97.75 235 ASP A CA 1
ATOM 1872 C C . ASP A 1 235 ? -2.863 -3.512 -3.136 1.00 97.75 235 ASP A C 1
ATOM 1874 O O . ASP A 1 235 ? -1.998 -4.291 -3.550 1.00 97.75 235 ASP A O 1
ATOM 1878 N N . ALA A 1 236 ? -3.724 -3.833 -2.167 1.00 98.44 236 ALA A N 1
ATOM 1879 C CA . ALA A 1 236 ? -3.817 -5.151 -1.547 1.00 98.44 236 ALA A CA 1
ATOM 1880 C C . ALA A 1 236 ? -4.936 -5.984 -2.192 1.00 98.44 236 ALA A C 1
ATOM 1882 O O . ALA A 1 236 ? -6.070 -5.517 -2.327 1.00 98.44 236 ALA A O 1
ATOM 1883 N N . TYR A 1 237 ? -4.635 -7.233 -2.546 1.00 98.25 237 TYR A N 1
ATOM 1884 C CA . TYR A 1 237 ? -5.601 -8.164 -3.138 1.00 98.25 237 TYR A CA 1
ATOM 1885 C C . TYR A 1 237 ? -5.602 -9.490 -2.399 1.00 98.25 237 TYR A C 1
ATOM 1887 O O . TYR A 1 237 ? -4.531 -10.020 -2.088 1.00 98.25 237 TYR A O 1
ATOM 1895 N N . ARG A 1 238 ? -6.795 -10.054 -2.184 1.00 98.31 238 ARG A N 1
ATOM 1896 C CA . ARG A 1 238 ? -6.912 -11.437 -1.712 1.00 98.31 238 ARG A CA 1
ATOM 1897 C C . ARG A 1 238 ? -6.229 -12.389 -2.695 1.00 98.31 238 ARG A C 1
ATOM 1899 O O . ARG A 1 238 ? -6.261 -12.168 -3.910 1.00 98.31 238 ARG A O 1
ATOM 1906 N N . VAL A 1 239 ? -5.656 -13.460 -2.162 1.00 98.56 239 VAL A N 1
ATOM 1907 C CA . VAL A 1 239 ? -5.100 -14.570 -2.943 1.00 98.56 239 VAL A CA 1
ATOM 1908 C C . VAL A 1 239 ? -5.911 -15.837 -2.692 1.00 98.56 239 VAL A C 1
ATOM 1910 O O . VAL A 1 239 ? -6.431 -16.037 -1.596 1.00 98.56 239 VAL A O 1
ATOM 1913 N N . SER A 1 240 ? -6.048 -16.677 -3.714 1.00 97.75 240 SER A N 1
ATOM 1914 C CA . SER A 1 240 ? -6.785 -17.949 -3.615 1.00 97.75 240 SER A CA 1
ATOM 1915 C C . SER A 1 240 ? -5.947 -19.087 -3.031 1.00 97.75 240 SER A C 1
ATOM 1917 O O . SER A 1 240 ? -6.502 -20.039 -2.490 1.00 97.75 240 SER A O 1
ATOM 1919 N N . ASP A 1 241 ? -4.620 -18.973 -3.086 1.00 97.56 241 ASP A N 1
ATOM 1920 C CA . ASP A 1 241 ? -3.676 -19.918 -2.497 1.00 97.56 241 ASP A CA 1
ATOM 1921 C C . ASP A 1 241 ? -2.632 -19.174 -1.654 1.00 97.56 241 ASP A C 1
ATOM 1923 O O . ASP A 1 241 ? -1.838 -18.373 -2.154 1.00 97.56 241 ASP A O 1
ATOM 1927 N N . LYS A 1 242 ? -2.590 -19.493 -0.356 1.00 97.00 242 LYS A N 1
ATOM 1928 C CA . LYS A 1 242 ? -1.647 -18.913 0.613 1.00 97.00 242 LYS A CA 1
ATOM 1929 C C . LYS A 1 242 ? -0.174 -19.236 0.337 1.00 97.00 242 LYS A C 1
ATOM 1931 O O . LYS A 1 242 ? 0.713 -18.651 0.958 1.00 97.00 242 LYS A O 1
ATOM 1936 N N . ASN A 1 243 ? 0.103 -20.181 -0.557 1.00 96.75 243 ASN A N 1
ATOM 1937 C CA . ASN A 1 243 ? 1.450 -20.548 -0.989 1.00 96.75 243 ASN A CA 1
ATOM 1938 C C . ASN A 1 243 ? 1.831 -19.956 -2.350 1.00 96.75 243 ASN A C 1
ATOM 1940 O O . ASN A 1 243 ? 2.955 -20.175 -2.802 1.00 96.75 243 ASN A O 1
ATOM 1944 N N . ASN A 1 244 ? 0.930 -19.205 -2.990 1.00 97.38 244 ASN A N 1
ATOM 1945 C CA . ASN A 1 244 ? 1.159 -18.624 -4.303 1.00 97.38 244 ASN A CA 1
ATOM 1946 C C . ASN A 1 244 ? 0.705 -17.152 -4.340 1.00 97.38 244 ASN A C 1
ATOM 1948 O O . ASN A 1 244 ? -0.483 -16.878 -4.534 1.00 97.38 244 ASN A O 1
ATOM 1952 N N . PRO A 1 245 ? 1.631 -16.181 -4.249 1.00 97.25 245 PRO A N 1
ATOM 1953 C CA . PRO A 1 245 ? 1.278 -14.766 -4.248 1.00 97.25 245 PRO A CA 1
ATOM 1954 C C . PRO A 1 245 ? 0.720 -14.317 -5.604 1.00 97.25 245 PRO A C 1
ATOM 1956 O O . PRO A 1 245 ? 0.012 -13.320 -5.674 1.00 97.25 245 PRO A O 1
ATOM 1959 N N . ASN A 1 246 ? 0.970 -15.052 -6.691 1.00 97.25 246 ASN A N 1
ATOM 1960 C CA . ASN A 1 246 ? 0.429 -14.727 -8.013 1.00 97.25 246 ASN A CA 1
ATOM 1961 C C . ASN A 1 246 ? -1.034 -15.163 -8.187 1.00 97.25 246 ASN A C 1
ATOM 1963 O O . ASN A 1 246 ? -1.654 -14.822 -9.190 1.00 97.25 246 ASN A O 1
ATOM 1967 N N . SER A 1 247 ? -1.613 -15.875 -7.214 1.00 98.00 247 SER A N 1
ATOM 1968 C CA . SER A 1 247 ? -3.010 -16.329 -7.232 1.00 98.00 247 SER A CA 1
ATOM 1969 C C . SER A 1 247 ? -4.014 -15.221 -6.854 1.00 98.00 247 SER A C 1
ATOM 1971 O O . SER A 1 247 ? -5.026 -15.476 -6.193 1.00 98.00 247 SER A O 1
ATOM 1973 N N . ILE A 1 248 ? -3.716 -13.980 -7.262 1.00 97.81 248 ILE A N 1
ATOM 1974 C CA . ILE A 1 248 ? -4.526 -12.781 -7.018 1.00 97.81 248 ILE A CA 1
ATOM 1975 C C . ILE A 1 248 ? -5.945 -12.987 -7.535 1.00 97.81 248 ILE A C 1
ATOM 1977 O O . ILE A 1 248 ? -6.150 -13.431 -8.662 1.00 97.81 248 ILE A O 1
ATOM 1981 N N . LEU A 1 249 ? -6.911 -12.569 -6.724 1.00 97.31 249 LEU A N 1
ATOM 1982 C CA . LEU A 1 249 ? -8.315 -12.432 -7.085 1.00 97.31 249 LEU A CA 1
ATOM 1983 C C . LEU A 1 249 ? -8.593 -10.950 -7.418 1.00 97.31 249 LEU A C 1
ATOM 1985 O O . LEU A 1 249 ? -8.767 -10.154 -6.490 1.00 97.31 249 LEU A O 1
ATOM 1989 N N . PRO A 1 250 ? -8.621 -10.536 -8.704 1.00 92.62 250 PRO A N 1
ATOM 1990 C CA . PRO A 1 250 ? -8.671 -9.117 -9.079 1.00 92.62 250 PRO A CA 1
ATOM 1991 C C . PRO A 1 250 ? -9.925 -8.394 -8.573 1.00 92.62 250 PRO A C 1
ATOM 1993 O O . PRO A 1 250 ? -9.840 -7.253 -8.124 1.00 92.62 250 PRO A O 1
ATOM 1996 N N . ASP A 1 251 ? -11.064 -9.091 -8.550 1.00 94.31 251 ASP A N 1
ATOM 1997 C CA . ASP A 1 251 ? -12.348 -8.562 -8.068 1.00 94.31 251 ASP A CA 1
ATOM 1998 C C . ASP A 1 251 ? -12.455 -8.536 -6.532 1.00 94.31 251 ASP A C 1
ATOM 2000 O O . ASP A 1 251 ? -13.448 -8.078 -5.969 1.00 94.31 251 ASP A O 1
ATOM 2004 N N . LYS A 1 252 ? -11.433 -9.036 -5.827 1.00 94.81 252 LYS A N 1
ATOM 2005 C CA . LYS A 1 252 ? -11.354 -9.087 -4.360 1.00 94.81 252 LYS A CA 1
ATOM 2006 C C . LYS A 1 252 ? -10.229 -8.191 -3.841 1.00 94.81 252 LYS A C 1
ATOM 2008 O O . LYS A 1 252 ? -9.401 -8.598 -3.020 1.00 94.81 252 LYS A O 1
ATOM 2013 N N . LYS A 1 253 ? -10.210 -6.950 -4.330 1.00 96.69 253 LYS A N 1
ATOM 2014 C CA . LYS A 1 253 ? -9.384 -5.874 -3.779 1.00 96.69 253 LYS A CA 1
ATOM 2015 C C . LYS A 1 253 ? -9.809 -5.568 -2.341 1.00 96.69 253 LYS A C 1
ATOM 2017 O O . LYS A 1 253 ? -10.997 -5.439 -2.056 1.00 96.69 253 LYS A O 1
ATOM 2022 N N . LEU A 1 254 ? -8.836 -5.449 -1.445 1.00 98.00 254 LEU A N 1
ATOM 2023 C CA . LEU A 1 254 ? -9.066 -5.135 -0.038 1.00 98.00 254 LEU A CA 1
ATOM 2024 C C . LEU A 1 254 ? -9.088 -3.625 0.184 1.00 98.00 254 LEU A C 1
ATOM 2026 O O . LEU A 1 254 ? -8.355 -2.884 -0.477 1.00 98.00 254 LEU A O 1
ATOM 2030 N N . TYR A 1 255 ? -9.894 -3.165 1.145 1.00 97.88 255 TYR A N 1
ATOM 2031 C CA . TYR A 1 255 ? -9.816 -1.771 1.561 1.00 97.88 255 TYR A CA 1
ATOM 2032 C C . TYR A 1 255 ? -8.485 -1.512 2.279 1.00 97.88 255 TYR A C 1
ATOM 2034 O O . TYR A 1 255 ? -8.186 -2.076 3.337 1.00 97.88 255 TYR A O 1
ATOM 2042 N N . SER A 1 256 ? -7.672 -0.653 1.677 1.00 97.62 256 SER A N 1
ATOM 2043 C CA . SER A 1 256 ? -6.334 -0.309 2.140 1.00 97.62 256 SER A CA 1
ATOM 2044 C C . SER A 1 256 ? -5.998 1.116 1.742 1.00 97.62 256 SER A C 1
ATOM 2046 O O . SER A 1 256 ? -6.428 1.587 0.689 1.00 97.62 256 SER A O 1
ATOM 2048 N N . ASN A 1 257 ? -5.150 1.756 2.530 1.00 97.19 257 ASN A N 1
ATOM 2049 C CA . ASN A 1 257 ? -4.495 2.997 2.147 1.00 97.19 257 ASN A CA 1
ATOM 2050 C C . ASN A 1 257 ? -2.990 2.765 2.060 1.00 97.19 257 ASN A C 1
ATOM 2052 O O . ASN A 1 257 ? -2.459 1.800 2.606 1.00 97.19 257 ASN A O 1
ATOM 2056 N N . GLN A 1 258 ? -2.304 3.656 1.362 1.00 96.06 258 GLN A N 1
ATOM 2057 C CA . GLN A 1 258 ? -0.875 3.548 1.121 1.00 96.06 258 GLN A CA 1
ATOM 2058 C C . GLN A 1 258 ? -0.240 4.926 1.159 1.00 96.06 258 GLN A C 1
ATOM 2060 O O . GLN A 1 258 ? -0.901 5.931 0.888 1.00 96.06 258 GLN A O 1
ATOM 2065 N N . SER A 1 259 ? 1.040 4.961 1.484 1.00 95.75 259 SER A N 1
ATOM 2066 C CA . SER A 1 259 ? 1.848 6.165 1.407 1.00 95.75 259 SER A CA 1
ATOM 2067 C C . SER A 1 259 ? 3.322 5.772 1.309 1.00 95.75 259 SER A C 1
ATOM 2069 O O . SER A 1 259 ? 3.683 4.596 1.216 1.00 95.75 259 SER A O 1
ATOM 2071 N N . TYR A 1 260 ? 4.192 6.766 1.278 1.00 94.25 260 TYR A N 1
ATOM 2072 C CA . TYR A 1 260 ? 5.629 6.595 1.202 1.00 94.25 260 TYR A CA 1
ATOM 2073 C C . TYR A 1 260 ? 6.314 7.564 2.157 1.00 94.25 260 TYR A C 1
ATOM 2075 O O . TYR A 1 260 ? 5.735 8.545 2.622 1.00 94.25 260 TYR A O 1
ATOM 2083 N N . SER A 1 261 ? 7.572 7.285 2.453 1.00 92.44 261 SER A N 1
ATOM 2084 C CA . SER A 1 261 ? 8.443 8.184 3.197 1.00 92.44 261 SER A CA 1
ATOM 2085 C C . SER A 1 261 ? 9.845 8.096 2.623 1.00 92.44 261 SER A C 1
ATOM 2087 O O . SER A 1 261 ? 10.236 7.083 2.040 1.00 92.44 261 SER A O 1
ATOM 2089 N N . SER A 1 262 ? 10.611 9.169 2.771 1.00 87.12 262 SER A N 1
ATOM 2090 C CA . SER A 1 262 ? 12.014 9.203 2.379 1.00 87.12 262 SER A CA 1
ATOM 2091 C C . SER A 1 262 ? 12.915 8.702 3.509 1.00 87.12 262 SER A C 1
ATOM 2093 O O . SER A 1 262 ? 12.598 8.846 4.691 1.00 87.12 262 SER A O 1
ATOM 2095 N N . ASN A 1 263 ? 14.036 8.087 3.140 1.00 77.00 263 ASN A N 1
ATOM 2096 C CA . ASN A 1 263 ? 15.152 7.782 4.033 1.00 77.00 263 ASN A CA 1
ATOM 2097 C C . ASN A 1 263 ? 16.449 7.685 3.209 1.00 77.00 263 ASN A C 1
ATOM 2099 O O . ASN A 1 263 ? 16.434 7.062 2.149 1.00 77.00 263 ASN A O 1
ATOM 2103 N N . ASN A 1 264 ? 17.552 8.279 3.681 1.00 70.69 264 ASN A N 1
ATOM 2104 C CA . ASN A 1 264 ? 18.894 8.204 3.074 1.00 70.69 264 ASN A CA 1
ATOM 2105 C C . ASN A 1 264 ? 18.919 8.276 1.528 1.00 70.69 264 ASN A C 1
ATOM 2107 O O . ASN A 1 264 ? 19.493 7.415 0.866 1.00 70.69 264 ASN A O 1
ATOM 2111 N N . GLY A 1 265 ? 18.269 9.285 0.937 1.00 67.31 265 GLY A N 1
ATOM 2112 C CA . GLY A 1 265 ? 18.290 9.506 -0.518 1.00 67.31 265 GLY A CA 1
ATOM 2113 C C . GLY A 1 265 ? 17.418 8.554 -1.352 1.00 67.31 265 GLY A C 1
ATOM 2114 O O . GLY A 1 265 ? 17.466 8.610 -2.582 1.00 67.31 265 GLY A O 1
ATOM 2115 N N . GLY A 1 266 ? 16.583 7.728 -0.720 1.00 79.06 266 GLY A N 1
ATOM 2116 C CA . GLY A 1 266 ? 15.585 6.886 -1.380 1.00 79.06 266 GLY A CA 1
ATOM 2117 C C . GLY A 1 266 ? 14.232 6.926 -0.674 1.00 79.06 266 GLY A C 1
ATOM 2118 O O . GLY A 1 266 ? 14.021 7.697 0.265 1.00 79.06 266 GLY A O 1
ATOM 2119 N N . TYR A 1 267 ? 13.317 6.073 -1.129 1.00 91.00 267 TYR A N 1
ATOM 2120 C CA . TYR A 1 267 ? 11.983 5.927 -0.555 1.00 91.00 267 TYR A CA 1
ATOM 2121 C C . TYR A 1 267 ? 11.760 4.518 -0.016 1.00 91.00 267 TYR A C 1
ATOM 2123 O O . TYR A 1 267 ? 12.293 3.533 -0.533 1.00 91.00 267 TYR A O 1
ATOM 2131 N N . TYR A 1 268 ? 10.918 4.432 1.005 1.00 93.44 268 TYR A N 1
ATOM 2132 C CA . TYR A 1 268 ? 10.190 3.217 1.324 1.00 93.44 268 TYR A CA 1
ATOM 2133 C C . TYR A 1 268 ? 8.695 3.501 1.228 1.00 93.44 268 TYR A C 1
ATOM 2135 O O . TYR A 1 268 ? 8.234 4.626 1.433 1.00 93.44 268 TYR A O 1
ATOM 2143 N N . TYR A 1 269 ? 7.947 2.463 0.901 1.00 95.94 269 TYR A N 1
ATOM 2144 C CA . TYR A 1 269 ? 6.516 2.520 0.633 1.00 95.94 269 TYR A CA 1
ATOM 2145 C C . TYR A 1 269 ? 5.823 1.692 1.688 1.00 95.94 269 TYR A C 1
ATOM 2147 O O . TYR A 1 269 ? 6.393 0.719 2.176 1.00 95.94 269 TYR A O 1
ATOM 2155 N N . TYR A 1 270 ? 4.613 2.054 2.059 1.00 96.25 270 TYR A N 1
ATOM 2156 C CA . TYR A 1 270 ? 3.860 1.275 3.018 1.00 96.25 270 TYR A CA 1
ATOM 2157 C C . TYR A 1 270 ? 2.389 1.267 2.668 1.00 96.25 270 TYR A C 1
ATOM 2159 O O . TYR A 1 270 ? 1.851 2.210 2.089 1.00 96.25 270 TYR A O 1
ATOM 2167 N N . ILE A 1 271 ? 1.752 0.168 3.031 1.00 98.12 271 ILE A N 1
ATOM 2168 C CA . ILE A 1 271 ? 0.324 -0.050 2.881 1.00 98.12 271 ILE A CA 1
ATOM 2169 C C . ILE A 1 271 ? -0.224 -0.483 4.233 1.00 98.12 271 ILE A C 1
ATOM 2171 O O . ILE A 1 271 ? 0.429 -1.231 4.963 1.00 98.12 271 ILE A O 1
ATOM 2175 N N . TYR A 1 272 ? -1.407 0.012 4.569 1.00 97.25 272 TYR A N 1
ATOM 2176 C CA . TYR A 1 272 ? -2.161 -0.409 5.736 1.00 97.25 272 TYR A CA 1
ATOM 2177 C C . TYR A 1 272 ? -3.519 -0.928 5.291 1.00 97.25 272 TYR A C 1
ATOM 2179 O O . TYR A 1 272 ? -4.383 -0.182 4.820 1.00 97.25 272 TYR A O 1
ATOM 2187 N N . THR A 1 273 ? -3.669 -2.243 5.409 1.00 98.50 273 THR A N 1
ATOM 2188 C CA . THR A 1 273 ? -4.840 -2.992 4.951 1.00 98.50 273 THR A CA 1
ATOM 2189 C C . THR A 1 273 ? -5.771 -3.224 6.130 1.00 98.50 273 THR A C 1
ATOM 2191 O O . THR A 1 273 ? -5.374 -3.855 7.110 1.00 98.50 273 THR A O 1
ATOM 2194 N N . TYR A 1 274 ? -6.994 -2.698 6.062 1.00 98.38 274 TYR A N 1
ATOM 2195 C CA . TYR A 1 274 ? -7.939 -2.765 7.177 1.00 98.38 274 TYR A CA 1
ATOM 2196 C C . TYR A 1 274 ? -8.398 -4.198 7.432 1.00 98.38 274 TYR A C 1
ATOM 2198 O O . TYR A 1 274 ? -8.640 -4.957 6.500 1.00 98.38 274 TYR A O 1
ATOM 2206 N N . ARG A 1 275 ? -8.523 -4.586 8.699 1.00 98.25 275 ARG A N 1
ATOM 2207 C CA . ARG A 1 275 ? -8.953 -5.938 9.083 1.00 98.25 275 ARG A CA 1
ATOM 2208 C C . ARG A 1 275 ? -10.471 -6.068 8.990 1.00 98.25 275 ARG A C 1
ATOM 2210 O O . ARG A 1 275 ? -11.180 -5.111 9.291 1.00 98.25 275 ARG A O 1
ATOM 2217 N N . PHE A 1 276 ? -10.976 -7.241 8.623 1.00 98.06 276 PHE A N 1
ATOM 2218 C CA . PHE A 1 276 ? -12.419 -7.495 8.620 1.00 98.06 276 PHE A CA 1
ATOM 2219 C C . PHE A 1 276 ? -12.956 -7.650 10.044 1.00 98.06 276 PHE A C 1
ATOM 2221 O O . PHE A 1 276 ? -12.267 -8.198 10.898 1.00 98.06 276 PHE A O 1
ATOM 2228 N N . ILE A 1 277 ? -14.193 -7.210 10.282 1.00 97.31 277 ILE A N 1
ATOM 2229 C CA . ILE A 1 277 ? -14.933 -7.475 11.524 1.00 97.31 277 ILE A CA 1
ATOM 2230 C C . ILE A 1 277 ? -16.153 -8.326 11.180 1.00 97.31 277 ILE A C 1
ATOM 2232 O O . ILE A 1 277 ? -16.793 -8.096 10.152 1.00 97.31 277 ILE A O 1
ATOM 2236 N N . GLN A 1 278 ? -16.474 -9.305 12.024 1.00 96.19 278 GLN A N 1
ATOM 2237 C CA . GLN A 1 278 ? -17.734 -10.044 11.939 1.00 96.19 278 GLN A CA 1
ATOM 2238 C C . GLN A 1 278 ? -18.940 -9.110 12.146 1.00 96.19 278 GLN A C 1
ATOM 2240 O O . GLN A 1 278 ? -18.814 -8.024 12.716 1.00 96.19 278 GLN A O 1
ATOM 2245 N N . GLU A 1 279 ? -20.123 -9.516 11.687 1.00 96.56 279 GLU A N 1
ATOM 2246 C CA . GLU A 1 279 ? -21.355 -8.797 12.010 1.00 96.56 279 GLU A CA 1
ATOM 2247 C C . GLU A 1 279 ? -21.489 -8.586 13.527 1.00 96.56 279 GLU A C 1
ATOM 2249 O O . GLU A 1 279 ? -21.218 -9.479 14.330 1.00 96.56 279 GLU A O 1
ATOM 2254 N N . ASN A 1 280 ? -21.842 -7.362 13.918 1.00 96.25 280 ASN A N 1
ATOM 2255 C CA . ASN A 1 280 ? -21.835 -6.925 15.307 1.00 96.25 280 ASN A CA 1
ATOM 2256 C C . ASN A 1 280 ? -22.946 -5.895 15.571 1.00 96.25 280 ASN A C 1
ATOM 2258 O O . ASN A 1 280 ? -23.407 -5.242 14.629 1.00 96.25 280 ASN A O 1
ATOM 2262 N N . PRO A 1 281 ? -23.346 -5.693 16.840 1.00 95.81 281 PRO A N 1
ATOM 2263 C CA . PRO A 1 281 ? -24.446 -4.794 17.195 1.00 95.81 281 PRO A CA 1
ATOM 2264 C C . PRO A 1 281 ? -24.228 -3.321 16.820 1.00 95.81 281 PRO A C 1
ATOM 2266 O O . PRO A 1 281 ? -25.192 -2.589 16.613 1.00 95.81 281 PRO A O 1
ATOM 2269 N N . GLY A 1 282 ? -22.973 -2.874 16.704 1.00 95.19 282 GLY A N 1
ATOM 2270 C CA . GLY A 1 282 ? -22.632 -1.526 16.234 1.00 95.19 282 GLY A CA 1
ATOM 2271 C C . GLY A 1 282 ? -22.556 -1.388 14.708 1.00 95.19 282 GLY A C 1
ATOM 2272 O O . GLY A 1 282 ? -22.241 -0.315 14.199 1.00 95.19 282 GLY A O 1
ATOM 2273 N N . LYS A 1 283 ? -22.823 -2.473 13.966 1.00 95.62 283 LYS A N 1
ATOM 2274 C CA . LYS A 1 283 ? -22.752 -2.571 12.499 1.00 95.62 283 LYS A CA 1
ATOM 2275 C C . LYS A 1 283 ? -21.381 -2.183 11.911 1.00 95.62 283 LYS A C 1
ATOM 2277 O O . LYS A 1 283 ? -21.285 -1.873 10.723 1.00 95.62 283 LYS A O 1
ATOM 2282 N N . PHE A 1 284 ? -20.302 -2.260 12.692 1.00 96.38 284 PHE A N 1
ATOM 2283 C CA . PHE A 1 284 ? -18.956 -1.855 12.271 1.00 96.38 284 PHE A CA 1
ATOM 2284 C C . PHE A 1 284 ? -18.328 -2.838 11.280 1.00 96.38 284 PHE A C 1
ATOM 2286 O O . PHE A 1 284 ? -18.307 -4.037 11.532 1.00 96.38 284 PHE A O 1
ATOM 2293 N N . LYS A 1 285 ? -17.740 -2.328 10.192 1.00 96.25 285 LYS A N 1
ATOM 2294 C CA . LYS A 1 285 ? -16.985 -3.127 9.202 1.00 96.25 285 LYS A CA 1
ATOM 2295 C C . LYS A 1 285 ? -15.501 -2.773 9.113 1.00 96.25 285 LYS A C 1
ATOM 2297 O O . LYS A 1 285 ? -14.786 -3.345 8.300 1.00 96.25 285 LYS A O 1
ATOM 2302 N N . ASN A 1 286 ? -15.039 -1.802 9.906 1.00 96.75 286 ASN A N 1
ATOM 2303 C CA . ASN A 1 286 ? -13.664 -1.294 9.850 1.00 96.75 286 ASN A CA 1
ATOM 2304 C C . ASN A 1 286 ? -13.235 -0.884 8.428 1.00 96.75 286 ASN A C 1
ATOM 2306 O O . ASN A 1 286 ? -12.212 -1.319 7.912 1.00 96.75 286 ASN A O 1
ATOM 2310 N N . ASN A 1 287 ? -14.073 -0.075 7.775 1.00 95.88 287 ASN A N 1
ATOM 2311 C CA . ASN A 1 287 ? -13.938 0.379 6.384 1.00 95.88 287 ASN A CA 1
ATOM 2312 C C . ASN A 1 287 ? -14.017 -0.701 5.293 1.00 95.88 287 ASN A C 1
ATOM 2314 O O . ASN A 1 287 ? -14.003 -0.355 4.112 1.00 95.88 287 ASN A O 1
ATOM 2318 N N . GLN A 1 288 ? -14.142 -1.982 5.639 1.00 95.88 288 GLN A N 1
ATOM 2319 C CA . GLN A 1 288 ? -14.412 -3.009 4.640 1.00 95.88 288 GLN A CA 1
ATOM 2320 C C . GLN A 1 288 ? -15.837 -2.876 4.088 1.00 95.88 288 GLN A C 1
ATOM 2322 O O . GLN A 1 288 ? -16.758 -2.408 4.763 1.00 95.88 288 GLN A O 1
ATOM 2327 N N . SER A 1 289 ? -16.025 -3.295 2.838 1.00 93.56 289 SER A N 1
ATOM 2328 C CA . SER A 1 289 ? -17.338 -3.297 2.180 1.00 93.56 289 SER A CA 1
ATOM 2329 C C . SER A 1 289 ? -18.264 -4.389 2.734 1.00 93.56 289 SER A C 1
ATOM 2331 O O . SER A 1 289 ? -19.485 -4.212 2.811 1.00 93.56 289 SER A O 1
ATOM 2333 N N . GLU A 1 290 ? -17.682 -5.497 3.183 1.00 95.25 290 GLU A N 1
ATOM 2334 C CA . GLU A 1 290 ? -18.357 -6.694 3.683 1.00 95.25 290 GLU A CA 1
ATOM 2335 C C . GLU A 1 290 ? -17.915 -7.036 5.114 1.00 95.25 290 GLU A C 1
ATOM 2337 O O . GLU A 1 290 ? -16.854 -6.607 5.572 1.00 95.25 290 GLU A O 1
ATOM 2342 N N . TYR A 1 291 ? -18.761 -7.780 5.832 1.00 97.69 291 TYR A N 1
ATOM 2343 C CA . TYR A 1 291 ? -18.380 -8.366 7.116 1.00 97.69 291 TYR A CA 1
ATOM 2344 C C . TYR A 1 291 ? -17.426 -9.535 6.896 1.00 97.69 291 TYR A C 1
ATOM 2346 O O . TYR A 1 291 ? -17.366 -10.126 5.817 1.00 97.69 291 TYR A O 1
ATOM 2354 N N . TRP A 1 292 ? -16.688 -9.879 7.943 1.00 97.12 292 TRP A N 1
ATOM 2355 C CA . TRP A 1 292 ? -15.918 -11.105 7.954 1.00 97.12 292 TRP A CA 1
ATOM 2356 C C . TRP A 1 292 ? -16.838 -12.330 7.922 1.00 97.12 292 TRP A C 1
ATOM 2358 O O . TRP A 1 292 ? -17.789 -12.409 8.699 1.00 97.12 292 TRP A O 1
ATOM 2368 N N . ASP A 1 293 ? -16.526 -13.290 7.055 1.00 94.94 293 ASP A N 1
ATOM 2369 C CA . ASP A 1 293 ? -17.285 -14.531 6.861 1.00 94.94 293 ASP A CA 1
ATOM 2370 C C . ASP A 1 293 ? -16.770 -15.705 7.716 1.00 94.94 293 ASP A C 1
ATOM 2372 O O . ASP A 1 293 ? -17.309 -16.807 7.648 1.00 94.94 293 ASP A O 1
ATOM 2376 N N . GLY A 1 294 ? -15.731 -15.476 8.526 1.00 94.81 294 GLY A N 1
ATOM 2377 C CA . GLY A 1 294 ? -15.104 -16.492 9.372 1.00 94.81 294 GLY A CA 1
ATOM 2378 C C . GLY A 1 294 ? -13.987 -17.288 8.691 1.00 94.81 294 GLY A C 1
ATOM 2379 O O . GLY A 1 294 ? -13.349 -18.100 9.361 1.00 94.81 294 GLY A O 1
ATOM 2380 N N . SER A 1 295 ? -13.725 -17.060 7.400 1.00 95.00 295 SER A N 1
ATOM 2381 C CA . SER A 1 295 ? -12.639 -17.712 6.662 1.00 95.00 295 SER A CA 1
ATOM 2382 C C . SER A 1 295 ? -11.317 -16.947 6.769 1.00 95.00 295 SER A C 1
ATOM 2384 O O . SER A 1 295 ? -11.291 -15.724 6.939 1.00 95.00 295 SER A O 1
ATOM 2386 N N . ASP A 1 296 ? -10.196 -17.661 6.651 1.00 96.94 296 ASP A N 1
ATOM 2387 C CA . ASP A 1 296 ? -8.880 -17.027 6.604 1.00 96.94 296 ASP A CA 1
ATOM 2388 C C . ASP A 1 296 ? -8.734 -16.171 5.341 1.00 96.94 296 ASP A C 1
ATOM 2390 O O . ASP A 1 296 ? -8.965 -16.625 4.218 1.00 96.94 296 ASP A O 1
ATOM 2394 N N . VAL A 1 297 ? -8.281 -14.929 5.521 1.00 98.00 297 VAL A N 1
ATOM 2395 C CA . VAL A 1 297 ? -8.032 -14.002 4.417 1.00 98.00 297 VAL A CA 1
ATOM 2396 C C . VAL A 1 297 ? -6.533 -13.837 4.224 1.00 98.00 297 VAL A C 1
ATOM 2398 O O . VAL A 1 297 ? -5.867 -13.115 4.963 1.00 98.00 297 VAL A O 1
ATOM 2401 N N . TYR A 1 298 ? -6.005 -14.471 3.184 1.00 98.62 298 TYR A N 1
ATOM 2402 C CA . TYR A 1 298 ? -4.633 -14.268 2.733 1.00 98.62 298 TYR A CA 1
ATOM 2403 C C . TYR A 1 298 ? -4.587 -13.227 1.615 1.00 98.62 298 TYR A C 1
ATOM 2405 O O . TYR A 1 298 ? -5.468 -13.193 0.751 1.00 98.62 298 TYR A O 1
ATOM 2413 N N . TYR A 1 299 ? -3.559 -12.378 1.608 1.00 98.75 299 TYR A N 1
ATOM 2414 C CA . TYR A 1 299 ? -3.422 -11.324 0.604 1.00 98.75 299 TYR A CA 1
ATOM 2415 C C . TYR A 1 299 ? -1.972 -11.042 0.214 1.00 98.75 299 TYR A C 1
ATOM 2417 O O . TYR A 1 299 ? -1.035 -11.344 0.953 1.00 98.75 299 TYR A O 1
ATOM 2425 N N . THR A 1 300 ? -1.805 -10.430 -0.956 1.00 98.69 300 THR A N 1
ATOM 2426 C CA . THR A 1 300 ? -0.529 -9.912 -1.465 1.00 98.69 300 THR A CA 1
ATOM 2427 C C . THR A 1 300 ? -0.661 -8.431 -1.826 1.00 98.69 300 THR A C 1
ATOM 2429 O O . THR A 1 300 ? -1.762 -7.871 -1.812 1.00 98.69 300 THR A O 1
ATOM 2432 N N . VAL A 1 301 ? 0.460 -7.791 -2.163 1.00 98.56 301 VAL A N 1
ATOM 2433 C CA . VAL A 1 301 ? 0.532 -6.365 -2.504 1.00 98.56 301 VAL A CA 1
ATOM 2434 C C . VAL A 1 301 ? 1.123 -6.192 -3.895 1.00 98.56 301 VAL A C 1
ATOM 2436 O O . VAL A 1 301 ? 2.196 -6.715 -4.206 1.00 98.56 301 VAL A O 1
ATOM 2439 N N . LYS A 1 302 ? 0.427 -5.430 -4.737 1.00 97.56 302 LYS A N 1
ATOM 2440 C CA . LYS A 1 302 ? 0.808 -5.161 -6.125 1.00 97.56 302 LYS A CA 1
ATOM 2441 C C . LYS A 1 302 ? 0.893 -3.659 -6.367 1.00 97.56 302 LYS A C 1
ATOM 2443 O O . LYS A 1 302 ? 0.090 -2.893 -5.834 1.00 97.56 302 LYS A O 1
ATOM 2448 N N . ALA A 1 303 ? 1.856 -3.230 -7.181 1.00 96.75 303 ALA A N 1
ATOM 2449 C CA . ALA A 1 303 ? 1.875 -1.853 -7.655 1.00 96.75 303 ALA A CA 1
ATOM 2450 C C . ALA A 1 303 ? 0.711 -1.617 -8.622 1.00 96.75 303 ALA A C 1
ATOM 2452 O O . ALA A 1 303 ? 0.467 -2.429 -9.516 1.00 96.75 303 ALA A O 1
ATOM 2453 N N . ARG A 1 304 ? -0.002 -0.506 -8.434 1.00 95.19 304 ARG A N 1
ATOM 2454 C CA . ARG A 1 304 ? -1.145 -0.144 -9.278 1.00 95.19 304 ARG A CA 1
ATOM 2455 C C . ARG A 1 304 ? -0.707 0.164 -10.703 1.00 95.19 304 ARG A C 1
ATOM 2457 O O . ARG A 1 304 ? -1.303 -0.333 -11.646 1.00 95.19 304 ARG A O 1
ATOM 2464 N N . GLU A 1 305 ? 0.362 0.945 -10.818 1.00 95.25 305 GLU A N 1
ATOM 2465 C CA . GLU A 1 305 ? 0.893 1.408 -12.094 1.00 95.25 305 GLU A CA 1
ATOM 2466 C C . GLU A 1 305 ? 2.279 0.819 -12.361 1.00 95.25 305 GLU A C 1
ATOM 2468 O O . GLU A 1 305 ? 3.064 0.642 -11.417 1.00 95.25 305 GLU A O 1
ATOM 2473 N N . PRO A 1 306 ? 2.618 0.556 -13.633 1.00 96.56 306 PRO A N 1
ATOM 2474 C CA . PRO A 1 306 ? 3.963 0.155 -14.000 1.00 96.56 306 PRO A CA 1
ATOM 2475 C C . PRO A 1 306 ? 4.987 1.275 -13.751 1.00 96.56 306 PRO A C 1
ATOM 2477 O O . PRO A 1 306 ? 4.664 2.463 -13.645 1.00 96.56 306 PRO A O 1
ATOM 2480 N N . TYR A 1 307 ? 6.261 0.893 -13.686 1.00 97.25 307 TYR A N 1
ATOM 2481 C CA . TYR A 1 307 ? 7.391 1.822 -13.675 1.00 97.25 307 TYR A CA 1
ATOM 2482 C C . TYR A 1 307 ? 8.521 1.261 -14.528 1.00 97.25 307 TYR A C 1
ATOM 2484 O O . TYR A 1 307 ? 8.771 0.060 -14.477 1.00 97.25 307 TYR A O 1
ATOM 2492 N N . TYR A 1 308 ? 9.153 2.097 -15.356 1.00 97.06 308 TYR A N 1
ATOM 2493 C CA . TYR A 1 308 ? 9.949 1.622 -16.500 1.00 97.06 308 TYR A CA 1
ATOM 2494 C C . TYR A 1 308 ? 9.149 0.660 -17.397 1.00 97.06 308 TYR A C 1
ATOM 2496 O O . TYR A 1 308 ? 9.672 -0.321 -17.916 1.00 97.06 308 TYR A O 1
ATOM 2504 N N . GLY A 1 309 ? 7.833 0.879 -17.492 1.00 96.25 309 GLY A N 1
ATOM 2505 C CA . GLY A 1 309 ? 6.897 -0.043 -18.131 1.00 96.25 309 GLY A CA 1
ATOM 2506 C C . GLY A 1 309 ? 6.743 -1.403 -17.431 1.00 96.25 309 GLY A C 1
ATOM 2507 O O . GLY A 1 309 ? 5.858 -2.164 -17.809 1.00 96.25 309 GLY A O 1
ATOM 2508 N N . GLU A 1 310 ? 7.548 -1.755 -16.426 1.00 97.00 310 GLU A N 1
ATOM 2509 C CA . GLU A 1 310 ? 7.454 -3.032 -15.713 1.00 97.00 310 GLU A CA 1
ATOM 2510 C C . GLU A 1 310 ? 6.321 -3.003 -14.683 1.00 97.00 310 GLU A C 1
ATOM 2512 O O . GLU A 1 310 ? 6.247 -2.112 -13.836 1.00 97.00 310 GLU A O 1
ATOM 2517 N N . THR A 1 311 ? 5.465 -4.024 -14.711 1.00 96.19 311 THR A N 1
ATOM 2518 C CA . THR A 1 311 ? 4.562 -4.331 -13.600 1.00 96.19 311 THR A CA 1
ATOM 2519 C C . THR A 1 311 ? 5.314 -5.140 -12.556 1.00 96.19 311 THR A C 1
ATOM 2521 O O . THR A 1 311 ? 6.035 -6.073 -12.909 1.00 96.19 311 THR A O 1
ATOM 2524 N N . PHE A 1 312 ? 5.115 -4.841 -11.278 1.00 96.50 312 PHE A N 1
ATOM 2525 C CA . PHE A 1 312 ? 5.792 -5.550 -10.199 1.00 96.50 312 PHE A CA 1
ATOM 2526 C C . PHE A 1 312 ? 4.867 -5.753 -8.999 1.00 96.50 312 PHE A C 1
ATOM 2528 O O . PHE A 1 312 ? 3.933 -4.988 -8.743 1.00 96.50 312 PHE A O 1
ATOM 2535 N N . GLN A 1 313 ? 5.139 -6.827 -8.273 1.00 97.31 313 GLN A N 1
ATOM 2536 C CA . GLN A 1 313 ? 4.355 -7.302 -7.146 1.00 97.31 313 GLN A CA 1
ATOM 2537 C C . GLN A 1 313 ? 5.309 -7.790 -6.061 1.00 97.31 313 GLN A C 1
ATOM 2539 O O . GLN A 1 313 ? 6.429 -8.217 -6.355 1.00 97.31 313 GLN A O 1
ATOM 2544 N N . TRP A 1 314 ? 4.870 -7.722 -4.812 1.00 98.19 314 TRP A N 1
ATOM 2545 C CA . TRP A 1 314 ? 5.542 -8.410 -3.727 1.00 98.19 314 TRP A CA 1
ATOM 2546 C C . TRP A 1 314 ? 5.462 -9.931 -3.915 1.00 98.19 314 TRP A C 1
ATOM 2548 O O . TRP A 1 314 ? 4.381 -10.501 -4.072 1.00 98.19 314 TRP A O 1
ATOM 2558 N N . ASN A 1 315 ? 6.613 -10.602 -3.858 1.00 97.62 315 ASN A N 1
ATOM 2559 C CA . ASN A 1 315 ? 6.678 -12.061 -3.795 1.00 97.62 315 ASN A CA 1
ATOM 2560 C C . ASN A 1 315 ? 6.385 -12.549 -2.368 1.00 97.62 315 ASN A C 1
ATOM 2562 O O . ASN A 1 315 ? 7.264 -13.070 -1.682 1.00 97.62 315 ASN A O 1
ATOM 2566 N N . GLY A 1 316 ? 5.163 -12.332 -1.892 1.00 98.00 316 GLY A N 1
ATOM 2567 C CA . GLY A 1 316 ? 4.779 -12.747 -0.554 1.00 98.00 316 GLY A CA 1
ATOM 2568 C C . GLY A 1 316 ? 3.293 -12.673 -0.270 1.00 98.00 316 GLY A C 1
ATOM 2569 O O . GLY A 1 316 ? 2.516 -12.077 -1.023 1.00 98.00 316 GLY A O 1
ATOM 2570 N N . VAL A 1 317 ? 2.921 -13.331 0.822 1.00 98.38 317 VAL A N 1
ATOM 2571 C CA . VAL A 1 317 ? 1.553 -13.445 1.318 1.00 98.38 317 VAL A CA 1
ATOM 2572 C C . VAL A 1 317 ? 1.520 -13.075 2.798 1.00 98.38 317 VAL A C 1
ATOM 2574 O O . VAL A 1 317 ? 2.408 -13.445 3.568 1.00 98.38 317 VAL A O 1
ATOM 2577 N N . CYS A 1 318 ? 0.475 -12.361 3.203 1.00 98.50 318 CYS A N 1
ATOM 2578 C CA . CYS A 1 318 ? 0.183 -12.050 4.595 1.00 98.50 318 CYS A CA 1
ATOM 2579 C C . CYS A 1 318 ? -1.203 -12.582 4.983 1.00 98.50 318 CYS A C 1
ATOM 2581 O O . CYS A 1 318 ? -2.158 -12.431 4.216 1.00 98.50 318 CYS A O 1
ATOM 2583 N N . LEU A 1 319 ? -1.317 -13.195 6.165 1.00 98.50 319 LEU A N 1
ATOM 2584 C CA . LEU A 1 319 ? -2.609 -13.468 6.795 1.00 98.50 319 LEU A CA 1
ATOM 2585 C C . LEU A 1 319 ? -3.166 -12.161 7.367 1.00 98.50 319 LEU A C 1
ATOM 2587 O O . LEU A 1 319 ? -2.586 -11.571 8.279 1.00 98.50 319 LEU A O 1
ATOM 2591 N N . LEU A 1 320 ? -4.310 -11.714 6.860 1.00 98.38 320 LEU A N 1
ATOM 2592 C CA . LEU A 1 320 ? -5.032 -10.587 7.429 1.00 98.38 320 LEU A CA 1
ATOM 2593 C C . LEU A 1 320 ? -5.874 -11.078 8.608 1.00 98.38 320 LEU A C 1
ATOM 2595 O O . LEU A 1 320 ? -6.981 -11.579 8.420 1.00 98.38 320 LEU A O 1
ATOM 2599 N N . ALA A 1 321 ? -5.341 -10.930 9.822 1.00 97.56 321 ALA A N 1
ATOM 2600 C CA . ALA A 1 321 ? -6.042 -11.355 11.028 1.00 97.56 321 ALA A CA 1
ATOM 2601 C C . ALA A 1 321 ? -7.422 -10.680 11.154 1.00 97.56 321 ALA A C 1
ATOM 2603 O O . ALA A 1 321 ? -7.511 -9.450 11.029 1.00 97.56 321 ALA A O 1
ATOM 2604 N N . PRO A 1 322 ? -8.484 -11.438 11.472 1.00 96.38 322 PRO A N 1
ATOM 2605 C CA . PRO A 1 322 ? -9.798 -10.879 11.758 1.00 96.38 322 PRO A CA 1
ATOM 2606 C C . PRO A 1 322 ? -9.747 -9.948 12.962 1.00 96.38 322 PRO A C 1
ATOM 2608 O O . PRO A 1 322 ? -8.910 -10.104 13.848 1.00 96.38 322 PRO A O 1
ATOM 2611 N N . TYR A 1 323 ? -10.648 -8.983 12.998 1.00 96.38 323 TYR A N 1
ATOM 2612 C CA . TYR A 1 323 ? -10.812 -8.012 14.067 1.00 96.38 323 TYR A CA 1
ATOM 2613 C C . TYR A 1 323 ? -12.212 -8.134 14.666 1.00 96.38 323 TYR A C 1
ATOM 2615 O O . TYR A 1 323 ? -13.082 -8.809 14.118 1.00 96.38 323 TYR A O 1
ATOM 2623 N N . GLN A 1 324 ? -12.428 -7.527 15.824 1.00 96.12 324 GLN A N 1
ATOM 2624 C CA . GLN A 1 324 ? -13.649 -7.728 16.601 1.00 96.12 324 GLN A CA 1
ATOM 2625 C C . GLN A 1 324 ? -14.134 -6.397 17.148 1.00 96.12 324 GLN A C 1
ATOM 2627 O O . GLN A 1 324 ? -13.325 -5.512 17.416 1.00 96.12 324 GLN A O 1
ATOM 2632 N N . MET A 1 325 ? -15.443 -6.252 17.327 1.00 96.94 325 MET A N 1
ATOM 2633 C CA . MET A 1 325 ? -15.984 -5.157 18.126 1.00 96.94 325 MET A CA 1
ATOM 2634 C C . MET A 1 325 ? -15.510 -5.304 19.580 1.00 96.94 325 MET A C 1
ATOM 2636 O O . MET A 1 325 ? -15.415 -6.421 20.080 1.00 96.94 325 MET A O 1
ATOM 2640 N N . GLY A 1 326 ? -15.186 -4.188 20.238 1.00 96.31 326 GLY A N 1
ATOM 2641 C CA . GLY A 1 326 ? -14.822 -4.192 21.656 1.00 96.31 326 GLY A CA 1
ATOM 2642 C C . GLY A 1 326 ? -15.938 -4.662 22.595 1.00 96.31 326 GLY A C 1
ATOM 2643 O O . GLY A 1 326 ? -17.076 -4.846 22.158 1.00 96.31 326 GLY A O 1
ATOM 2644 N N . PRO A 1 327 ? -15.625 -4.843 23.893 1.00 97.81 327 PRO A N 1
ATOM 2645 C CA . PRO A 1 327 ? -16.614 -5.238 24.890 1.00 97.81 327 PRO A CA 1
ATOM 2646 C C . PRO A 1 327 ? -17.709 -4.176 25.020 1.00 97.81 327 PRO A C 1
ATOM 2648 O O . PRO A 1 327 ? -17.453 -2.987 24.832 1.00 97.81 327 PRO A O 1
ATOM 2651 N N . THR A 1 328 ? -18.918 -4.593 25.385 1.00 97.25 328 THR A N 1
ATOM 2652 C CA . THR A 1 328 ? -20.048 -3.670 25.552 1.00 97.25 328 THR A CA 1
ATOM 2653 C C . THR A 1 328 ? -20.130 -3.127 26.966 1.00 97.25 328 THR A C 1
ATOM 2655 O O . THR A 1 328 ? -19.737 -3.793 27.918 1.00 97.25 328 THR A O 1
ATOM 2658 N N . LEU A 1 329 ? -20.664 -1.921 27.146 1.00 98.06 329 LEU A N 1
ATOM 2659 C CA . LEU A 1 329 ? -20.966 -1.432 28.489 1.00 98.06 329 LEU A CA 1
ATOM 2660 C C . LEU A 1 329 ? -22.145 -2.227 29.072 1.00 98.06 329 LEU A C 1
ATOM 2662 O O . LEU A 1 329 ? -23.170 -2.354 28.413 1.00 98.06 329 LEU A O 1
ATOM 2666 N N . LYS A 1 330 ? -22.003 -2.767 30.287 1.00 97.81 330 LYS A N 1
ATOM 2667 C CA . LYS A 1 330 ? -23.038 -3.585 30.945 1.00 97.81 330 LYS A CA 1
ATOM 2668 C C . LYS A 1 330 ? -23.782 -2.797 32.014 1.00 97.81 330 LYS A C 1
ATOM 2670 O O . LYS A 1 330 ? -25.010 -2.753 32.034 1.00 97.81 330 LYS A O 1
ATOM 2675 N N . THR A 1 331 ? -23.028 -2.161 32.907 1.00 98.31 331 THR A N 1
ATOM 2676 C CA . THR A 1 331 ? -23.571 -1.389 34.028 1.00 98.31 331 THR A CA 1
ATOM 2677 C C . THR A 1 331 ? -22.880 -0.038 34.135 1.00 98.31 331 THR A C 1
ATOM 2679 O O . THR A 1 331 ? -21.702 0.102 33.801 1.00 98.31 331 THR A O 1
ATOM 2682 N N . LEU A 1 332 ? -23.617 0.961 34.616 1.00 98.44 332 LEU A N 1
ATOM 2683 C CA . LEU A 1 332 ? -23.093 2.287 34.913 1.00 98.44 332 LEU A CA 1
ATOM 2684 C C . LEU A 1 332 ? -23.728 2.826 36.197 1.00 98.44 332 LEU A C 1
ATOM 2686 O O . LEU A 1 332 ? -24.897 3.196 36.231 1.00 98.44 332 LEU A O 1
ATOM 2690 N N . LYS A 1 333 ? -22.936 2.904 37.255 1.00 98.25 333 LYS A N 1
ATOM 2691 C CA . LYS A 1 333 ? -23.281 3.514 38.532 1.00 98.25 333 LYS A CA 1
ATOM 2692 C C . LYS A 1 333 ? -22.706 4.924 38.602 1.00 98.25 333 LYS A C 1
ATOM 2694 O O . LYS A 1 333 ? -21.491 5.109 38.582 1.00 98.25 333 LYS A O 1
ATOM 2699 N N . LEU A 1 334 ? -23.583 5.908 38.712 1.00 98.06 334 LEU A N 1
ATOM 2700 C CA . LEU A 1 334 ? -23.259 7.326 38.806 1.00 98.06 334 LEU A CA 1
ATOM 2701 C C . LEU A 1 334 ? -23.366 7.782 40.262 1.00 98.06 334 LEU A C 1
ATOM 2703 O O . LEU A 1 334 ? -24.342 7.470 40.943 1.00 98.06 334 LEU A O 1
ATOM 2707 N N . LYS A 1 335 ? -22.366 8.527 40.734 1.00 96.69 335 LYS A N 1
ATOM 2708 C CA . LYS A 1 335 ? -22.308 9.086 42.093 1.00 96.69 335 LYS A CA 1
ATOM 2709 C C . LYS A 1 335 ? -22.506 10.593 42.065 1.00 96.69 335 LYS A C 1
ATOM 2711 O O . LYS A 1 335 ? -22.042 11.206 41.111 1.00 96.69 335 LYS A O 1
ATOM 2716 N N . ILE A 1 336 ? -23.126 11.160 43.109 1.00 94.56 336 ILE A N 1
ATOM 2717 C CA . ILE A 1 336 ? -23.277 12.604 43.425 1.00 94.56 336 ILE A CA 1
ATOM 2718 C C . ILE A 1 336 ? -23.033 13.532 42.229 1.00 94.56 336 ILE A C 1
ATOM 2720 O O . ILE A 1 336 ? -21.886 13.780 41.848 1.00 94.56 336 ILE A O 1
ATOM 2724 N N . ILE A 1 337 ? -24.105 14.093 41.676 1.00 95.00 337 ILE A N 1
ATOM 2725 C CA . ILE A 1 337 ? -24.006 15.082 40.608 1.00 95.00 337 ILE A CA 1
ATOM 2726 C C . ILE A 1 337 ? -23.781 16.483 41.192 1.00 95.00 337 ILE A C 1
ATOM 2728 O O . ILE A 1 337 ? -24.389 16.858 42.193 1.00 95.00 337 ILE A O 1
ATOM 2732 N N . SER A 1 338 ? -22.894 17.256 40.575 1.00 92.94 338 SER A N 1
ATOM 2733 C CA . SER A 1 338 ? -22.678 18.660 40.905 1.00 92.94 338 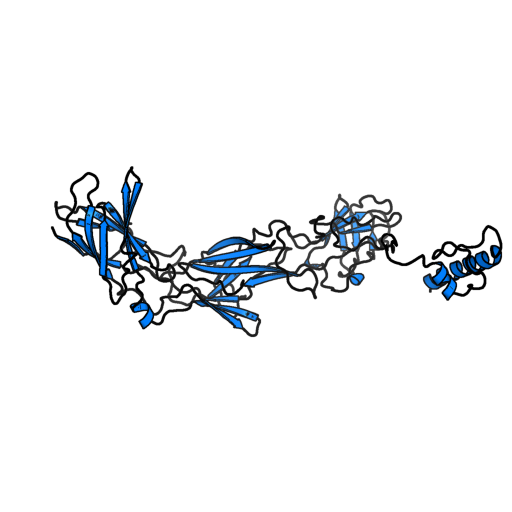SER A CA 1
ATOM 2734 C C . SER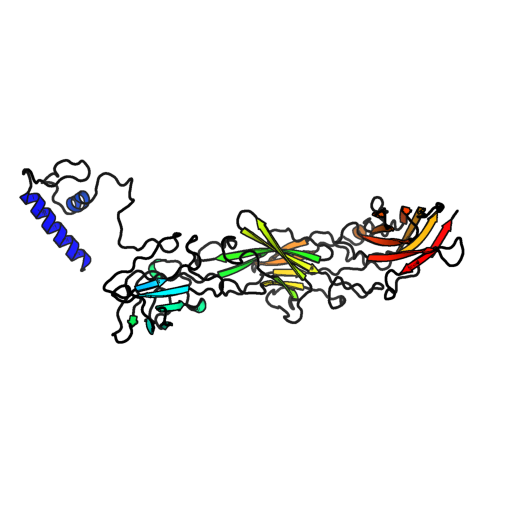 A 1 338 ? -23.791 19.542 40.336 1.00 92.94 338 SER A C 1
ATOM 2736 O O . SER A 1 338 ? -24.369 19.264 39.284 1.00 92.94 338 SER A O 1
ATOM 2738 N N . ASN A 1 339 ? -24.070 20.642 41.035 1.00 84.69 339 ASN A N 1
ATOM 2739 C CA . ASN A 1 339 ? -24.977 21.680 40.558 1.00 84.69 339 ASN A CA 1
ATOM 2740 C C . ASN A 1 339 ? -24.192 22.704 39.730 1.00 84.69 339 ASN A C 1
ATOM 2742 O O . ASN A 1 339 ? -23.116 23.137 40.142 1.00 84.69 339 ASN A O 1
ATOM 2746 N N . GLY A 1 340 ? -24.731 23.121 38.585 1.00 83.81 340 GLY A N 1
ATOM 2747 C CA . GLY A 1 340 ? -24.110 24.137 37.736 1.00 83.81 340 GLY A CA 1
ATOM 2748 C C . GLY A 1 340 ? -24.521 24.026 36.271 1.00 83.81 340 GLY A C 1
ATOM 2749 O O . GLY A 1 340 ? -25.318 23.169 35.901 1.00 83.81 340 GLY A O 1
ATOM 2750 N N . GLU A 1 341 ? -23.956 24.901 35.438 1.00 84.25 341 GLU A N 1
ATOM 2751 C CA . GLU A 1 341 ? -24.229 24.952 33.992 1.00 84.25 341 GLU A CA 1
ATOM 2752 C C . GLU A 1 341 ? -23.712 23.707 33.247 1.00 84.25 341 GLU A C 1
ATOM 2754 O O . GLU A 1 341 ? -24.322 23.259 32.280 1.00 84.25 341 GLU A O 1
ATOM 2759 N N . ALA A 1 342 ? -22.629 23.098 33.742 1.00 89.94 342 ALA A N 1
ATOM 2760 C CA . ALA A 1 342 ? -22.084 21.837 33.245 1.00 89.94 342 ALA A CA 1
ATOM 2761 C C . ALA A 1 342 ? -22.006 20.802 34.386 1.00 89.94 342 ALA A C 1
ATOM 2763 O O . ALA A 1 342 ? -20.941 20.640 34.987 1.00 89.94 342 ALA A O 1
ATOM 2764 N N . PRO A 1 343 ? -23.120 20.117 34.714 1.00 94.25 343 PRO A N 1
ATOM 2765 C CA . PRO A 1 343 ? -23.154 19.123 35.783 1.00 94.25 343 PRO A CA 1
ATOM 2766 C C . PRO A 1 343 ? -22.170 17.977 35.538 1.00 94.25 343 PRO A C 1
ATOM 2768 O O . PRO A 1 343 ? -22.074 17.443 34.430 1.00 94.25 343 PRO A O 1
ATOM 2771 N N . SER A 1 344 ? -21.477 17.558 36.590 1.00 96.19 344 SER A N 1
ATOM 2772 C CA . SER A 1 344 ? -20.537 16.436 36.585 1.00 96.19 344 SER A CA 1
ATOM 2773 C C . SER A 1 344 ? -20.765 15.520 37.776 1.00 96.19 344 SER A C 1
ATOM 2775 O O . SER A 1 344 ? -21.138 15.964 38.858 1.00 96.19 344 SER A O 1
ATOM 2777 N N . PHE A 1 345 ? -20.554 14.227 37.579 1.00 97.50 345 PHE A N 1
ATOM 2778 C CA . PHE A 1 345 ? -20.666 13.227 38.635 1.00 97.50 345 PHE A CA 1
ATOM 2779 C C . PHE A 1 345 ? -19.351 13.130 39.394 1.00 97.50 345 PHE A C 1
ATOM 2781 O O . PHE A 1 345 ? -18.291 13.179 38.779 1.00 97.50 345 PHE A O 1
ATOM 2788 N N . SER A 1 346 ? -19.377 12.925 40.709 1.00 97.31 346 SER A N 1
ATOM 2789 C CA . SER A 1 346 ? -18.137 12.719 41.474 1.00 97.31 346 SER A CA 1
ATOM 2790 C C . SER A 1 346 ? -17.355 11.503 40.959 1.00 97.31 346 SER A C 1
ATOM 2792 O O . SER A 1 346 ? -16.125 11.533 40.857 1.00 97.31 346 SER A O 1
ATOM 2794 N N . SER A 1 347 ? -18.073 10.453 40.553 1.00 97.75 347 SER A N 1
ATOM 2795 C CA . SER A 1 347 ? -17.520 9.329 39.802 1.00 97.75 347 SER A CA 1
ATOM 2796 C C . SER A 1 347 ? -18.586 8.560 39.020 1.00 97.75 347 SER A C 1
ATOM 2798 O O . SER A 1 347 ? -19.779 8.629 39.323 1.00 97.75 347 SER A O 1
ATOM 2800 N N . ALA A 1 348 ? -18.121 7.810 38.026 1.00 98.00 348 ALA A N 1
ATOM 2801 C CA . ALA A 1 348 ? -18.861 6.758 37.355 1.00 98.00 348 ALA A CA 1
ATOM 2802 C C . ALA A 1 348 ? -18.099 5.435 37.485 1.00 98.00 348 ALA A C 1
ATOM 2804 O O . ALA A 1 348 ? -16.912 5.358 37.162 1.00 98.00 348 ALA A O 1
ATOM 2805 N N . GLU A 1 349 ? -18.780 4.399 37.953 1.00 98.06 349 GLU A N 1
ATOM 2806 C CA . GLU A 1 349 ? -18.242 3.054 38.157 1.00 98.06 349 GLU A CA 1
ATOM 2807 C C . GLU A 1 349 ? -19.113 2.051 37.407 1.00 98.06 349 GLU A C 1
ATOM 2809 O O . GLU A 1 349 ? -20.316 2.255 37.289 1.00 98.06 349 GLU A O 1
ATOM 2814 N N . GLY A 1 350 ? -18.556 0.965 36.892 1.00 97.75 350 GLY A N 1
ATOM 2815 C CA . GLY A 1 350 ? -19.365 0.006 36.143 1.00 97.75 350 GLY A CA 1
ATOM 2816 C C . GLY A 1 350 ? -18.583 -1.201 35.677 1.00 97.75 350 GLY A C 1
ATOM 2817 O O . GLY A 1 350 ? -17.409 -1.350 36.013 1.00 97.75 350 GLY A O 1
ATOM 2818 N N . GLU A 1 351 ? -19.248 -2.049 34.902 1.00 98.31 351 GLU A N 1
ATOM 2819 C CA . GLU A 1 351 ? -18.683 -3.252 34.294 1.00 98.31 351 GLU A CA 1
ATOM 2820 C C . GLU A 1 351 ? -18.775 -3.187 32.769 1.00 98.31 351 GLU A C 1
ATOM 2822 O O . GLU A 1 351 ? -19.797 -2.779 32.206 1.00 98.31 351 GLU A O 1
ATOM 2827 N N . LEU A 1 352 ? -17.718 -3.648 32.104 1.00 98.56 352 LEU A N 1
ATOM 2828 C CA . LEU A 1 352 ? -17.742 -4.011 30.691 1.00 98.56 352 LEU A CA 1
ATOM 2829 C C . LEU A 1 352 ? -18.087 -5.500 30.542 1.00 98.56 352 LEU A C 1
ATOM 2831 O O . LEU A 1 352 ? -17.632 -6.336 31.320 1.00 98.56 352 LEU A O 1
ATOM 2835 N N . ASP A 1 353 ? -18.876 -5.838 29.531 1.00 97.81 353 ASP A N 1
ATOM 2836 C CA . ASP A 1 353 ? -19.204 -7.209 29.163 1.00 97.81 353 ASP A CA 1
ATOM 2837 C C . ASP A 1 353 ? -18.262 -7.710 28.063 1.00 97.81 353 ASP A C 1
ATOM 2839 O O . ASP A 1 353 ? -18.296 -7.255 26.917 1.00 97.81 353 ASP A O 1
ATOM 2843 N N . PHE A 1 354 ? -17.429 -8.677 28.436 1.00 97.81 354 PHE A N 1
ATOM 2844 C CA . PHE A 1 354 ? -16.490 -9.357 27.551 1.00 97.81 354 PHE A CA 1
ATOM 2845 C C . PHE A 1 354 ? -17.038 -10.678 26.989 1.00 97.81 354 PHE A C 1
ATOM 2847 O O . PHE A 1 354 ? -16.330 -11.354 26.249 1.00 97.81 354 PHE A O 1
ATOM 2854 N N . SER A 1 355 ? -18.282 -11.065 27.297 1.00 96.00 355 SER A N 1
ATOM 2855 C CA . SER A 1 355 ? -18.853 -12.375 26.934 1.00 96.00 355 SER A CA 1
ATOM 2856 C C . SER A 1 355 ? -18.924 -12.651 25.427 1.00 96.00 355 SER A C 1
ATOM 2858 O O . SER A 1 355 ? -19.079 -13.799 25.014 1.00 96.00 355 SER A O 1
ATOM 2860 N N . LYS A 1 356 ? -18.830 -11.604 24.601 1.00 95.25 356 LYS A N 1
ATOM 2861 C CA . LYS A 1 356 ? -18.832 -11.683 23.133 1.00 95.25 356 LYS A CA 1
ATOM 2862 C C . LYS A 1 356 ? -17.443 -11.591 22.501 1.00 95.25 356 LYS A C 1
ATOM 2864 O O . LYS A 1 356 ? -17.350 -11.656 21.280 1.00 95.25 356 LYS A O 1
ATOM 2869 N N . ILE A 1 357 ? -16.392 -11.439 23.303 1.00 96.75 357 ILE A N 1
ATOM 2870 C CA . ILE A 1 357 ? -15.014 -11.367 22.817 1.00 96.75 357 ILE A CA 1
ATOM 2871 C C . ILE A 1 357 ? -14.476 -12.784 22.626 1.00 96.75 357 ILE A C 1
ATOM 2873 O O . ILE A 1 357 ? -14.477 -13.591 23.554 1.00 96.75 357 ILE A O 1
ATOM 2877 N N . ASP A 1 358 ? -13.984 -13.074 21.425 1.00 96.56 358 ASP A N 1
ATOM 2878 C CA . ASP A 1 358 ? -13.256 -14.305 21.135 1.00 96.56 358 ASP A CA 1
ATOM 2879 C C . ASP A 1 358 ? -11.779 -14.116 21.509 1.00 96.56 358 ASP A C 1
ATOM 2881 O O . ASP A 1 358 ? -10.988 -13.526 20.761 1.00 96.56 358 ASP A O 1
ATOM 2885 N N . PHE A 1 359 ? -11.412 -14.614 22.693 1.00 97.12 359 PHE A N 1
ATOM 2886 C CA . PHE A 1 359 ? -10.065 -14.497 23.255 1.00 97.12 359 PHE A CA 1
ATOM 2887 C C . PHE A 1 359 ? -9.003 -15.299 22.496 1.00 97.12 359 PHE A C 1
ATOM 2889 O O . PHE A 1 359 ? -7.818 -14.990 22.615 1.00 97.12 359 PHE A O 1
ATOM 2896 N N . THR A 1 360 ? -9.399 -16.254 21.648 1.00 95.75 360 THR A N 1
ATOM 2897 C CA . THR A 1 360 ? -8.461 -16.976 20.769 1.00 95.75 360 THR A CA 1
ATOM 2898 C C . THR A 1 360 ? -7.962 -16.107 19.609 1.00 95.75 360 THR A C 1
ATOM 2900 O O . THR A 1 360 ? -6.989 -16.445 18.934 1.00 95.75 360 THR A O 1
ATOM 2903 N N . ARG A 1 361 ? -8.611 -14.957 19.384 1.00 95.38 361 ARG A N 1
ATOM 2904 C CA . ARG A 1 361 ? -8.357 -14.026 18.275 1.00 95.38 361 ARG A CA 1
ATOM 2905 C C . ARG A 1 361 ? -8.028 -12.620 18.769 1.00 95.38 361 ARG A C 1
ATOM 2907 O O . ARG A 1 361 ? -8.408 -11.623 18.149 1.00 95.38 361 ARG A O 1
ATOM 2914 N N . ILE A 1 362 ? -7.296 -12.548 19.878 1.00 97.75 362 ILE A N 1
ATOM 2915 C CA . ILE A 1 362 ? -6.647 -11.327 20.353 1.00 97.75 362 ILE A CA 1
ATOM 2916 C C . ILE A 1 362 ? -5.179 -11.370 19.947 1.00 97.75 362 ILE A C 1
ATOM 2918 O O . ILE A 1 362 ? -4.446 -12.311 20.253 1.00 97.75 362 ILE A O 1
ATOM 2922 N N . TYR A 1 363 ? -4.745 -10.332 19.241 1.00 97.75 363 TYR A N 1
ATOM 2923 C CA . TYR A 1 363 ? -3.441 -10.298 18.593 1.00 97.75 363 TYR A CA 1
ATOM 2924 C C . TYR A 1 363 ? -2.511 -9.287 19.257 1.00 97.75 363 TYR A C 1
ATOM 2926 O O . TYR A 1 363 ? -2.943 -8.241 19.742 1.00 97.75 363 TYR A O 1
ATOM 2934 N N . LYS A 1 364 ? -1.216 -9.600 19.252 1.00 97.38 364 LYS A N 1
ATOM 2935 C CA . LYS A 1 364 ? -0.131 -8.663 19.558 1.00 97.38 364 LYS A CA 1
ATOM 2936 C C . LYS A 1 364 ? -0.011 -7.658 18.410 1.00 97.38 364 LYS A C 1
ATOM 2938 O O . LYS A 1 364 ? -0.437 -7.921 17.287 1.00 97.38 364 LYS A O 1
ATOM 2943 N N . SER A 1 365 ? 0.657 -6.532 18.649 1.00 96.38 365 SER A N 1
ATOM 2944 C CA . SER A 1 365 ? 0.949 -5.553 17.589 1.00 96.38 365 SER A CA 1
ATOM 2945 C C . SER A 1 365 ? 2.090 -5.975 16.651 1.00 96.38 365 SER A C 1
ATOM 2947 O O . SER A 1 365 ? 2.590 -5.157 15.882 1.00 96.38 365 SER A O 1
ATOM 2949 N N . SER A 1 366 ? 2.537 -7.228 16.733 1.00 94.69 366 SER A N 1
ATOM 2950 C CA . SER A 1 366 ? 3.678 -7.785 16.011 1.00 94.69 366 SER A CA 1
ATOM 2951 C C . SER A 1 366 ? 3.285 -9.005 15.178 1.00 94.69 366 SER A C 1
ATOM 2953 O O . SER A 1 366 ? 2.267 -9.659 15.409 1.00 94.69 366 SER A O 1
ATOM 2955 N N . THR A 1 367 ? 4.129 -9.312 14.201 1.00 96.56 367 THR A N 1
ATOM 2956 C CA . THR A 1 367 ? 3.978 -10.430 13.267 1.00 96.56 367 THR A CA 1
ATOM 2957 C C . THR A 1 367 ? 5.257 -11.262 13.229 1.00 96.56 367 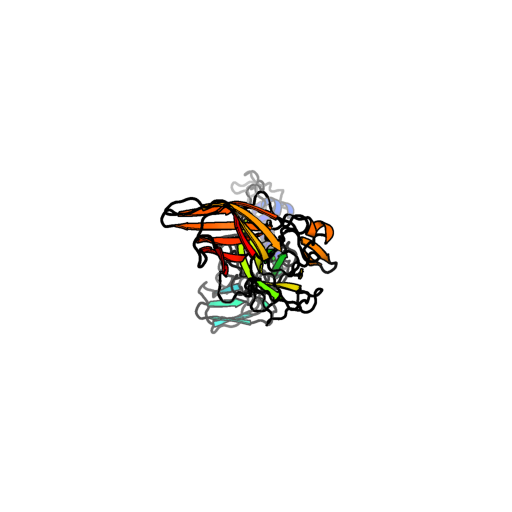THR A C 1
ATOM 2959 O O . THR A 1 367 ? 6.344 -10.791 13.577 1.00 96.56 367 THR A O 1
ATOM 2962 N N . THR A 1 368 ? 5.139 -12.505 12.778 1.00 95.62 368 THR A N 1
ATOM 2963 C CA . THR A 1 368 ? 6.265 -13.315 12.315 1.00 95.62 368 THR A CA 1
ATOM 2964 C C . THR A 1 368 ? 6.399 -13.201 10.805 1.00 95.62 368 THR A C 1
ATOM 2966 O O . THR A 1 368 ? 5.399 -13.178 10.090 1.00 95.62 368 THR A O 1
ATOM 2969 N N . ARG A 1 369 ? 7.639 -13.197 10.314 1.00 95.88 369 ARG A N 1
ATOM 2970 C CA . ARG A 1 369 ? 7.970 -13.318 8.892 1.00 95.88 369 ARG A CA 1
ATOM 2971 C C . ARG A 1 369 ? 8.843 -14.549 8.695 1.00 95.88 369 ARG A C 1
ATOM 2973 O O . ARG A 1 369 ? 9.875 -14.677 9.351 1.00 95.88 369 ARG A O 1
ATOM 2980 N N . VAL A 1 370 ? 8.462 -15.404 7.755 1.00 95.44 370 VAL A N 1
ATOM 2981 C CA . VAL A 1 370 ? 9.265 -16.540 7.293 1.00 95.44 370 VAL A CA 1
ATOM 2982 C C . VAL A 1 370 ? 9.492 -16.396 5.794 1.00 95.44 370 VAL A C 1
ATOM 2984 O O . VAL A 1 370 ? 8.545 -16.171 5.046 1.00 95.44 370 VAL A O 1
ATOM 2987 N N . VAL A 1 371 ? 10.740 -16.531 5.348 1.00 96.00 371 VAL A N 1
ATOM 2988 C CA . VAL A 1 371 ? 11.068 -16.628 3.919 1.00 96.00 371 VAL A CA 1
ATOM 2989 C C . VAL A 1 371 ? 11.100 -18.109 3.558 1.00 96.00 371 VAL A C 1
ATOM 2991 O O . VAL A 1 371 ? 11.907 -18.856 4.110 1.00 96.00 371 VAL A O 1
ATOM 2994 N N . LYS A 1 372 ? 10.203 -18.553 2.675 1.00 95.12 372 LYS A N 1
ATOM 2995 C CA . LYS A 1 372 ? 10.157 -19.950 2.215 1.00 95.12 372 LYS A CA 1
ATOM 2996 C C . LYS A 1 372 ? 11.317 -20.248 1.258 1.00 95.12 372 LYS A C 1
ATOM 2998 O O . LYS A 1 372 ? 11.942 -19.335 0.726 1.00 95.12 372 LYS A O 1
ATOM 3003 N N . GLU A 1 373 ? 11.570 -21.529 0.988 1.00 93.38 373 GLU A N 1
ATOM 3004 C CA . GLU A 1 373 ? 12.660 -21.983 0.101 1.00 93.38 373 GLU A CA 1
ATOM 3005 C C . GLU A 1 373 ? 12.611 -21.357 -1.302 1.00 93.38 373 GLU A C 1
ATOM 3007 O O . GLU A 1 373 ? 13.644 -21.066 -1.896 1.00 93.38 373 GLU A O 1
ATOM 3012 N N . ASN A 1 374 ? 11.410 -21.072 -1.812 1.00 90.88 374 ASN A N 1
ATOM 3013 C CA . ASN A 1 374 ? 11.197 -20.392 -3.093 1.00 90.88 374 ASN A CA 1
ATOM 3014 C C . ASN A 1 374 ? 11.386 -18.859 -3.030 1.00 90.88 374 ASN A C 1
ATOM 3016 O O . ASN A 1 374 ? 11.026 -18.152 -3.972 1.00 90.88 374 ASN A O 1
ATOM 3020 N N . GLY A 1 375 ? 11.897 -18.326 -1.917 1.00 93.12 375 GLY A N 1
ATOM 3021 C CA . GLY A 1 375 ? 12.104 -16.896 -1.694 1.00 93.12 375 GLY A CA 1
ATOM 3022 C C . GLY A 1 375 ? 10.824 -16.098 -1.429 1.00 93.12 375 GLY A C 1
ATOM 3023 O O . GLY A 1 375 ? 10.868 -14.869 -1.466 1.00 93.12 375 GLY A O 1
ATOM 3024 N N . MET A 1 376 ? 9.685 -16.763 -1.204 1.00 96.56 376 MET A N 1
ATOM 3025 C CA . MET A 1 376 ? 8.420 -16.102 -0.886 1.00 96.56 376 MET A CA 1
ATOM 3026 C C . MET A 1 376 ? 8.380 -15.678 0.583 1.00 96.56 376 MET A C 1
ATOM 3028 O O . MET A 1 376 ? 8.608 -16.497 1.475 1.00 96.56 376 MET A O 1
ATOM 3032 N N . ASP A 1 377 ? 8.012 -14.425 0.840 1.00 97.62 377 ASP A N 1
ATOM 3033 C CA . ASP A 1 377 ? 7.702 -13.967 2.192 1.00 97.62 377 ASP A CA 1
ATOM 3034 C C . ASP A 1 377 ? 6.342 -14.504 2.654 1.00 97.62 377 ASP A C 1
ATOM 3036 O O . ASP A 1 377 ? 5.344 -14.432 1.936 1.00 97.62 377 ASP A O 1
ATOM 3040 N N . TYR A 1 378 ? 6.284 -14.993 3.885 1.00 97.56 378 TYR A N 1
ATOM 3041 C CA . TYR A 1 378 ? 5.059 -15.437 4.534 1.00 97.56 378 TYR A CA 1
ATOM 3042 C C . TYR A 1 378 ? 4.938 -14.752 5.897 1.00 97.56 378 TYR A C 1
ATOM 3044 O O . TYR A 1 378 ? 5.788 -14.948 6.771 1.00 97.56 378 TYR A O 1
ATOM 3052 N N . VAL A 1 379 ? 3.930 -13.888 6.043 1.00 98.00 379 VAL A N 1
ATOM 3053 C CA . VAL A 1 379 ? 3.749 -13.009 7.209 1.00 98.00 379 VAL A CA 1
ATOM 3054 C C . VAL A 1 379 ? 2.474 -13.370 7.962 1.00 98.00 379 VAL A C 1
ATOM 3056 O O . VAL A 1 379 ? 1.388 -13.362 7.381 1.00 98.00 379 VAL A O 1
ATOM 3059 N N . GLU A 1 380 ? 2.594 -13.614 9.265 1.00 96.88 380 GLU A N 1
ATOM 3060 C CA . GLU A 1 380 ? 1.464 -13.967 10.129 1.00 96.88 380 GLU A CA 1
ATOM 3061 C C . GLU A 1 380 ? 1.433 -13.121 11.411 1.00 96.88 380 GLU A C 1
ATOM 3063 O O . GLU A 1 380 ? 2.466 -12.935 12.058 1.00 96.88 380 GLU A O 1
ATOM 3068 N N . PRO A 1 381 ? 0.259 -12.599 11.798 1.00 96.56 381 PRO A N 1
ATOM 3069 C CA . PRO A 1 381 ? 0.025 -11.998 13.107 1.00 96.56 381 PRO A CA 1
ATOM 3070 C C . PRO A 1 381 ? 0.301 -12.949 14.267 1.00 96.56 381 PRO A C 1
ATOM 3072 O O . PRO A 1 381 ? -0.062 -14.122 14.219 1.00 96.56 381 PRO A O 1
ATOM 3075 N N . ILE A 1 382 ? 0.885 -12.425 15.346 1.00 96.88 382 ILE A N 1
ATOM 3076 C CA . ILE A 1 382 ? 1.109 -13.204 16.566 1.00 96.88 382 ILE A CA 1
ATOM 3077 C C . ILE A 1 382 ? -0.110 -13.053 17.476 1.00 96.88 382 ILE A C 1
ATOM 3079 O O . ILE A 1 382 ? -0.402 -11.954 17.947 1.00 96.88 382 ILE A O 1
ATOM 3083 N N . ALA A 1 383 ? -0.806 -14.152 17.750 1.00 97.31 383 ALA A N 1
ATOM 3084 C CA . ALA A 1 383 ? -1.878 -14.184 18.741 1.00 97.31 383 ALA A CA 1
ATOM 3085 C C . ALA A 1 383 ? -1.318 -14.269 20.174 1.00 97.31 383 ALA A C 1
ATOM 3087 O O . ALA A 1 383 ? -0.220 -14.786 20.407 1.00 97.31 383 ALA A O 1
ATOM 3088 N N . TYR A 1 384 ? -2.067 -13.747 21.142 1.00 98.00 384 TYR A N 1
ATOM 3089 C CA . TYR A 1 384 ? -1.917 -14.164 22.537 1.00 98.00 384 TYR A CA 1
ATOM 3090 C C . TYR A 1 384 ? -2.486 -15.571 22.713 1.00 98.00 384 TYR A C 1
ATOM 3092 O O . TYR A 1 384 ? -3.337 -16.002 21.932 1.00 98.00 384 TYR A O 1
ATOM 3100 N N . THR A 1 385 ? -2.046 -16.286 23.748 1.00 97.88 385 THR A N 1
ATOM 3101 C CA . THR A 1 385 ? -2.825 -17.448 24.194 1.00 97.88 385 THR A CA 1
ATOM 3102 C C . THR A 1 385 ? -4.155 -16.970 24.779 1.00 97.88 385 THR A C 1
ATOM 3104 O O . THR A 1 385 ? -4.261 -15.833 25.239 1.00 97.88 385 THR A O 1
ATOM 3107 N N . GLU A 1 386 ? -5.174 -17.828 24.790 1.00 96.31 386 GLU A N 1
ATOM 3108 C CA . GLU A 1 386 ? -6.485 -17.477 25.351 1.00 96.31 386 GLU A CA 1
ATOM 3109 C C . GLU A 1 386 ? -6.383 -17.045 26.827 1.00 96.31 386 GLU A C 1
ATOM 3111 O O . GLU A 1 386 ? -6.977 -16.044 27.228 1.00 96.31 386 GLU A O 1
ATOM 3116 N N . GLU A 1 387 ? -5.553 -17.743 27.612 1.00 96.19 387 GLU A N 1
ATOM 3117 C CA . GLU A 1 387 ? -5.293 -17.421 29.019 1.00 96.19 387 GLU A CA 1
ATOM 3118 C C . GLU A 1 387 ? -4.575 -16.073 29.194 1.00 96.19 387 GLU A C 1
ATOM 3120 O O . GLU A 1 387 ? -4.898 -15.299 30.094 1.00 96.19 387 GLU A O 1
ATOM 3125 N N . GLU A 1 388 ? -3.589 -15.769 28.344 1.00 97.31 388 GLU A N 1
ATOM 3126 C CA . GLU A 1 388 ? -2.940 -14.456 28.359 1.00 97.31 388 GLU A CA 1
ATOM 3127 C C . GLU A 1 388 ? -3.950 -13.364 28.001 1.00 97.31 388 GLU A C 1
ATOM 3129 O O . GLU A 1 388 ? -4.012 -12.332 28.672 1.00 97.31 388 GLU A O 1
ATOM 3134 N N . ALA A 1 389 ? -4.754 -13.599 26.961 1.00 97.25 389 ALA A N 1
ATOM 3135 C CA . ALA A 1 389 ? -5.705 -12.641 26.425 1.00 97.25 389 ALA A CA 1
ATOM 3136 C C . ALA A 1 389 ? -6.807 -12.279 27.430 1.00 97.25 389 ALA A C 1
ATOM 3138 O O . ALA A 1 389 ? -7.114 -11.095 27.570 1.00 97.25 389 ALA A O 1
ATOM 3139 N N . SER A 1 390 ? -7.367 -13.243 28.168 1.00 95.56 390 SER A N 1
ATOM 3140 C CA . SER A 1 390 ? -8.417 -12.979 29.171 1.00 95.56 390 SER A CA 1
ATOM 3141 C C . SER A 1 390 ? -7.939 -12.069 30.313 1.00 95.56 390 SER A C 1
ATOM 3143 O O . SER A 1 390 ? -8.708 -11.260 30.847 1.00 95.56 390 SER A O 1
ATOM 3145 N N . LYS A 1 391 ? -6.646 -12.151 30.647 1.00 97.25 391 LYS A N 1
ATOM 3146 C CA . LYS A 1 391 ? -5.973 -11.360 31.690 1.00 97.25 391 LYS A CA 1
ATOM 3147 C C . LYS A 1 391 ? -5.539 -9.977 31.212 1.00 97.25 391 LYS A C 1
ATOM 3149 O O . LYS A 1 391 ? -5.262 -9.103 32.040 1.00 97.25 391 LYS A O 1
ATOM 3154 N N . LEU A 1 392 ? -5.480 -9.737 29.899 1.00 97.06 392 LEU A N 1
ATOM 3155 C CA . LEU A 1 392 ? -5.083 -8.439 29.361 1.00 97.06 392 LEU A CA 1
ATOM 3156 C C . LEU A 1 392 ? -6.074 -7.361 29.791 1.00 97.06 392 LEU A C 1
ATOM 3158 O O . LEU A 1 392 ? -7.258 -7.395 29.457 1.00 97.06 392 LEU A O 1
ATOM 3162 N N . LYS A 1 393 ? -5.553 -6.330 30.460 1.00 97.00 393 LYS A N 1
ATOM 3163 C CA . LYS A 1 393 ? -6.272 -5.082 30.724 1.00 97.00 393 LYS A CA 1
ATOM 3164 C C . LYS A 1 393 ? -6.413 -4.265 29.432 1.00 97.00 393 LYS A C 1
ATOM 3166 O O . LYS A 1 393 ? -5.720 -3.266 29.217 1.00 97.00 393 LYS A O 1
ATOM 3171 N N . MET A 1 394 ? -7.243 -4.774 28.527 1.00 96.50 394 MET A N 1
ATOM 3172 C CA . MET A 1 394 ? -7.326 -4.358 27.130 1.00 96.50 394 MET A CA 1
ATOM 3173 C C . MET A 1 394 ? -8.318 -3.229 26.875 1.00 96.50 394 MET A C 1
ATOM 3175 O O . MET A 1 394 ? -8.163 -2.557 25.860 1.00 96.50 394 MET A O 1
ATOM 3179 N N . ALA A 1 395 ? -9.296 -2.997 27.753 1.00 98.38 395 ALA A N 1
ATOM 3180 C CA . ALA A 1 395 ? -10.365 -2.033 27.505 1.00 98.38 395 ALA A CA 1
ATOM 3181 C C . ALA A 1 395 ? -10.397 -0.915 28.542 1.00 98.38 395 ALA A C 1
ATOM 3183 O O . ALA A 1 395 ? -10.076 -1.120 29.709 1.00 98.38 395 ALA A O 1
ATOM 3184 N N . TYR A 1 396 ? -10.804 0.277 28.134 1.00 98.50 396 TYR A N 1
ATOM 3185 C CA . TYR A 1 396 ? -11.155 1.349 29.056 1.00 98.50 396 TYR A CA 1
ATOM 3186 C C . TYR A 1 396 ? -12.289 2.184 28.484 1.00 98.50 396 TYR A C 1
ATOM 3188 O O . TYR A 1 396 ? -12.629 2.076 27.308 1.00 98.50 396 TYR A O 1
ATOM 3196 N N . ILE A 1 397 ? -12.896 2.996 29.338 1.00 98.50 397 ILE A N 1
ATOM 3197 C CA . ILE A 1 397 ? -14.007 3.861 28.967 1.00 98.50 397 ILE A CA 1
ATOM 3198 C C . ILE A 1 397 ? -13.567 5.318 29.057 1.00 98.50 397 ILE A C 1
ATOM 3200 O O . ILE A 1 397 ? -12.850 5.704 29.988 1.00 98.50 397 ILE A O 1
ATOM 3204 N N . THR A 1 398 ? -14.006 6.119 28.093 1.00 98.62 398 THR A N 1
ATOM 3205 C CA . THR A 1 398 ? -13.745 7.557 28.025 1.00 98.62 398 THR A CA 1
ATOM 3206 C C . THR A 1 398 ? -15.070 8.303 27.925 1.00 98.62 398 THR A C 1
ATOM 3208 O O . THR A 1 398 ? -15.893 8.019 27.059 1.00 98.62 398 THR A O 1
ATOM 3211 N N . PHE A 1 399 ? -15.266 9.278 28.803 1.00 98.62 399 PHE A N 1
ATOM 3212 C CA . PHE A 1 399 ? -16.354 10.245 28.762 1.00 98.62 399 PHE A CA 1
ATOM 3213 C C . PHE A 1 399 ? -15.793 11.540 28.184 1.00 98.62 399 PHE A C 1
ATOM 3215 O O . PHE A 1 399 ? -14.971 12.192 28.829 1.00 98.62 399 PHE A O 1
ATOM 3222 N N . ARG A 1 400 ? -16.212 11.909 26.972 1.00 98.19 400 ARG A N 1
ATOM 3223 C CA . ARG A 1 400 ? -15.825 13.169 26.326 1.00 98.19 400 ARG A CA 1
ATOM 3224 C C . ARG A 1 400 ? -17.004 14.131 26.311 1.00 98.19 400 ARG A C 1
ATOM 3226 O O . ARG A 1 400 ? -18.023 13.852 25.675 1.00 98.19 400 ARG A O 1
ATOM 3233 N N . TYR A 1 401 ? -16.824 15.274 26.959 1.00 97.31 401 TYR A N 1
ATOM 3234 C CA . TYR A 1 401 ? -17.763 16.389 26.984 1.00 97.31 401 TYR A CA 1
ATOM 3235 C C . TYR A 1 401 ? -17.217 17.550 26.163 1.00 97.31 401 TYR A C 1
ATOM 3237 O O . TYR A 1 401 ? -16.046 17.900 26.284 1.00 97.31 401 TYR A O 1
ATOM 3245 N N . THR A 1 402 ? -18.058 18.162 25.338 1.00 94.44 402 THR A N 1
ATOM 3246 C CA . THR A 1 402 ? -17.673 19.310 24.513 1.00 94.44 402 THR A CA 1
ATOM 3247 C C . THR A 1 402 ? -18.644 20.451 24.762 1.00 94.44 402 THR A C 1
ATOM 3249 O O . THR A 1 402 ? -19.855 20.276 24.643 1.00 94.44 402 THR A O 1
ATOM 3252 N N . SER A 1 403 ? -18.103 21.619 25.093 1.00 91.31 403 SER A N 1
ATOM 3253 C CA . SER A 1 403 ? -18.840 22.871 25.249 1.00 91.31 403 SER A CA 1
ATOM 3254 C C . SER A 1 403 ? -18.219 23.971 24.388 1.00 91.31 403 SER A C 1
ATOM 3256 O O . SER A 1 403 ? -17.204 23.767 23.719 1.00 91.31 403 SER A O 1
ATOM 3258 N N . THR A 1 404 ? -18.805 25.168 24.429 1.00 90.31 404 THR A N 1
ATOM 3259 C CA . THR A 1 404 ? -18.248 26.369 23.785 1.00 90.31 404 THR A CA 1
ATOM 3260 C C . THR A 1 404 ? -16.858 26.740 24.309 1.00 90.31 404 THR A C 1
ATOM 3262 O O . THR A 1 404 ? -16.085 27.358 23.584 1.00 90.31 404 THR A O 1
ATOM 3265 N N . ALA A 1 405 ? -16.519 26.341 25.539 1.00 88.06 405 ALA A N 1
ATOM 3266 C CA . ALA A 1 405 ? -15.221 26.600 26.158 1.00 88.06 405 ALA A CA 1
ATOM 3267 C C . ALA A 1 405 ? -14.140 25.569 25.778 1.00 88.06 405 ALA A C 1
ATOM 3269 O O . ALA A 1 405 ? -12.962 25.801 26.045 1.00 88.06 405 ALA A O 1
ATOM 3270 N N . GLY A 1 406 ? -14.514 24.435 25.174 1.00 92.81 406 GLY A N 1
ATOM 3271 C CA . GLY A 1 406 ? -13.581 23.387 24.756 1.00 92.81 406 GLY A CA 1
ATOM 3272 C C . GLY A 1 406 ? -14.064 21.967 25.057 1.00 92.81 406 GLY A C 1
ATOM 3273 O O . GLY A 1 406 ? -15.210 21.739 25.447 1.00 92.81 406 GLY A O 1
ATOM 3274 N N . SER A 1 407 ? -13.168 20.995 24.860 1.00 94.50 407 SER A N 1
ATOM 3275 C CA . SER A 1 407 ? -13.428 19.575 25.117 1.00 94.50 407 SER A CA 1
ATOM 3276 C C . SER A 1 407 ? -12.722 19.111 26.388 1.00 94.50 407 SER A C 1
ATOM 3278 O O . SER A 1 407 ? -11.543 19.395 26.581 1.00 94.50 407 SER A O 1
ATOM 3280 N N . GLN A 1 408 ? -13.434 18.363 27.225 1.00 95.31 408 GLN A N 1
ATOM 3281 C CA . GLN A 1 408 ? -12.928 17.751 28.452 1.00 95.31 408 GLN A CA 1
ATOM 3282 C C . GLN A 1 408 ? -13.119 16.236 28.396 1.00 95.31 408 GLN A C 1
ATOM 3284 O O . GLN A 1 408 ? -14.113 15.750 27.850 1.00 95.31 408 GLN A O 1
ATOM 3289 N N . GLU A 1 409 ? -12.167 15.496 28.960 1.00 96.75 409 GLU A N 1
ATOM 3290 C CA . GLU A 1 409 ? -12.186 14.035 28.988 1.00 96.75 409 GLU A CA 1
ATOM 3291 C C . GLU A 1 409 ? -11.969 13.502 30.399 1.00 96.75 409 GLU A C 1
ATOM 3293 O O . GLU A 1 409 ? -11.058 13.926 31.108 1.00 96.75 409 GLU A O 1
ATOM 3298 N N . ALA A 1 410 ? -12.782 12.519 30.769 1.00 97.75 410 ALA A N 1
ATOM 3299 C CA . ALA A 1 410 ? -12.594 11.702 31.954 1.00 97.75 410 ALA A CA 1
ATOM 3300 C C . ALA A 1 410 ? -12.520 10.235 31.517 1.00 97.75 410 ALA A C 1
ATOM 3302 O O . ALA A 1 410 ? -13.411 9.758 30.818 1.00 97.75 410 ALA A O 1
ATOM 3303 N N . SER A 1 411 ? -11.463 9.508 31.888 1.00 98.25 411 SER A N 1
ATOM 3304 C CA . SER A 1 411 ? -11.266 8.128 31.420 1.00 98.25 411 SER A CA 1
ATOM 3305 C C . SER A 1 411 ? -10.751 7.182 32.497 1.00 98.25 411 SER A C 1
ATOM 3307 O O . SER A 1 411 ? -10.109 7.601 33.462 1.00 98.25 411 SER A O 1
ATOM 3309 N N . SER A 1 412 ? -10.987 5.884 32.291 1.00 98.38 412 SER A N 1
ATOM 3310 C CA . SER A 1 412 ? -10.382 4.805 33.082 1.00 98.38 412 SER A CA 1
ATOM 3311 C C . SER A 1 412 ? -9.077 4.279 32.468 1.00 98.38 412 SER A C 1
ATOM 3313 O O . SER A 1 412 ? -8.610 3.204 32.829 1.00 98.38 412 SER A O 1
ATOM 3315 N N . SER A 1 413 ? -8.442 5.022 31.554 1.00 97.31 413 SER A N 1
ATOM 3316 C CA . SER A 1 413 ? -7.245 4.584 30.806 1.00 97.31 413 SER A CA 1
ATOM 3317 C C . SER A 1 413 ? -6.048 4.172 31.678 1.00 97.31 413 SER A C 1
ATOM 3319 O O . SER A 1 413 ? -5.252 3.327 31.255 1.00 97.31 413 SER A O 1
ATOM 3321 N N . ASN A 1 414 ? -5.946 4.721 32.894 1.00 94.69 414 ASN A N 1
ATOM 3322 C CA . ASN A 1 414 ? -4.931 4.369 33.895 1.00 94.69 414 ASN A CA 1
ATOM 3323 C C . ASN A 1 414 ? -5.278 3.105 34.703 1.00 94.69 414 ASN A C 1
ATOM 3325 O O . ASN A 1 414 ? -4.400 2.516 35.329 1.00 94.69 414 ASN A O 1
ATOM 3329 N N . ASN A 1 415 ? -6.539 2.670 34.690 1.00 94.88 415 ASN A N 1
ATOM 3330 C CA . ASN A 1 415 ? -6.998 1.431 35.311 1.00 94.88 415 ASN A CA 1
ATOM 3331 C C . ASN A 1 415 ? -7.961 0.696 34.369 1.00 94.88 415 ASN A C 1
ATOM 3333 O O . ASN A 1 415 ? -9.175 0.673 34.566 1.00 94.88 415 ASN A O 1
ATOM 3337 N N . ARG A 1 416 ? -7.371 0.145 33.309 1.00 97.69 416 ARG A N 1
ATOM 3338 C CA . ARG A 1 416 ? -8.064 -0.582 32.245 1.00 97.69 416 ARG A CA 1
ATOM 3339 C C . ARG A 1 416 ? -8.667 -1.889 32.771 1.00 97.69 416 ARG A C 1
ATOM 3341 O O . ARG A 1 416 ? -8.099 -2.525 33.662 1.00 97.69 416 ARG A O 1
ATOM 3348 N N . SER A 1 417 ? -9.768 -2.297 32.163 1.00 98.44 417 SER A N 1
ATOM 3349 C CA . SER A 1 417 ? -10.517 -3.515 32.454 1.00 98.44 417 SER A CA 1
ATOM 3350 C C . SER A 1 417 ? -10.030 -4.693 31.605 1.00 98.44 417 SER A C 1
ATOM 3352 O O . SER A 1 417 ? -9.543 -4.518 30.480 1.00 98.44 417 SER A O 1
ATOM 3354 N N . SER A 1 418 ? -10.180 -5.895 32.150 1.00 98.00 418 SER A N 1
ATOM 3355 C CA . SER A 1 418 ? -9.965 -7.191 31.492 1.00 98.00 418 SER A CA 1
ATOM 3356 C C . SER A 1 418 ? -11.210 -8.068 31.653 1.00 98.00 418 SER A C 1
ATOM 3358 O O . SER A 1 418 ? -12.156 -7.667 32.327 1.00 98.00 418 SER A O 1
ATOM 3360 N N . ALA A 1 419 ? -11.214 -9.275 31.086 1.00 97.06 419 ALA A N 1
ATOM 3361 C CA . ALA A 1 419 ? -12.314 -10.217 31.299 1.00 97.06 419 ALA A CA 1
ATOM 3362 C C . ALA A 1 419 ? -12.425 -10.650 32.771 1.00 97.06 419 ALA A C 1
ATOM 3364 O O . ALA A 1 419 ? -13.522 -10.782 33.305 1.00 97.06 419 ALA A O 1
ATOM 3365 N N . GLU A 1 420 ? -11.279 -10.838 33.432 1.00 96.31 420 GLU A N 1
ATOM 3366 C CA . GLU A 1 420 ? -11.209 -11.226 34.847 1.00 96.31 420 GLU A CA 1
ATOM 3367 C C . GLU A 1 420 ? -11.490 -10.058 35.803 1.00 96.31 420 GLU A C 1
ATOM 3369 O O . GLU A 1 420 ? -11.964 -10.260 36.919 1.00 96.31 420 GLU A O 1
ATOM 3374 N N . VAL A 1 421 ? -11.205 -8.826 35.370 1.00 97.19 421 VAL A N 1
ATOM 3375 C CA . VAL A 1 421 ? -11.469 -7.598 36.128 1.00 97.19 421 VAL A CA 1
ATOM 3376 C C . VAL A 1 421 ? -12.240 -6.631 35.223 1.00 97.19 421 VAL A C 1
ATOM 3378 O O . VAL A 1 421 ? -11.659 -5.670 34.706 1.00 97.19 421 VAL A O 1
ATOM 3381 N N . PRO A 1 422 ? -13.547 -6.878 34.996 1.00 97.94 422 PRO A N 1
ATOM 3382 C CA . PRO A 1 422 ? -14.349 -6.122 34.031 1.00 97.94 422 PRO A CA 1
ATOM 3383 C C . PRO A 1 422 ? -14.733 -4.727 34.525 1.00 97.94 422 PRO A C 1
ATOM 3385 O O . PRO A 1 422 ? -15.344 -3.950 33.791 1.00 97.94 422 PRO A O 1
ATOM 3388 N N . THR A 1 423 ? -14.410 -4.410 35.776 1.00 98.25 423 THR A N 1
ATOM 3389 C CA . THR A 1 423 ? -14.820 -3.175 36.425 1.00 98.25 423 THR A CA 1
ATOM 3390 C C . THR A 1 423 ? -13.980 -1.984 35.973 1.00 98.25 423 THR A C 1
ATOM 3392 O O . THR A 1 423 ? -12.807 -2.114 35.609 1.00 98.25 423 THR A O 1
ATOM 3395 N N . PHE A 1 424 ? -14.575 -0.795 36.011 1.00 98.31 424 PHE A N 1
ATOM 3396 C CA . PHE A 1 424 ? -13.890 0.475 35.792 1.00 98.31 424 PHE A CA 1
ATOM 3397 C C . PHE A 1 424 ? -14.354 1.533 36.794 1.00 98.31 424 PHE A C 1
ATOM 3399 O O . PHE A 1 424 ? -15.428 1.433 37.389 1.00 98.31 424 PHE A O 1
ATOM 3406 N N . LYS A 1 425 ? -13.546 2.588 36.931 1.00 98.00 425 LYS A N 1
ATOM 3407 C CA . LYS A 1 425 ? -13.897 3.808 37.657 1.00 98.00 425 LYS A CA 1
ATOM 3408 C C . LYS A 1 425 ? -13.360 5.029 36.922 1.00 98.00 425 LYS A C 1
ATOM 3410 O O . LYS A 1 425 ? -12.194 5.050 36.528 1.00 98.00 425 LYS A O 1
ATOM 3415 N N . VAL A 1 426 ? -14.211 6.033 36.758 1.00 98.31 426 VAL A N 1
ATOM 3416 C CA . VAL A 1 426 ? -13.906 7.326 36.141 1.00 98.31 426 VAL A CA 1
ATOM 3417 C C . VAL A 1 426 ? -14.296 8.430 37.112 1.00 98.31 426 VAL A C 1
ATOM 3419 O O . VAL A 1 426 ? -15.382 8.397 37.683 1.00 98.31 426 VAL A O 1
ATOM 3422 N N . PHE A 1 427 ? -13.420 9.411 37.307 1.00 97.69 427 PHE A N 1
ATOM 3423 C CA . PHE A 1 427 ? -13.680 10.559 38.175 1.00 97.69 427 PHE A CA 1
ATOM 3424 C C . PHE A 1 427 ? -14.169 11.755 37.367 1.00 97.69 427 PHE A C 1
ATOM 3426 O O . PHE A 1 427 ? -13.665 11.994 36.273 1.00 97.69 427 PHE A O 1
ATOM 3433 N N . ALA A 1 428 ? -15.116 12.512 37.923 1.00 96.56 428 ALA A N 1
ATOM 3434 C CA . ALA A 1 428 ? -15.611 13.755 37.332 1.00 96.56 428 ALA A CA 1
ATOM 3435 C C . ALA A 1 428 ? -16.179 13.669 35.888 1.00 96.56 428 ALA A C 1
ATOM 3437 O O . ALA A 1 428 ? -16.002 14.633 35.139 1.00 96.56 428 ALA A O 1
ATOM 3438 N N . PRO A 1 429 ? -16.860 12.589 35.432 1.00 97.62 429 PRO A N 1
ATOM 3439 C CA . PRO A 1 429 ? -17.466 12.615 34.104 1.00 97.62 429 PRO A CA 1
ATOM 3440 C C . PRO A 1 429 ? -18.638 13.604 34.070 1.00 97.62 429 PRO A C 1
ATOM 3442 O O . PRO A 1 429 ? -19.466 13.649 34.982 1.00 97.62 429 PRO A O 1
ATOM 3445 N N . PHE A 1 430 ? -18.730 14.388 33.000 1.00 97.56 430 PHE A N 1
ATOM 3446 C CA . PHE A 1 430 ? -19.824 15.340 32.812 1.00 97.56 430 PHE A CA 1
ATOM 3447 C C . PHE A 1 430 ? -21.095 14.645 32.316 1.00 97.56 430 PHE A C 1
ATOM 3449 O O . PHE A 1 430 ? -21.042 13.725 31.490 1.00 97.56 430 PHE A O 1
ATOM 3456 N N . LEU A 1 431 ? -22.252 15.139 32.754 1.00 96.44 431 LEU A N 1
ATOM 3457 C CA . LEU A 1 431 ? -23.522 14.876 32.084 1.00 96.44 431 LEU A CA 1
ATOM 3458 C C . LEU A 1 431 ? -23.428 15.351 30.623 1.00 96.44 431 LEU A C 1
ATOM 3460 O O . LEU A 1 431 ? -22.731 16.317 30.325 1.00 96.44 431 LEU A O 1
ATOM 3464 N N . ASN A 1 432 ? -24.129 14.683 29.705 1.00 96.12 432 ASN A N 1
ATOM 3465 C CA . ASN A 1 432 ? -24.073 14.926 28.257 1.00 96.12 432 ASN A CA 1
ATOM 3466 C C . ASN A 1 432 ? -22.748 14.547 27.579 1.00 96.12 432 ASN A C 1
ATOM 3468 O O . ASN A 1 432 ? -22.580 14.820 26.389 1.00 96.12 432 ASN A O 1
ATOM 3472 N N . SER A 1 433 ? -21.830 13.882 28.285 1.00 98.06 433 SER A N 1
ATOM 3473 C CA . SER A 1 433 ? -20.641 13.306 27.656 1.00 98.06 433 SER A CA 1
ATOM 3474 C C . SER A 1 433 ? -21.017 12.220 26.651 1.00 98.06 433 SER A C 1
ATOM 3476 O O . SER A 1 433 ? -21.876 11.377 26.921 1.00 98.06 433 SER A O 1
ATOM 3478 N N . SER A 1 434 ? -20.309 12.190 25.526 1.00 98.12 434 SER A N 1
ATOM 3479 C CA . SER A 1 434 ? -20.200 10.979 24.713 1.00 98.12 434 SER A CA 1
ATOM 3480 C C . SER A 1 434 ? -19.360 9.937 25.453 1.00 98.12 434 SER A C 1
ATOM 3482 O O . SER A 1 434 ? -18.356 10.275 26.081 1.00 98.12 434 SER A O 1
ATOM 3484 N N . ILE A 1 435 ? -19.787 8.684 25.391 1.00 98.44 435 ILE A N 1
ATOM 3485 C CA . ILE A 1 435 ? -19.155 7.531 26.017 1.00 98.44 435 ILE A CA 1
ATOM 3486 C C . ILE A 1 435 ? -18.485 6.716 24.922 1.00 98.44 435 ILE A C 1
ATOM 3488 O O . ILE A 1 435 ? -19.134 6.292 23.961 1.00 98.44 435 ILE A O 1
ATOM 3492 N N . TYR A 1 436 ? -17.195 6.479 25.087 1.00 97.94 436 TYR A N 1
ATOM 3493 C CA . TYR A 1 436 ? -16.370 5.751 24.143 1.00 97.94 436 TYR A CA 1
ATOM 3494 C C . TYR A 1 436 ? -15.752 4.529 24.820 1.00 97.94 436 TYR A C 1
ATOM 3496 O O . TYR A 1 436 ? -15.225 4.638 25.928 1.00 97.94 436 TYR A O 1
ATOM 3504 N N . ILE A 1 437 ? -15.838 3.375 24.159 1.00 98.31 437 ILE A N 1
ATOM 3505 C CA . ILE A 1 437 ? -15.122 2.162 24.547 1.00 98.31 437 ILE A CA 1
ATOM 3506 C C . ILE A 1 437 ? -13.816 2.137 23.764 1.00 98.31 437 ILE A C 1
ATOM 3508 O O . ILE A 1 437 ? -13.800 1.978 22.540 1.00 98.31 437 ILE A O 1
ATOM 3512 N N . ASP A 1 438 ? -12.721 2.310 24.489 1.00 97.94 438 ASP A N 1
ATOM 3513 C CA . ASP A 1 438 ? -11.371 2.385 23.961 1.00 97.94 438 ASP A CA 1
ATOM 3514 C C . ASP A 1 438 ? -10.586 1.096 24.205 1.00 97.94 438 ASP A C 1
ATOM 3516 O O . ASP A 1 438 ? -10.786 0.378 25.187 1.00 97.94 438 ASP A O 1
ATOM 3520 N N . SER A 1 439 ? -9.601 0.872 23.338 1.00 96.69 439 SER A N 1
ATOM 3521 C CA . SER A 1 439 ? -8.624 -0.205 23.447 1.00 96.69 439 SER A CA 1
ATOM 3522 C C . SER A 1 439 ? -7.291 0.308 23.997 1.00 96.69 439 SER A C 1
ATOM 3524 O O . SER A 1 439 ? -6.756 1.303 23.510 1.00 96.69 439 SER A O 1
ATOM 3526 N N . GLY A 1 440 ? -6.672 -0.426 24.921 1.00 95.31 440 GLY A N 1
ATOM 3527 C CA . GLY A 1 440 ? -5.308 -0.163 25.392 1.00 95.31 440 GLY A CA 1
ATOM 3528 C C . GLY A 1 440 ? -4.230 -0.339 24.313 1.00 95.31 440 GLY A C 1
ATOM 3529 O O . GLY A 1 440 ? -3.120 0.166 24.479 1.00 95.31 440 GLY A O 1
ATOM 3530 N N . ASN A 1 441 ? -4.552 -1.047 23.228 1.00 95.88 441 ASN A N 1
ATOM 3531 C CA . ASN A 1 441 ? -3.778 -1.157 21.996 1.00 95.88 441 ASN A CA 1
ATOM 3532 C C . ASN A 1 441 ? -4.754 -1.440 20.839 1.00 95.88 441 ASN A C 1
ATOM 3534 O O . ASN A 1 441 ? -5.622 -2.300 20.982 1.00 95.88 441 ASN A O 1
ATOM 3538 N N . SER A 1 442 ? -4.608 -0.767 19.695 1.00 96.06 442 SER A N 1
ATOM 3539 C CA . SER A 1 442 ? -5.515 -0.941 18.548 1.00 96.06 442 SER A CA 1
ATOM 3540 C C . SER A 1 442 ? -5.390 -2.294 17.840 1.00 96.06 442 SER A C 1
ATOM 3542 O O . SER A 1 442 ? -6.161 -2.579 16.937 1.00 96.06 442 SER A O 1
ATOM 3544 N N . SER A 1 443 ? -4.453 -3.162 18.223 1.00 97.12 443 SER A N 1
ATOM 3545 C CA . SER A 1 443 ? -4.436 -4.555 17.746 1.00 97.12 443 SER A CA 1
ATOM 3546 C C . SER A 1 443 ? -5.519 -5.431 18.388 1.00 97.12 443 SER A C 1
ATOM 3548 O O . SER A 1 443 ? -5.903 -6.440 17.788 1.00 97.12 443 SER A O 1
ATOM 3550 N N . TYR A 1 444 ? -6.039 -5.045 19.561 1.00 97.44 444 TYR A N 1
ATOM 3551 C CA . TYR A 1 444 ? -6.925 -5.883 20.373 1.00 97.44 444 TYR A CA 1
ATOM 3552 C C . TYR A 1 444 ? -8.352 -5.949 19.823 1.00 97.44 444 TYR A C 1
ATOM 3554 O O . TYR A 1 444 ? -8.821 -7.030 19.478 1.00 97.44 444 TYR A O 1
ATOM 3562 N N . PHE A 1 445 ? -9.035 -4.806 19.722 1.00 97.69 445 PHE A N 1
ATOM 3563 C CA . PHE A 1 445 ? -10.421 -4.731 19.256 1.00 97.69 445 PHE A CA 1
ATOM 3564 C C . PHE A 1 445 ? -10.789 -3.328 18.761 1.00 97.69 445 PHE A C 1
ATOM 3566 O O . PHE A 1 445 ? -10.186 -2.324 19.145 1.00 97.69 445 PHE A O 1
ATOM 3573 N N . TYR A 1 446 ? -11.837 -3.264 17.944 1.00 97.62 446 TYR A N 1
ATOM 3574 C CA . TYR A 1 446 ? -12.386 -2.048 17.368 1.00 97.62 446 TYR A CA 1
ATOM 3575 C C . TYR A 1 446 ? -13.030 -1.177 18.444 1.00 97.62 446 TYR A C 1
ATOM 3577 O O . TYR A 1 446 ? -14.046 -1.534 19.045 1.00 97.62 446 TYR A O 1
ATOM 3585 N N . ARG A 1 447 ? -12.418 -0.017 18.663 1.00 96.50 447 ARG A N 1
ATOM 3586 C CA . ARG A 1 447 ? -12.909 1.054 19.530 1.00 96.50 447 ARG A CA 1
ATOM 3587 C C . ARG A 1 447 ? -14.130 1.752 18.931 1.00 96.50 447 ARG A C 1
ATOM 3589 O O . ARG A 1 447 ? -14.193 1.957 17.718 1.00 96.50 447 ARG A O 1
ATOM 3596 N N . TYR A 1 448 ? -15.091 2.137 19.763 1.00 97.44 448 TYR A N 1
ATOM 3597 C CA . TYR A 1 448 ? -16.361 2.670 19.273 1.00 97.44 448 TYR A CA 1
ATOM 3598 C C . TYR A 1 448 ? -17.093 3.549 20.295 1.00 97.44 448 TYR A C 1
ATOM 3600 O O . TYR A 1 448 ? -16.866 3.466 21.500 1.00 97.44 448 TYR A O 1
ATOM 3608 N N . TYR A 1 449 ? -18.007 4.389 19.802 1.00 97.06 449 TYR A N 1
ATOM 3609 C CA . TYR A 1 449 ? -18.914 5.153 20.656 1.00 97.06 449 TYR A CA 1
ATOM 3610 C C . TYR A 1 449 ? -20.049 4.262 21.152 1.00 97.06 449 TYR A C 1
ATOM 3612 O O . TYR A 1 449 ? -20.837 3.770 20.348 1.00 97.06 449 TYR A O 1
ATOM 3620 N N . GLN A 1 450 ? -20.170 4.110 22.467 1.00 96.88 450 GLN A N 1
ATOM 3621 C CA . GLN A 1 450 ? -21.318 3.449 23.082 1.00 96.88 450 GLN A CA 1
ATOM 3622 C C . GLN A 1 450 ? -22.565 4.333 22.962 1.00 96.88 450 GLN A C 1
ATOM 3624 O O . GLN A 1 450 ? -23.618 3.878 22.523 1.00 96.88 450 GLN A O 1
ATOM 3629 N N . GLY A 1 451 ? -22.452 5.609 23.338 1.00 97.38 451 GLY A N 1
ATOM 3630 C CA . GLY A 1 451 ? -23.620 6.474 23.447 1.00 97.38 451 GLY A CA 1
ATOM 3631 C C . GLY A 1 451 ? -23.361 7.824 24.086 1.00 97.38 451 GLY A C 1
ATOM 3632 O O . GLY A 1 451 ? -22.219 8.262 24.193 1.00 97.38 451 GLY A O 1
ATOM 3633 N N . TYR A 1 452 ? -24.432 8.473 24.521 1.00 97.88 452 TYR A N 1
ATOM 3634 C CA . TYR A 1 452 ? -24.425 9.720 25.270 1.00 97.88 452 TYR A CA 1
ATOM 3635 C C . TYR A 1 452 ? -25.018 9.494 26.655 1.00 97.88 452 TYR A C 1
ATOM 3637 O O . TYR A 1 452 ? -26.093 8.910 26.790 1.00 97.88 452 TYR A O 1
ATOM 3645 N N . LEU A 1 453 ? -24.342 10.001 27.684 1.00 97.94 453 LEU A N 1
ATOM 3646 C CA . LEU A 1 453 ? -24.896 10.042 29.031 1.00 97.94 453 LEU A CA 1
ATOM 3647 C C . LEU A 1 453 ? -25.950 11.150 29.114 1.00 97.94 453 LEU A C 1
ATOM 3649 O O . LEU A 1 453 ? -25.609 12.330 29.020 1.00 97.94 453 LEU A O 1
ATOM 3653 N N . ARG A 1 454 ? -27.218 10.793 29.315 1.00 96.69 454 ARG A N 1
ATOM 3654 C CA . ARG A 1 454 ? -28.342 11.738 29.340 1.00 96.69 454 ARG A CA 1
ATOM 3655 C C . ARG A 1 454 ? -29.105 11.682 30.653 1.00 96.69 454 ARG A C 1
ATOM 3657 O O . ARG A 1 454 ? -29.096 10.678 31.363 1.00 96.69 454 ARG A O 1
ATOM 3664 N N . LYS A 1 455 ? -29.809 12.776 30.948 1.00 95.31 455 LYS A N 1
ATOM 3665 C CA . LYS A 1 455 ? -30.836 12.788 31.988 1.00 95.31 455 LYS A CA 1
ATOM 3666 C C . LYS A 1 455 ? -32.032 11.962 31.505 1.00 95.31 455 LYS A C 1
ATOM 3668 O O . LYS A 1 455 ? -32.402 12.039 30.335 1.00 95.31 455 LYS A O 1
ATOM 3673 N N . GLY A 1 456 ? -32.589 11.156 32.396 1.00 93.31 456 GLY A N 1
ATOM 3674 C CA . GLY A 1 456 ? -33.817 10.408 32.166 1.00 93.31 456 GLY A CA 1
ATOM 3675 C C . GLY A 1 456 ? -35.058 11.285 32.333 1.00 93.31 456 GLY A C 1
ATOM 3676 O O . GLY A 1 456 ? -34.973 12.513 32.407 1.00 93.31 456 GLY A O 1
ATOM 3677 N N . LYS A 1 457 ? -36.228 10.641 32.373 1.00 90.38 457 LYS A N 1
ATOM 3678 C CA . LYS A 1 457 ? -37.523 11.332 32.484 1.00 90.38 457 LYS A CA 1
ATOM 3679 C C . LYS A 1 457 ? -37.737 11.955 33.864 1.00 90.38 457 LYS A C 1
ATOM 3681 O O . LYS A 1 457 ? -38.284 13.049 33.948 1.00 90.38 457 LYS A O 1
ATOM 3686 N N . ASP A 1 458 ? -37.270 11.285 34.913 1.00 90.75 458 ASP A N 1
ATOM 3687 C CA . ASP A 1 458 ? -37.395 11.750 36.294 1.00 90.75 458 ASP A CA 1
ATOM 3688 C C . ASP A 1 458 ? -36.110 12.449 36.752 1.00 90.75 458 ASP A C 1
ATOM 3690 O O . ASP A 1 458 ? -35.014 12.139 36.273 1.00 90.75 458 ASP A O 1
ATOM 3694 N N . GLU A 1 459 ? -36.216 13.365 37.720 1.00 79.75 459 GLU A N 1
ATOM 3695 C CA . GLU A 1 459 ? -35.111 14.248 38.127 1.00 79.75 459 GLU A CA 1
ATOM 3696 C C . GLU A 1 459 ? -33.813 13.527 38.511 1.00 79.75 459 GLU A C 1
ATOM 3698 O O . GLU A 1 459 ? -32.734 14.061 38.250 1.00 79.75 459 GLU A O 1
ATOM 3703 N N . LYS A 1 460 ? -33.920 12.325 39.087 1.00 87.00 460 LYS A N 1
ATOM 3704 C CA . LYS A 1 460 ? -32.800 11.502 39.575 1.00 87.00 460 LYS A CA 1
ATOM 3705 C C . LYS A 1 460 ? -32.544 10.255 38.722 1.00 87.00 460 LYS A C 1
ATOM 3707 O O . LYS A 1 460 ? -31.918 9.305 39.182 1.00 87.00 460 LYS A O 1
ATOM 3712 N N . THR A 1 461 ? -33.043 10.241 37.487 1.00 93.69 461 THR A N 1
ATOM 3713 C CA . THR A 1 461 ? -32.820 9.141 36.541 1.00 93.69 461 THR A CA 1
ATOM 3714 C C . THR A 1 461 ? -31.855 9.564 35.446 1.00 93.69 461 THR A C 1
ATOM 3716 O O . THR A 1 461 ? -31.840 10.720 35.023 1.00 93.69 461 THR A O 1
ATOM 3719 N N . PHE A 1 462 ? -31.049 8.618 34.976 1.00 96.75 462 PHE A N 1
ATOM 3720 C CA . PHE A 1 462 ? -30.082 8.818 33.902 1.00 96.75 462 PHE A CA 1
ATOM 3721 C C . PHE A 1 462 ? -30.122 7.622 32.967 1.00 96.75 462 PHE A C 1
ATOM 3723 O O . PHE A 1 462 ? -30.440 6.511 33.387 1.00 96.75 462 PHE A O 1
ATOM 3730 N N . ILE A 1 463 ? -29.811 7.863 31.701 1.00 96.94 463 ILE A N 1
ATOM 3731 C CA . ILE A 1 463 ? -29.843 6.848 30.652 1.00 96.94 463 ILE A CA 1
ATOM 3732 C C . ILE A 1 463 ? -28.607 6.972 29.770 1.00 96.94 463 ILE A C 1
ATOM 3734 O O . ILE A 1 463 ? -27.946 8.016 29.737 1.00 96.94 463 ILE A O 1
ATOM 3738 N N . ILE A 1 464 ? -28.332 5.911 29.021 1.00 97.44 464 ILE A N 1
ATOM 3739 C CA . ILE A 1 464 ? -27.388 5.954 27.912 1.00 97.44 464 ILE A CA 1
ATOM 3740 C C . ILE A 1 464 ? -28.188 5.883 26.624 1.00 97.44 464 ILE A C 1
ATOM 3742 O O . ILE A 1 464 ? -28.850 4.892 26.335 1.00 97.44 464 ILE A O 1
ATOM 3746 N N . GLU A 1 465 ? -28.134 6.966 25.867 1.00 96.38 465 GLU A N 1
ATOM 3747 C CA . GLU A 1 465 ? -28.700 7.041 24.528 1.00 96.38 465 GLU A CA 1
ATOM 3748 C C . GLU A 1 465 ? -27.666 6.508 23.532 1.00 96.38 465 GLU A C 1
ATOM 3750 O O . GLU A 1 465 ? -26.528 6.974 23.543 1.00 96.38 465 GLU A O 1
ATOM 3755 N N . ASN A 1 466 ? -28.024 5.546 22.675 1.00 95.62 466 ASN A N 1
ATOM 3756 C CA . ASN A 1 466 ? -27.092 5.015 21.674 1.00 95.62 466 ASN A CA 1
ATOM 3757 C C . ASN A 1 466 ? -26.527 6.136 20.792 1.00 95.62 466 ASN A C 1
ATOM 3759 O O . ASN A 1 466 ? -27.237 7.056 20.394 1.00 95.62 466 ASN A O 1
ATOM 3763 N N . TYR A 1 467 ? -25.240 6.037 20.447 1.00 95.75 467 TYR A N 1
ATOM 3764 C CA . TYR A 1 467 ? -24.570 7.075 19.655 1.00 95.75 467 TYR A CA 1
ATOM 3765 C C . TYR A 1 467 ? -25.174 7.211 18.251 1.00 95.75 467 TYR A C 1
ATOM 3767 O O . TYR A 1 467 ? -25.220 8.299 17.684 1.00 95.75 467 TYR A O 1
ATOM 3775 N N . SER A 1 468 ? -25.648 6.094 17.698 1.00 95.06 468 SER A N 1
ATOM 3776 C CA . SER A 1 468 ? -26.376 6.026 16.438 1.00 95.06 468 SER A CA 1
ATOM 3777 C C . SER A 1 468 ? -27.654 5.222 16.637 1.00 95.06 468 SER A C 1
ATOM 3779 O O . SER A 1 468 ? -27.635 4.175 17.282 1.00 95.06 468 SER A O 1
ATOM 3781 N N . SER A 1 469 ? -28.752 5.665 16.023 1.00 92.69 469 SER A N 1
ATOM 3782 C CA . SER A 1 469 ? -30.034 4.947 16.037 1.00 92.69 469 SER A CA 1
ATOM 3783 C C . SER A 1 469 ? -29.981 3.585 15.336 1.00 92.69 469 SER A C 1
ATOM 3785 O O . SER A 1 469 ? -30.852 2.754 15.560 1.00 92.69 469 SER A O 1
ATOM 3787 N N . SER A 1 470 ? -28.965 3.348 14.501 1.00 94.12 470 SER A N 1
ATOM 3788 C CA . SER A 1 470 ? -28.732 2.052 13.845 1.00 94.12 470 SER A CA 1
ATOM 3789 C C . SER A 1 470 ? -28.085 1.000 14.751 1.00 94.12 470 SER A C 1
ATOM 3791 O O . SER A 1 470 ? -27.988 -0.162 14.359 1.00 94.12 470 SER A O 1
ATOM 3793 N N . TYR A 1 471 ? -27.597 1.398 15.929 1.00 95.50 471 TYR A N 1
ATOM 3794 C CA . TYR A 1 471 ? -26.939 0.482 16.850 1.00 95.50 471 TYR A CA 1
ATOM 3795 C C . TYR A 1 471 ? -27.960 -0.352 17.617 1.00 95.50 471 TYR A C 1
ATOM 3797 O O . TYR A 1 471 ? -28.908 0.174 18.197 1.00 95.50 471 TYR A O 1
ATOM 3805 N N . GLU A 1 472 ? -27.688 -1.649 17.697 1.00 95.69 472 GLU A N 1
ATOM 3806 C CA . GLU A 1 472 ? -28.470 -2.652 18.426 1.00 95.69 472 GLU A CA 1
ATOM 3807 C C . GLU A 1 472 ? -27.725 -3.096 19.698 1.00 95.69 472 GLU A C 1
ATOM 3809 O O . GLU A 1 472 ? -27.703 -4.272 20.056 1.00 95.69 472 GLU A O 1
ATOM 3814 N N . LEU A 1 473 ? -27.034 -2.156 20.353 1.00 95.94 473 LEU A N 1
ATOM 3815 C CA . LEU A 1 473 ? -26.232 -2.450 21.542 1.00 95.94 473 LEU A CA 1
ATOM 3816 C C . LEU A 1 473 ? -27.115 -2.920 22.709 1.00 95.94 473 LEU A C 1
ATOM 3818 O O . LEU A 1 473 ? -28.239 -2.430 22.842 1.00 95.94 473 LEU A O 1
ATOM 3822 N N . PRO A 1 474 ? -26.609 -3.824 23.574 1.00 94.25 474 PRO A N 1
ATOM 3823 C CA . PRO A 1 474 ? -27.317 -4.225 24.784 1.00 94.25 474 PRO A CA 1
ATOM 3824 C C . PRO A 1 474 ? -27.688 -3.023 25.656 1.00 94.25 474 PRO A C 1
ATOM 3826 O O . PRO A 1 474 ? -26.931 -2.052 25.749 1.00 94.25 474 PRO A O 1
ATOM 3829 N N . GLU A 1 475 ? -28.844 -3.108 26.314 1.00 93.62 475 GLU A N 1
ATOM 3830 C CA . GLU A 1 475 ? -29.274 -2.091 27.267 1.00 93.62 475 GLU A CA 1
ATOM 3831 C C . GLU A 1 475 ? -28.289 -2.009 28.440 1.00 93.62 475 GLU A C 1
ATOM 3833 O O . GLU A 1 475 ? -27.882 -3.024 29.008 1.00 93.62 475 GLU A O 1
ATOM 3838 N N . VAL A 1 476 ? -27.916 -0.783 28.806 1.00 97.06 476 VAL A N 1
ATOM 3839 C CA . VAL A 1 476 ? -27.008 -0.530 29.923 1.00 97.06 476 VAL A CA 1
ATOM 3840 C C . VAL A 1 476 ? -27.820 -0.281 31.182 1.00 97.06 476 VAL A C 1
ATOM 3842 O O . VAL A 1 476 ? -28.628 0.647 31.230 1.00 97.06 476 VAL A O 1
ATOM 3845 N N . GLN A 1 477 ? -27.551 -1.044 32.239 1.00 96.88 477 GLN A N 1
ATOM 3846 C CA . GLN A 1 477 ? -28.171 -0.793 33.535 1.00 96.88 477 GLN A CA 1
ATOM 3847 C C . GLN A 1 477 ? -27.542 0.444 34.189 1.00 96.88 477 GLN A C 1
ATOM 3849 O O . GLN A 1 477 ? -26.414 0.382 34.688 1.00 96.88 477 GLN A O 1
ATOM 3854 N N . VAL A 1 478 ? -28.276 1.559 34.208 1.00 97.38 478 VAL A N 1
ATOM 3855 C CA . VAL A 1 478 ? -27.829 2.812 34.833 1.00 97.38 478 VAL A CA 1
ATOM 3856 C C . VAL A 1 478 ? -28.432 2.962 36.230 1.00 97.38 478 VAL A C 1
ATOM 3858 O O . VAL A 1 478 ? -29.646 2.892 36.405 1.00 97.38 478 VAL A O 1
ATOM 3861 N N . ILE A 1 479 ? -27.580 3.183 37.232 1.00 96.50 479 ILE A N 1
ATOM 3862 C CA . ILE A 1 479 ? -27.962 3.371 38.639 1.00 96.50 479 ILE A CA 1
ATOM 3863 C C . ILE A 1 479 ? -27.388 4.703 39.116 1.00 96.50 479 ILE A C 1
ATOM 3865 O O . ILE A 1 479 ? -26.225 5.000 38.856 1.00 96.50 479 ILE A O 1
ATOM 3869 N N . TYR A 1 480 ? -28.177 5.496 39.836 1.00 96.25 480 TYR A N 1
ATOM 3870 C CA . TYR A 1 480 ? -27.710 6.726 40.472 1.00 96.25 480 TYR A CA 1
ATOM 3871 C C . TYR A 1 480 ? -27.778 6.601 41.992 1.00 96.25 480 TYR A C 1
ATOM 3873 O O . TYR A 1 480 ? -28.800 6.187 42.537 1.00 96.25 480 TYR A O 1
ATOM 3881 N N . GLU A 1 481 ? -26.676 6.943 42.658 1.00 93.06 481 GLU A N 1
ATOM 3882 C CA . GLU A 1 481 ? -26.550 6.932 44.114 1.00 93.06 481 GLU A CA 1
ATOM 3883 C C . GLU A 1 481 ? -26.087 8.315 44.595 1.00 93.06 481 GLU A C 1
ATOM 3885 O O . GLU A 1 481 ? -25.040 8.825 44.173 1.00 93.06 481 GLU A O 1
ATOM 3890 N N . GLU A 1 482 ? -26.908 8.912 45.456 1.00 82.06 482 GLU A N 1
ATOM 3891 C CA . GLU A 1 482 ? -26.671 10.206 46.104 1.00 82.06 482 GLU A CA 1
ATOM 3892 C C . GLU A 1 482 ? -25.752 10.082 47.320 1.00 82.06 482 GLU A C 1
ATOM 3894 O O . GLU A 1 482 ? -25.808 9.045 48.023 1.00 82.06 482 GLU A O 1
#

Organism: Phocaeicola vulgatus (NCBI:txid821)

Radius of gyration: 37.95 Å; chains: 1; bounding box: 111×49×97 Å

pLDDT: mean 89.95, std 14.7, range [29.08, 98.75]

Foldseek 3Di:
DVVVVVLVVVLVVVLVLLVVCPPHPNADAQQQPRHGDDSVLNDPVSVVNSVDHHDPPPPPDPDPVAQPDQQDAQRDGDDAAQFKAKAWDAPHRRGSHQQAFAFRKIKIFIAGNHRHTFAQKKFAQAFQFDRGDIWTHHPRRMDIDGLVRAHQDPDQVSQFAWGQFIGGVPRGTDIGGRGGGGWHGKDKEKEWDDFPFFFFLWTKTKIFIWIDRHNPDDIDGDFPPHPCQQVWDKWKFWAPDQQFQVRGDPVRTFDKDKGWDDDDRHIMIMITGGAAEACDLQRDGRPTPDHDPPDWTKIWMWTPDGTSSDTYTALEIETRQHAYADFAFAAWEFEDWDDDPWIWTQKIKGFTHCVPPDLQRFFDRGWDWDQDPVRYIYIYTHHDHSVVSQPDLWKKKKWWDQDPVGIDIWMQLVPGAGNVRRMGMTGTRIAQTFMKIDTNGSSGHDIDTQATWHADPDPQDIAGHGNDPSGPGDGYHYHYDD

Sequence (482 aa):
NYIKMRCVNLQGTWKNDLAKFCGTTSALIDHKNGGVWDCEKNTLKDFYDYLHGKDGKDGEDGKDGKPGEPGKPGTEVTIIKGIPNVIAQYSQSEYGEYVRTTDGGVLYKVYDETGQIAPKAQVKGMPGINAEKTYITNENGEFIVPKEDLPEIQDINLRWGTVKEVTLAGKLPQESAKNTYVPNRVRMRMILRDNSNSLYDYQYLYFYIQRKVNPEDQWQNIPSYLPNSGSRNLDAYRVSDKNNPNSILPDKKLYSNQSYSSNNGGYYYYIYTYRFIQENPGKFKNNQSEYWDGSDVYYTVKAREPYYGETFQWNGVCLLAPYQMGPTLKTLKLKIISNGEAPSFSSAEGELDFSKIDFTRIYKSSTTRVVKENGMDYVEPIAYTEEEASKLKMAYITFRYTSTAGSQEASSSNNRSSAEVPTFKVFAPFLNSSIYIDSGNSSYFYRYYQGYLRKGKDEKTFIIENYSSSYELPEVQVIYEE

Secondary structure (DSSP, 8-state):
-HHHHHHHHHHHHHHHHHHHHTTSTTPPB-TTTSSBPPTT--SHHHHHHHHS-S-SS-------SPPSPTTSTT-PPPPPTTS-EEEEPPSBGGGTB-B-TTTS-EEEEEE-TTS-B-TT-EEE--TTS-TT-EEE--TTSEEEE-TTTS---S-GGGSEE--SEEE-TTS--BPPPS-EE-PPPPEEEEEE-TT---BSSEEEEEEEEEEESSTTSPPEEPBTTSTTSS---EEEEEES-TT-TT-EEEEEEPPEEEEEEEETTEEEEEEEEEPPB---TT---TT-SS---SS--EEEEEESS-BTTB--BBSEEEE---B-BPPEEEEEEEEEEPPSSS-BEEEEEEEEE-TT--GGG-EEEEEEEEE-TTS-EEEEEEEPPHHHHHH---EEEEEEEEETTEEEEEE-TTS-B-SSS-EEEEESPBTT-EEEEEESSTTT-B-EEEEEEEE-SSTT-EEEEESSTT--PPPPEEEEE-

=== Feature glossary ===
Legend for the data blocks above and below:

— What the protein is —

The amino-acid sequence is the protein's primary structure: the linear order of residues from the N-terminus to the C-terminus, written in one-letter code. Everything else here — the 3D coordinates, the secondary structure, the domain annotations — is ultimately a consequence of this string.

Functional annotations link the protein to curated databases. InterPro entries identify conserved domains and families by matching the sequence against member-database signatures (Pfam, PROSITE, CDD, …). Gene Ontology (GO) terms describe molecular function, biological process, and cellular component in a controlled vocabulary. CATH places the structure in a hierarchical fold classification (Class/Architecture/Topology/Homologous-superfamily). The organism is the source species.

— Where its atoms are —

Atomic coordinates in PDBx/mmCIF format — the same representation the Protein Data Bank distributes. Each line of the _atom_site loop places one backbone atom in Cartesian space (units: ångströms, origin: arbitrary).

The six renders are orthographic views along the three Cartesian axes in both directions. Representation (cartoon, sticks, or surface) and color scheme (sequence-rainbow or by-chain) vary across proteins so the training set covers all the common visualization conventions.

— Local backbone conformation —

Eight-state secondary structure (DSSP): H is the canonical α-helix, G the tighter 3₁₀-helix, I the wider π-helix; E/B are β-structure, T and S are turns and bends, and '-' is everything else. DSSP derives these from the pattern of main-chain N–H···O=C hydrogen bonds, not from the sequence.

Three-state secondary structure (P-SEA) collapses the eight DSSP classes into helix (a), strand (b), and coil (c). P-SEA assigns these from Cα geometry alone — distances and angles — without requiring backbone oxygens, so it works on any Cα trace.

φ (phi) and ψ (psi) are the two rotatable backbone dihedrals per residue: φ is the C(i-1)–N–Cα–C torsion, ψ is the N–Cα–C–N(i+1) torsion, both in degrees on (−180°, 180°]. α-helical residues cluster near (−60°, −45°); β-strand residues near (−120°, +130°). A Ramachandran plot is simply a scatter of (φ, ψ) for every residue.

— Global shape and packing —

The geometric summary reports three shape descriptors. Rg (radius of gyration) measures how spread out the Cα atoms are about their centre of mass; compact globular proteins have small Rg, elongated or unfolded ones large. Cα contacts (<8 Å, |i−j|>4) count long-range residue pairs in spatial proximity — high for tightly packed folds, near zero for rods or random coil. The bounding-box extents give the protein's footprint along x, y, z in Å.

SASA measures how much of the protein is reachable by solvent. It is computed by rolling a water-sized probe over the atomic surface and summing the exposed area (Å²). Per-residue SASA distinguishes core (buried, low SASA) from surface (exposed, high SASA) residues; total SASA is a whole-molecule size measure.

Plot images: a contact map (which residues are close in 3D, as an N×N binary image), a Ramachandran scatter (backbone torsion angles, revealing secondary-structure composition at a glance), and — for AlphaFold structures — a PAE heatmap (pairwise prediction confidence).

— Structural neighborhood —

A 3Di character summarizes, for each residue, the relative orientation of the Cα frame of its nearest spatial neighbor. Because it encodes fold topology rather than chemistry, 3Di alignments detect remote structural similarity that sequence alignment misses.

The Foldseek neighbor list gives the closest experimentally determined structures in the PDB, ranked by structural alignment. TM-score near 1 means near-identical fold; near 0.3 means only rough topology match. This is how one finds what a novel AlphaFold prediction most resembles in the solved-structure universe.

— Confidence and disorder —

For AlphaFold models, the B-factor field carries pLDDT — the model's own estimate of local accuracy on a 0–100 scale. Regions with pLDDT<50 should be treated as essentially unmodeled; they often correspond to intrinsically disordered segments.

Crystallographic B-factors measure how much each atom's electron density is smeared out, in Å². They rise in mobile loops and surface residues and fall in the buried interior. In AlphaFold models this column is repurposed to hold pLDDT instead.

Predicted Aligned Error (PAE) is an AlphaFold confidence matrix: entry (i, j) is the expected error in the position of residue j, in ångströms, when the prediction is superimposed on the true structure at residue i. Low PAE within a block of residues means that block is internally rigid and well-predicted; high PAE between two blocks means their relative placement is uncertain even if each block individually is confident.